Protein 8OTD (pdb70)

Foldseek 3Di:
DPPDDDDPPDDDPDDPDDDDDDDDDPDDDDDDDDDDDDDDPQDDDDDDDDDDDDDDDDPDDDDDDDDDFPPDDDDDDDDDDDDDDDDPDDDDDDPDDDDDPDDDDDDDDPRDSDDDDDGDDDDDDDDDDDDDDDD/DPPDDDDPPDDDPDDPDDDDDDDDDPDDDDDDDDDDDDDDPQDDDDDDDDDDDDDDDDPDDDDDDDDDFPPDDDDDDDDDDDDDDDDPDDDDDDPDDDDDPDDDDDDDDPRDSDDDDDGDDDDDDDDDDDDDDDD/DPPDDDDPPDDDPDDPDDDDDDDDDPDDDDDDDDDDDDDDPQDDDDDDDDDDDDDDDDPDDDDDDDDDFPPDDDDDDDDDDDDDDDDPDDDDDDPDDDDDPDDDDDDDDPRDSDDDDDGDDDDDDHDDDDDDDDD/DPPDDDDPPDDDPDDPDDDDDDDDDPDDDDDDDDDDDDDDPQDDDDDDDDDDDDDDDDPDDDDDDDDDFPPDDDDDDDDDDDDDDDDPDDDDDDPDDDDDPDDDDDDDDPRDSDDDDDGDDDDDDHDDDDDDDDD

InterPro domains:
  IPR009790 Transmembrane protein 106 [PTHR28556] (1-264)
  IPR048509 Transmembrane protein 106, C-terminal domain [PF07092] (118-258)
  IPR048511 Transmembrane protein 106, N-terminal [PF21002] (2-95)

Secondary structure (DSSP, 8-state):
-BS-EEESSEE-SEE--B-SEEEEEEEEEEEEEE--EEEEEEEEEEEEEEEEEEEEE-S-EEEEEEEE-SS-EEEEEEE--EEEEEES-EEEEEEEEEEES-EEEEEEEEESSEEEEEEEEEEEEEEEEEEEE--/-BS-EEESSEE-SEE--B-SEEEEEEEEEEEEEE--EEEEEEEEEEEEEEEEEEEEE-S-EEEEEEEE-SS-EEEEEEE--EEEEEES-EEEEEEEEEEES-EEEEEEEEESSEEEEEEEEEEEEEEEEEEEE--/-BS-EEESSEE-SEE--B-SEEEEEEEEEEEEEE--EEEEEEEEEEEEEEEEEEEEE-S-EEEEEEEE-SS-EEEEEEE--EEEEEES-EEEEEEEEEEES-EEEEEEEEESSEEEEEEEEEEEEEEEEEEEE--/-BS-EEESSEE-SEE--B-SEEEEEEEEEEEEEE--EEEEEEEEEEEEEEEEEEEEE-S-EEEEEEEE-SS-EEEEEEE--EEEEEES-EEEEEEEEEEES-EEEEEEEEESSEEEEEEEEEEEEEEEEEEEE--

B-factor: mean 52.56, std 19.92, range [21.8, 141.13]

Sequence (540 aa):
SIDVKYIGVKSAYVSYDVQKRTIYLNITNTLNITNNNYYSVEVENITAQVQFSKTVIGKARLNNISIIGPLDMKQIDYTVPTVIAEEMSYMYDFCTLISIKVHNIVLMMQVTVTTTYFGHSEQISQERYQYVDCGSIDVKYIGVKSAYVSYDVQKRTIYLNITNTLNITNNNYYSVEVENITAQVQFSKTVIGKARLNNISIIGPLDMKQIDYTVPTVIAEEMSYMYDFCTLISIKVHNIVLMMQVTVTTTYFGHSEQISQERYQYVDCGSIDVKYIGVKSAYVSYDVQKRTIYLNITNTLNITNNNYYS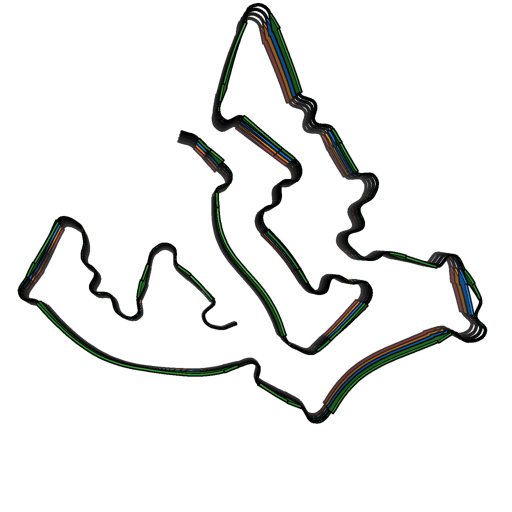VEVENITAQVQFSKTVIGKARLNNISIIGPLDMKQIDYTVPTVIAEEMSYMYDFCTLISIKVHNIVLMMQVTVTTTYFGHSEQISQERYQYVDCGSIDVKYIGVKSAYVSYDVQKRTIYLNITNTLNITNNNYYSVEVENITAQVQFSKTVIGKARLNNISIIGPLDMKQIDYTVPTVIAEEMSYMYDFCTLISIKVHNIVLMMQVTVTTTYFGHSEQISQERYQYVDCG

GO terms:
  GO:0051117 ATPase binding (F, IPI)
  GO:0005765 lysosomal membrane (C, IDA)
  GO:0031902 late endosome membrane (C, EXP)
  GO:0005765 lysosomal membrane (C, EXP)
  GO:0005886 plasma membrane (C, EXP)
  GO:0032418 lysosome localization (P, IMP)
  GO:0048813 dendrite morphogenesis (P, IMP)
  GO:0005515 protein binding (F, IPI)
  GO:0005764 lysosome (C, IDA)
  GO:0005768 endosome (C, IDA)

Solvent-accessible surface area: 24081 Å² total; per-residue (Å²): 2,1,32,0,18,7,0,21,52,19,16,12,28,0,7,0,4,0,34,70,118,2,64,0,40,67,2,50,0,42,4,72,3,44,8,21,14,78,29,39,1,16,31,22,69,0,62,35,1,42,5,42,44,49,44,39,15,22,114,1,106,14,43,63,15,34,32,33,1,0,23,14,28,63,70,3,44,0,41,0,28,15,53,24,40,4,62,88,9,70,0,49,10,18,0,25,2,16,1,0,9,1,24,0,0,19,0,5,0,1,0,0,9,50,5,29,0,0,5,11,0,0,0,0,0,0,0,48,2,15,1,0,41,0,59,2,1,32,0,18,7,0,21,52,19,16,12,29,0,7,0,4,0,35,70,118,2,64,0,39,67,2,50,0,42,4,72,3,44,8,21,14,78,28,39,1,15,31,22,70,1,62,35,1,42,4,42,44,49,44,39,14,22,114,1,107,13,43,62,16,34,31,33,1,0,23,14,28,63,70,3,44,0,40,0,28,14,53,24,40,5,62,88,9,71,0,49,10,18,0,25,2,16,1,0,9,1,24,1,0,19,0,5,0,0,0,0,8,50,4,28,0,0,4,10,0,0,0,0,0,0,0,49,2,15,1,0,41,0,60,14,35,79,16,56,28,40,38,107,59,76,33,71,29,17,56,49,66,74,142,170,36,96,72,84,102,41,70,60,64,68,104,75,64,50,67,62,116,131,48,53,89,67,95,94,52,112,49,56,69,95,88,87,90,94,62,97,47,164,24,160,70,79,98,65,55,88,67,21,23,55,44,94,109,110,44,68,60,61,33,54,72,80,93,53,78,94,149,34,116,36,94,73,79,24,65,66,80,8,60,72,56,82,76,50,73,62,95,43,39,44,40,62,95,20,66,52,43,11,47,4,64,8,70,8,82,23,142,22,57,56,9,99,14,82,98,78,62,58,75,104,44,46,85,80,26,39,116,40,56,47,39,16,74,123,193,42,126,36,77,110,47,100,18,93,30,127,13,105,31,54,41,159,49,88,22,49,77,45,128,27,99,68,27,87,10,111,61,117,68,97,31,40,168,33,187,52,80,105,56,76,73,92,9,54,86,62,57,112,127,49,96,55,89,49,78,34,110,46,84,16,116,136,39,140,47,123,27,70,27,53,43,44,46,18,46,38,64,18,42,41,36,21,31,44,22,16,46,74,67,66,60,69,46,53,47,16,92,17,65,12,53,86,109,54,62,57,61,52,87

Organism: Homo sapiens (NCBI:txid9606)

Radius of gyration: 30.45 Å; Cα contacts (8 Å, |Δi|>4): 1569; chains: 4; bounding box: 80×78×22 Å

Structure (mmCIF, N/CA/C/O backbone):
data_8OTD
#
_entry.id   8OTD
#
loop_
_atom_site.group_PDB
_atom_site.id
_atom_site.type_symbol
_atom_site.label_atom_id
_atom_site.label_alt_id
_atom_site.label_comp_id
_atom_site.label_asym_id
_atom_site.label_entity_id
_atom_site.label_seq_id
_atom_site.pdbx_PDB_ins_code
_atom_site.Cartn_x
_atom_site.Cartn_y
_atom_site.Cartn_z
_atom_site.occupancy
_atom_site.B_iso_or_equiv
_atom_site.auth_seq_id
_atom_site.auth_comp_id
_atom_site.auth_asym_id
_atom_site.auth_atom_id
_atom_site.pdbx_PDB_model_num
ATOM 1 N N . SER A 1 120 ? 169.639 135.981 160.046 1.00 71.22 120 SER A N 1
ATOM 2 C CA . SER A 1 120 ? 168.372 135.393 160.567 1.00 68.52 120 SER A CA 1
ATOM 3 C C . SER A 1 120 ? 168.129 134.017 159.954 1.00 62.17 120 SER A C 1
ATOM 4 O O . SER A 1 120 ? 168.535 133.767 158.819 1.00 69.94 120 SER A O 1
ATOM 7 N N . ILE A 1 121 ? 167.455 133.133 160.705 1.00 56.48 121 ILE A N 1
ATOM 8 C CA . ILE A 1 121 ? 167.078 131.812 160.217 1.00 55.65 121 ILE A CA 1
ATOM 9 C C . ILE A 1 121 ? 165.688 131.485 160.764 1.00 52.05 121 ILE A C 1
ATOM 10 O O . ILE A 1 121 ? 165.475 131.562 161.969 1.00 58.00 121 ILE A O 1
ATOM 15 N N . ASP A 1 122 ? 164.753 131.132 159.872 1.00 49.37 122 ASP A N 1
ATOM 16 C CA . ASP A 1 122 ? 163.424 130.675 160.247 1.00 53.29 122 ASP A CA 1
ATOM 17 C C . ASP A 1 122 ? 162.632 131.785 160.960 1.00 46.52 122 ASP A C 1
ATOM 18 O O . ASP A 1 122 ? 162.063 131.559 162.025 1.00 43.21 122 ASP A O 1
ATOM 23 N N . VAL A 1 123 ? 162.599 132.985 160.357 1.00 41.82 123 VAL A N 1
ATOM 24 C CA . VAL A 1 123 ? 161.750 134.078 160.807 1.00 39.79 123 VAL A CA 1
ATOM 25 C C . VAL A 1 123 ? 160.417 133.920 160.088 1.00 38.38 123 VAL A C 1
ATOM 26 O O . VAL A 1 123 ? 160.391 134.077 158.874 1.00 43.52 123 VAL A O 1
ATOM 30 N N . LYS A 1 124 ? 159.320 133.584 160.787 1.00 38.06 124 LYS A N 1
ATOM 31 C CA . LYS A 1 124 ? 158.111 133.326 160.022 1.00 40.23 124 LYS A CA 1
ATOM 32 C C . LYS A 1 124 ? 156.816 133.768 160.705 1.00 38.32 124 LYS A C 1
ATOM 33 O O . LYS A 1 124 ? 156.662 133.685 161.915 1.00 36.35 124 LYS A O 1
ATOM 39 N N . TYR A 1 125 ? 155.913 134.295 159.852 1.00 37.85 125 TYR A N 1
ATOM 40 C CA . TYR A 1 125 ? 154.575 134.747 160.195 1.00 35.88 125 TYR A CA 1
ATOM 41 C C . TYR A 1 125 ? 153.591 133.669 159.739 1.00 32.48 125 TYR A C 1
ATOM 42 O O . TYR A 1 125 ? 153.488 133.428 158.542 1.00 35.50 125 TYR A O 1
ATOM 51 N N . ILE A 1 126 ? 152.922 132.998 160.680 1.00 31.18 126 ILE A N 1
ATOM 52 C CA . ILE A 1 126 ? 151.941 131.963 160.383 1.00 33.96 126 ILE A CA 1
ATOM 53 C C . ILE A 1 126 ? 150.613 132.493 160.891 1.00 33.02 126 ILE A C 1
ATOM 54 O O . ILE A 1 126 ? 150.487 132.748 162.086 1.00 33.65 126 ILE A O 1
ATOM 59 N N . GLY A 1 127 ? 149.619 132.591 160.002 1.00 35.76 127 GLY A N 1
ATOM 60 C CA . GLY A 1 127 ? 148.372 133.271 160.320 1.00 33.54 127 GLY A CA 1
ATOM 61 C C . GLY A 1 127 ? 147.510 132.531 161.339 1.00 31.65 127 GLY A C 1
ATOM 62 O O . GLY A 1 127 ? 146.862 133.186 162.139 1.00 30.53 127 GLY A O 1
ATOM 63 N N . VAL A 1 128 ? 147.504 131.189 161.297 1.00 31.97 128 VAL A N 1
ATOM 64 C CA . VAL A 1 128 ? 146.604 130.403 162.124 1.00 33.69 128 VAL A CA 1
ATOM 65 C C . VAL A 1 128 ? 147.389 129.302 162.831 1.00 34.37 128 VAL A C 1
ATOM 66 O O . VAL A 1 128 ? 147.522 129.372 164.059 1.00 37.16 128 VAL A O 1
ATOM 70 N N . LYS A 1 129 ? 147.885 128.290 162.102 1.00 36.54 129 LYS A N 1
ATOM 71 C CA . LYS A 1 129 ? 148.550 127.206 162.815 1.00 40.36 129 LYS A CA 1
ATOM 72 C C . LYS A 1 129 ? 149.781 126.623 162.117 1.00 40.66 129 LYS A C 1
ATOM 73 O O . LYS A 1 129 ? 149.865 126.546 160.899 1.00 37.60 129 LYS A O 1
ATOM 79 N N . SER A 1 130 ? 150.729 126.190 162.967 1.00 42.94 130 SER A N 1
ATOM 80 C CA . SER A 1 130 ? 151.955 125.535 162.563 1.00 41.75 130 SER A CA 1
ATOM 81 C C . SER A 1 130 ? 151.988 124.140 163.174 1.00 42.10 130 SER A C 1
ATOM 82 O O . SER A 1 130 ? 151.537 123.950 164.304 1.00 47.00 130 SER A O 1
ATOM 85 N N . ALA A 1 131 ? 152.518 123.176 162.408 1.00 39.06 131 ALA A N 1
ATOM 86 C CA . ALA A 1 131 ? 152.903 121.874 162.931 1.00 35.26 131 ALA A CA 1
ATOM 87 C C . ALA A 1 131 ? 154.168 121.401 162.223 1.00 36.73 131 ALA A C 1
ATOM 88 O O . ALA A 1 131 ? 154.490 121.852 161.119 1.00 40.57 131 ALA A O 1
ATOM 90 N N . TYR A 1 132 ? 154.880 120.463 162.855 1.00 37.35 132 TYR A N 1
ATOM 91 C CA . TYR A 1 132 ? 155.768 119.609 162.086 1.00 36.10 132 TYR A CA 1
ATOM 92 C C . TYR A 1 132 ? 154.870 118.631 161.338 1.00 29.73 132 TYR A C 1
ATOM 93 O O . TYR A 1 132 ? 154.779 118.718 160.118 1.00 30.45 132 TYR A O 1
ATOM 102 N N . VAL A 1 133 ? 154.160 117.773 162.071 1.00 28.99 133 VAL A N 1
ATOM 103 C CA . VAL A 1 133 ? 153.226 116.839 161.458 1.00 32.75 133 VAL A CA 1
ATOM 104 C C . VAL A 1 133 ? 151.848 117.027 162.091 1.00 35.27 133 VAL A C 1
ATOM 105 O O . VAL A 1 133 ? 151.756 117.118 163.313 1.00 36.55 133 VAL A O 1
ATOM 109 N N . SER A 1 134 ? 150.791 117.039 161.251 1.00 38.90 134 SER A N 1
ATOM 110 C CA . SER A 1 134 ? 149.426 117.363 161.674 1.00 39.96 134 SER A CA 1
ATOM 111 C C . SER A 1 134 ? 148.423 116.322 161.167 1.00 37.36 134 SER A C 1
ATOM 112 O O . SER A 1 134 ? 148.411 116.014 159.981 1.00 38.44 134 SER A O 1
ATOM 115 N N . TYR A 1 135 ? 147.614 115.773 162.081 1.00 40.65 135 TYR A N 1
ATOM 116 C CA . TYR A 1 135 ? 146.480 114.913 161.768 1.00 43.54 135 TYR A CA 1
ATOM 117 C C . TYR A 1 135 ? 145.224 115.534 162.375 1.00 48.13 135 TYR A C 1
ATOM 118 O O . TYR A 1 135 ? 144.379 114.824 162.921 1.00 52.24 135 TYR A O 1
ATOM 127 N N . ASP A 1 136 ? 145.090 116.862 162.280 1.00 56.01 136 ASP A N 1
ATOM 128 C CA . ASP A 1 136 ? 144.040 117.555 163.010 1.00 63.01 136 ASP A CA 1
ATOM 129 C C . ASP A 1 136 ? 142.748 117.502 162.183 1.00 60.28 136 ASP A C 1
ATOM 130 O O . ASP A 1 136 ? 142.773 117.743 160.976 1.00 60.06 136 ASP A O 1
ATOM 135 N N . VAL A 1 137 ? 141.626 117.148 162.841 1.00 63.03 137 VAL A N 1
ATOM 136 C CA . VAL A 1 137 ? 140.345 116.923 162.174 1.00 65.60 137 VAL A CA 1
ATOM 137 C C . VAL A 1 137 ? 139.316 117.908 162.725 1.00 66.00 137 VAL A C 1
ATOM 138 O O . VAL A 1 137 ? 139.389 118.270 163.898 1.00 64.19 137 VAL A O 1
ATOM 142 N N . GLN A 1 138 ? 138.346 118.312 161.885 1.00 77.40 138 GLN A N 1
ATOM 143 C CA . GLN A 1 138 ? 137.377 119.336 162.260 1.00 87.05 138 GLN A CA 1
ATOM 144 C C . GLN A 1 138 ? 135.976 119.020 161.731 1.00 88.55 138 GLN A C 1
ATOM 145 O O . GLN A 1 138 ? 135.803 118.154 160.875 1.00 85.78 138 GLN A O 1
ATOM 151 N N . LYS A 1 139 ? 134.992 119.750 162.290 1.00 90.65 139 LYS A N 1
ATOM 152 C CA . LYS A 1 139 ? 133.616 119.857 161.812 1.00 92.85 139 LYS A CA 1
ATOM 153 C C . LYS A 1 139 ? 132.892 118.512 161.948 1.00 81.55 139 LYS A C 1
ATOM 154 O O . LYS A 1 139 ? 132.974 117.906 163.015 1.00 85.49 139 LYS A O 1
ATOM 160 N N . ARG A 1 140 ? 132.148 118.080 160.913 1.00 76.79 140 ARG A N 1
ATOM 161 C CA . ARG A 1 140 ? 131.233 116.953 161.006 1.00 80.79 140 ARG A CA 1
ATOM 162 C C . ARG A 1 140 ? 131.896 115.753 160.344 1.00 76.72 140 ARG A C 1
ATOM 163 O O . ARG A 1 140 ? 131.591 115.417 159.197 1.00 92.41 140 ARG A O 1
ATOM 171 N N . THR A 1 141 ? 132.829 115.125 161.064 1.00 66.35 141 THR A N 1
ATOM 172 C CA . THR A 1 141 ? 133.673 114.108 160.453 1.00 59.73 141 THR A CA 1
ATOM 173 C C . THR A 1 141 ? 133.364 112.747 161.073 1.00 55.50 141 THR A C 1
ATOM 174 O O . THR A 1 141 ? 133.053 112.654 162.261 1.00 60.84 141 THR A O 1
ATOM 178 N N . ILE A 1 142 ? 133.410 111.706 160.233 1.00 51.60 142 ILE A N 1
ATOM 179 C CA . ILE A 1 142 ? 133.559 110.334 160.686 1.00 52.83 142 ILE A CA 1
ATOM 180 C C . ILE A 1 142 ? 134.982 109.902 160.323 1.00 49.91 142 ILE A C 1
ATOM 181 O O . ILE A 1 142 ? 135.281 109.682 159.151 1.00 51.37 142 ILE A O 1
ATOM 186 N N . TYR A 1 143 ? 135.842 109.825 161.348 1.00 47.36 143 TYR A N 1
ATOM 187 C CA . TYR A 1 143 ? 137.242 109.441 161.254 1.00 46.17 143 TYR A CA 1
ATOM 188 C C . TYR A 1 143 ? 137.388 108.059 161.899 1.00 42.63 143 TYR A C 1
ATOM 189 O O . TYR A 1 143 ? 137.305 107.962 163.122 1.00 44.39 143 TYR A O 1
ATOM 198 N N . LEU A 1 144 ? 137.574 106.994 161.101 1.00 41.21 144 LEU A N 1
ATOM 199 C CA . LEU A 1 144 ? 137.238 105.646 161.549 1.00 43.53 144 LEU A CA 1
ATOM 200 C C . LEU A 1 144 ? 138.173 104.589 160.951 1.00 45.18 144 LEU A C 1
ATOM 201 O O . LEU A 1 144 ? 138.414 104.590 159.747 1.00 46.84 144 LEU A O 1
ATOM 206 N N . ASN A 1 145 ? 138.654 103.656 161.801 1.00 46.51 145 ASN A N 1
ATOM 207 C CA . ASN A 1 145 ? 139.540 102.559 161.413 1.00 46.45 145 ASN A CA 1
ATOM 208 C C . ASN A 1 145 ? 140.815 103.138 160.798 1.00 41.05 145 ASN A C 1
ATOM 209 O O . ASN A 1 145 ? 141.140 102.869 159.644 1.00 41.50 145 ASN A O 1
ATOM 214 N N . ILE A 1 146 ? 141.516 103.950 161.594 1.00 39.83 146 ILE A N 1
ATOM 215 C CA . ILE A 1 146 ? 142.673 104.692 161.128 1.00 41.15 146 ILE A CA 1
ATOM 216 C C . ILE A 1 146 ? 143.907 104.138 161.828 1.00 45.18 146 ILE A C 1
ATOM 217 O O . ILE A 1 146 ? 143.866 103.867 163.031 1.00 51.89 146 ILE A O 1
ATOM 222 N N . THR A 1 147 ? 144.998 104.003 161.060 1.00 43.55 147 THR A N 1
ATOM 223 C CA . THR A 1 147 ? 146.309 103.659 161.581 1.00 43.10 147 THR A CA 1
ATOM 224 C C . THR A 1 147 ? 147.287 104.744 161.142 1.00 40.21 147 THR A C 1
ATOM 225 O O . THR A 1 147 ? 147.631 104.797 159.963 1.00 46.32 147 THR A O 1
ATOM 229 N N . ASN A 1 148 ? 147.712 105.601 162.074 1.00 37.21 148 ASN A N 1
ATOM 230 C CA . ASN A 1 148 ? 148.744 106.589 161.800 1.00 40.49 148 ASN A CA 1
ATOM 231 C C . ASN A 1 148 ? 150.043 106.155 162.475 1.00 42.16 148 ASN A C 1
ATOM 232 O O . ASN A 1 148 ? 150.062 106.017 163.697 1.00 46.10 148 ASN A O 1
ATOM 237 N N . THR A 1 149 ? 151.116 105.948 161.694 1.00 40.52 149 THR A N 1
ATOM 238 C CA . THR A 1 149 ? 152.390 105.500 162.244 1.00 43.95 149 THR A CA 1
ATOM 239 C C . THR A 1 149 ? 153.482 106.437 161.748 1.00 38.70 149 THR A C 1
ATOM 240 O O . THR A 1 149 ? 153.649 106.599 160.543 1.00 41.54 149 THR A O 1
ATOM 244 N N . LEU A 1 150 ? 154.242 107.012 162.677 1.00 35.14 150 LEU A N 1
ATOM 245 C CA . LEU A 1 150 ? 155.139 108.093 162.333 1.00 37.43 150 LEU A CA 1
ATOM 246 C C . LEU A 1 150 ? 156.489 107.875 163.029 1.00 39.09 150 LEU A C 1
ATOM 247 O O . LEU A 1 150 ? 156.581 107.921 164.257 1.00 38.55 150 LEU A O 1
ATOM 252 N N . ASN A 1 151 ? 157.535 107.687 162.211 1.00 38.75 151 ASN A N 1
ATOM 253 C CA . ASN A 1 151 ? 158.909 107.517 162.650 1.00 38.23 151 ASN A CA 1
ATOM 254 C C . ASN A 1 151 ? 159.672 108.761 162.201 1.00 35.77 151 ASN A C 1
ATOM 255 O O . ASN A 1 151 ? 159.909 108.914 161.006 1.00 42.83 151 ASN A O 1
ATOM 260 N N . ILE A 1 152 ? 159.992 109.672 163.129 1.00 33.99 152 ILE A N 1
ATOM 261 C CA . ILE A 1 152 ? 160.717 110.895 162.808 1.00 37.73 152 ILE A CA 1
ATOM 262 C C . ILE A 1 152 ? 162.139 110.789 163.339 1.00 42.82 152 ILE A C 1
ATOM 263 O O . ILE A 1 152 ? 162.329 110.369 164.479 1.00 47.28 152 ILE A O 1
ATOM 268 N N . THR A 1 153 ? 163.107 111.236 162.524 1.00 44.60 153 THR A N 1
ATOM 269 C CA . THR A 1 153 ? 164.415 111.643 163.008 1.00 45.22 153 THR A CA 1
ATOM 270 C C . THR A 1 153 ? 164.703 113.015 162.400 1.00 43.76 153 THR A C 1
ATOM 271 O O . THR A 1 153 ? 165.095 113.108 161.226 1.00 51.07 153 THR A O 1
ATOM 275 N N . ASN A 1 154 ? 164.508 114.071 163.217 1.00 41.23 154 ASN A N 1
ATOM 276 C CA . ASN A 1 154 ? 164.675 115.450 162.787 1.00 39.36 154 ASN A CA 1
ATOM 277 C C . ASN A 1 154 ? 165.706 116.122 163.688 1.00 38.98 154 ASN A C 1
ATOM 278 O O . ASN A 1 154 ? 165.380 116.556 164.793 1.00 42.14 154 ASN A O 1
ATOM 283 N N . ASN A 1 155 ? 166.951 116.226 163.213 1.00 38.82 155 ASN A N 1
ATOM 284 C CA . ASN A 1 155 ? 168.001 116.838 164.019 1.00 37.88 155 ASN A CA 1
ATOM 285 C C . ASN A 1 155 ? 168.425 118.147 163.380 1.00 36.38 155 ASN A C 1
ATOM 286 O O . ASN A 1 155 ? 168.335 118.303 162.164 1.00 40.49 155 ASN A O 1
ATOM 291 N N . ASN A 1 156 ? 168.845 119.102 164.216 1.00 36.36 156 ASN A N 1
ATOM 292 C CA . ASN A 1 156 ? 169.199 120.424 163.733 1.00 36.81 156 ASN A CA 1
ATOM 293 C C . ASN A 1 156 ? 170.491 120.867 164.404 1.00 38.48 156 ASN A C 1
ATOM 294 O O . ASN A 1 156 ? 170.668 120.672 165.603 1.00 42.10 156 ASN A O 1
ATOM 299 N N . TYR A 1 157 ? 171.386 121.461 163.607 1.00 41.21 157 TYR A N 1
ATOM 300 C CA . TYR A 1 157 ? 172.709 121.863 164.051 1.00 39.76 157 TYR A CA 1
ATOM 301 C C . TYR A 1 157 ? 172.937 123.300 163.605 1.00 37.04 157 TYR A C 1
ATOM 302 O O . TYR A 1 157 ? 173.112 123.552 162.420 1.00 44.95 157 TYR A O 1
ATOM 311 N N . TYR A 1 158 ? 172.909 124.231 164.551 1.00 36.22 158 TYR A N 1
ATOM 312 C CA . TYR A 1 158 ? 173.092 125.637 164.264 1.00 38.51 158 TYR A CA 1
ATOM 313 C C . TYR A 1 158 ? 174.480 126.024 164.738 1.00 43.87 158 TYR A C 1
ATOM 314 O O . TYR A 1 158 ? 174.804 125.829 165.908 1.00 54.43 158 TYR A O 1
ATOM 323 N N . SER A 1 159 ? 175.293 126.538 163.819 1.00 44.56 159 SER A N 1
ATOM 324 C CA . SER A 1 159 ? 176.493 127.273 164.155 1.00 43.90 159 SER A CA 1
ATOM 325 C C . SER A 1 159 ? 176.326 128.687 163.598 1.00 42.32 159 SER A C 1
ATOM 326 O O . SER A 1 159 ? 176.465 128.884 162.391 1.00 46.80 159 SER A O 1
ATOM 329 N N . VAL A 1 160 ? 175.963 129.650 164.458 1.00 39.02 160 VAL A N 1
ATOM 330 C CA . VAL A 1 160 ? 175.437 130.928 163.997 1.00 41.34 160 VAL A CA 1
ATOM 331 C C . VAL A 1 160 ? 176.121 132.069 164.738 1.00 39.88 160 VAL A C 1
ATOM 332 O O . VAL A 1 160 ? 176.150 132.053 165.959 1.00 43.89 160 VAL A O 1
ATOM 336 N N . GLU A 1 161 ? 176.609 133.071 163.993 1.00 45.97 161 GLU A N 1
ATOM 337 C CA . GLU A 1 161 ? 177.315 134.228 164.535 1.00 54.49 161 GLU A CA 1
ATOM 338 C C . GLU A 1 161 ? 178.550 133.787 165.328 1.00 56.80 161 GLU A C 1
ATOM 339 O O . GLU A 1 161 ? 178.728 134.185 166.478 1.00 60.54 161 GLU A O 1
ATOM 345 N N . VAL A 1 162 ? 179.408 132.982 164.689 1.00 53.47 162 VAL A N 1
ATOM 346 C CA . VAL A 1 162 ? 180.575 132.396 165.323 1.00 55.14 162 VAL A CA 1
ATOM 347 C C . VAL A 1 162 ? 181.817 133.145 164.848 1.00 56.07 162 VAL A C 1
ATOM 348 O O . VAL A 1 162 ? 182.149 133.072 163.667 1.00 62.94 162 VAL A O 1
ATOM 352 N N . GLU A 1 163 ? 182.508 133.824 165.775 1.00 58.31 163 GLU A N 1
ATOM 353 C CA . GLU A 1 163 ? 183.672 134.637 165.454 1.00 62.07 163 GLU A CA 1
ATOM 354 C C . GLU A 1 163 ? 184.948 133.932 165.913 1.00 59.34 163 GLU A C 1
ATOM 355 O O . GLU A 1 163 ? 185.003 133.385 167.016 1.00 63.64 163 GLU A O 1
ATOM 361 N N . ASN A 1 164 ? 185.967 133.970 165.041 1.00 55.85 164 ASN A N 1
ATOM 362 C CA . ASN A 1 164 ? 187.332 133.566 165.336 1.00 47.14 164 ASN A CA 1
ATOM 363 C C . ASN A 1 164 ? 188.221 134.730 164.911 1.00 42.89 164 ASN A C 1
ATOM 364 O O . ASN A 1 164 ? 188.542 134.847 163.732 1.00 52.36 164 ASN A O 1
ATOM 369 N N . ILE A 1 165 ? 188.539 135.629 165.849 1.00 39.20 165 ILE A N 1
ATOM 370 C CA . ILE A 1 165 ? 189.223 136.879 165.549 1.00 41.35 165 ILE A CA 1
ATOM 371 C C . ILE A 1 165 ? 190.506 136.900 166.365 1.00 42.87 165 ILE A C 1
ATOM 372 O O . ILE A 1 165 ? 190.440 136.628 167.556 1.00 47.20 165 ILE A O 1
ATOM 377 N N . THR A 1 166 ? 191.658 137.245 165.765 1.00 42.09 166 THR A N 1
ATOM 378 C CA . THR A 1 166 ? 192.877 137.330 166.558 1.00 44.52 166 THR A CA 1
ATOM 379 C C . THR A 1 166 ? 192.953 138.741 167.135 1.00 42.73 166 THR A C 1
ATOM 380 O O . THR A 1 166 ? 192.917 138.889 168.356 1.00 47.96 166 THR A O 1
ATOM 384 N N . ALA A 1 167 ? 193.016 139.763 166.271 1.00 38.56 167 ALA A N 1
ATOM 385 C CA . ALA A 1 167 ? 192.997 141.146 166.724 1.00 36.43 167 ALA A CA 1
ATOM 386 C C . ALA A 1 167 ? 191.849 141.902 166.059 1.00 38.57 167 ALA A C 1
ATOM 387 O O . ALA A 1 167 ? 191.544 141.693 164.884 1.00 41.37 167 ALA A O 1
ATOM 389 N N . GLN A 1 168 ? 191.203 142.777 166.833 1.00 38.58 168 GLN A N 1
ATOM 390 C CA . GLN A 1 168 ? 190.301 143.771 166.274 1.00 35.68 168 GLN A CA 1
ATOM 391 C C . GLN A 1 168 ? 190.516 145.073 167.031 1.00 31.03 168 GLN A C 1
ATOM 392 O O . GLN A 1 168 ? 190.546 145.068 168.254 1.00 31.89 168 GLN A O 1
ATOM 398 N N . VAL A 1 169 ? 190.654 146.173 166.291 1.00 30.47 169 VAL A N 1
ATOM 399 C CA . VAL A 1 169 ? 190.952 147.465 166.879 1.00 31.94 169 VAL A CA 1
ATOM 400 C C . VAL A 1 169 ? 189.917 148.461 166.394 1.00 31.59 169 VAL A C 1
ATOM 401 O O . VAL A 1 169 ? 189.601 148.469 165.204 1.00 33.67 169 VAL A O 1
ATOM 405 N N . GLN A 1 170 ? 189.427 149.289 167.329 1.00 34.14 170 GLN A N 1
ATOM 406 C CA . GLN A 1 170 ? 188.553 150.420 167.038 1.00 33.90 170 GLN A CA 1
ATOM 407 C C . GLN A 1 170 ? 189.246 151.634 167.635 1.00 34.56 170 GLN A C 1
ATOM 408 O O . GLN A 1 170 ? 189.053 151.948 168.808 1.00 37.50 170 GLN A O 1
ATOM 414 N N . PHE A 1 171 ? 190.103 152.259 166.826 1.00 38.80 171 PHE A N 1
ATOM 415 C CA . PHE A 1 171 ? 190.908 153.379 167.270 1.00 46.43 171 PHE A CA 1
ATOM 416 C C . PHE A 1 171 ? 190.275 154.663 166.745 1.00 47.37 171 PHE A C 1
ATOM 417 O O . PHE A 1 171 ? 189.892 154.725 165.577 1.00 51.36 171 PHE A O 1
ATOM 425 N N . SER A 1 172 ? 190.166 155.666 167.625 1.00 46.31 172 SER A N 1
ATOM 426 C CA . SER A 1 172 ? 189.750 157.010 167.272 1.00 46.74 172 SER A CA 1
ATOM 427 C C . SER A 1 172 ? 190.735 157.999 167.880 1.00 46.98 172 SER A C 1
ATOM 428 O O . SER A 1 172 ? 191.116 157.840 169.039 1.00 53.68 172 SER A O 1
ATOM 431 N N . LYS A 1 173 ? 191.141 159.013 167.105 1.00 50.18 173 LYS A N 1
ATOM 432 C CA . LYS A 1 173 ? 192.069 160.024 167.593 1.00 53.20 173 LYS A CA 1
ATOM 433 C C . LYS A 1 173 ? 191.707 161.379 166.996 1.00 52.14 173 LYS A C 1
ATOM 434 O O . LYS A 1 173 ? 191.473 161.484 165.792 1.00 54.54 173 LYS A O 1
ATOM 440 N N . THR A 1 174 ? 191.634 162.402 167.852 1.00 50.13 174 THR A N 1
ATOM 441 C CA . THR A 1 174 ? 191.358 163.755 167.407 1.00 52.20 174 THR A CA 1
ATOM 442 C C . THR A 1 174 ? 192.430 164.662 167.991 1.00 50.84 174 THR A C 1
ATOM 443 O O . THR A 1 174 ? 192.512 164.798 169.207 1.00 55.72 174 THR A O 1
ATOM 447 N N . VAL A 1 175 ? 193.263 165.238 167.119 1.00 52.66 175 VAL A N 1
ATOM 448 C CA . VAL A 1 175 ? 194.218 166.264 167.500 1.00 56.15 175 VAL A CA 1
ATOM 449 C C . VAL A 1 175 ? 193.716 167.608 166.962 1.00 57.59 175 VAL A C 1
ATOM 450 O O . VAL A 1 175 ? 193.284 167.690 165.811 1.00 61.28 175 VAL A O 1
ATOM 454 N N . ILE A 1 176 ? 193.773 168.648 167.807 1.00 59.50 176 ILE A N 1
ATOM 455 C CA . ILE A 1 176 ? 193.554 170.024 167.383 1.00 62.38 176 ILE A CA 1
ATOM 456 C C . ILE A 1 176 ? 194.790 170.825 167.782 1.00 65.79 176 ILE A C 1
ATOM 457 O O . ILE A 1 176 ? 195.098 170.909 168.967 1.00 69.33 176 ILE A O 1
ATOM 462 N N . GLY A 1 177 ? 195.472 171.420 166.792 1.00 69.33 177 GLY A N 1
ATOM 463 C CA . GLY A 1 177 ? 196.795 171.998 166.969 1.00 71.95 177 GLY A CA 1
ATOM 464 C C . GLY A 1 177 ? 196.724 173.397 167.570 1.00 75.54 177 GLY A C 1
ATOM 465 O O . GLY A 1 177 ? 196.128 173.567 168.633 1.00 82.89 177 GLY A O 1
ATOM 466 N N . LYS A 1 178 ? 197.345 174.383 166.895 1.00 82.08 178 LYS A N 1
ATOM 467 C CA . LYS A 1 178 ? 197.187 175.790 167.244 1.00 86.86 178 LYS A CA 1
ATOM 468 C C . LYS A 1 178 ? 196.170 176.397 166.279 1.00 84.24 178 LYS A C 1
ATOM 469 O O . LYS A 1 178 ? 196.468 177.329 165.534 1.00 92.02 178 LYS A O 1
ATOM 475 N N . ALA A 1 179 ? 194.939 175.874 166.374 1.00 79.07 179 ALA A N 1
ATOM 476 C CA . ALA A 1 179 ? 193.825 176.209 165.505 1.00 70.96 179 ALA A CA 1
ATOM 477 C C . ALA A 1 179 ? 192.930 177.242 166.189 1.00 70.16 179 ALA A C 1
ATOM 478 O O . ALA A 1 179 ? 192.950 177.365 167.415 1.00 75.10 179 ALA A O 1
ATOM 480 N N . ARG A 1 180 ? 192.146 177.976 165.385 1.00 68.84 180 ARG A N 1
ATOM 481 C CA . ARG A 1 180 ? 191.143 178.904 165.889 1.00 69.07 180 ARG A CA 1
ATOM 482 C C . ARG A 1 180 ? 189.792 178.500 165.305 1.00 63.23 180 ARG A C 1
ATOM 483 O O . ARG A 1 180 ? 189.491 178.810 164.155 1.00 72.84 180 ARG A O 1
ATOM 491 N N . LEU A 1 181 ? 189.014 177.755 166.097 1.00 59.60 181 LEU A N 1
ATOM 492 C CA . LEU A 1 181 ? 187.712 177.260 165.684 1.00 59.38 181 LEU A CA 1
ATOM 493 C C . LEU A 1 181 ? 186.649 178.184 166.264 1.00 59.62 181 LEU A C 1
ATOM 494 O O . LEU A 1 181 ? 186.757 178.582 167.430 1.00 59.68 181 LEU A O 1
ATOM 499 N N . ASN A 1 182 ? 185.636 178.517 165.444 1.00 55.50 182 ASN A N 1
ATOM 500 C CA . ASN A 1 182 ? 184.583 179.425 165.872 1.00 52.08 182 ASN A CA 1
ATOM 501 C C . ASN A 1 182 ? 183.263 179.069 165.198 1.00 50.18 182 ASN A C 1
ATOM 502 O O . ASN A 1 182 ? 183.257 178.700 164.029 1.00 56.16 182 ASN A O 1
ATOM 507 N N . ASN A 1 183 ? 182.156 179.207 165.945 1.00 48.27 183 ASN A N 1
ATOM 508 C CA . ASN A 1 183 ? 180.802 179.064 165.426 1.00 47.15 183 ASN A CA 1
ATOM 509 C C . ASN A 1 183 ? 180.688 177.733 164.683 1.00 43.57 183 ASN A C 1
ATOM 510 O O . ASN A 1 183 ? 180.445 177.718 163.481 1.00 48.42 183 ASN A O 1
ATOM 515 N N . ILE A 1 184 ? 180.904 176.621 165.394 1.00 43.14 184 ILE A N 1
ATOM 516 C CA . ILE A 1 184 ? 180.899 175.301 164.779 1.00 46.80 184 ILE A CA 1
ATOM 517 C C . ILE A 1 184 ? 179.773 174.488 165.398 1.00 47.29 184 ILE A C 1
ATOM 518 O O . ILE A 1 184 ? 179.822 174.211 166.591 1.00 56.90 184 ILE A O 1
ATOM 523 N N . SER A 1 185 ? 178.809 174.063 164.571 1.00 46.84 185 SER A N 1
ATOM 524 C CA . SER A 1 185 ? 177.582 173.471 165.067 1.00 49.84 185 SER A CA 1
ATOM 525 C C . SER A 1 185 ? 177.343 172.137 164.376 1.00 47.13 185 SER A C 1
ATOM 526 O O . SER A 1 185 ? 177.135 172.101 163.169 1.00 53.08 185 SER A O 1
ATOM 529 N N . ILE A 1 186 ? 177.410 171.046 165.147 1.00 48.94 186 ILE A N 1
ATOM 530 C CA . ILE A 1 186 ? 177.128 169.710 164.644 1.00 49.68 186 ILE A CA 1
ATOM 531 C C . ILE A 1 186 ? 175.764 169.310 165.194 1.00 46.17 186 ILE A C 1
ATOM 532 O O . ILE A 1 186 ? 175.619 169.166 166.404 1.00 49.70 186 ILE A O 1
ATOM 537 N N . ILE A 1 187 ? 174.769 169.191 164.311 1.00 44.69 187 ILE A N 1
ATOM 538 C CA . ILE A 1 187 ? 173.427 168.801 164.701 1.00 43.10 187 ILE A CA 1
ATOM 539 C C . ILE A 1 187 ? 173.220 167.375 164.220 1.00 38.09 187 ILE A C 1
ATOM 540 O O . ILE A 1 187 ? 173.478 167.076 163.061 1.00 41.06 187 ILE A O 1
ATOM 545 N N . GLY A 1 188 ? 172.724 166.521 165.116 1.00 37.06 188 GLY A N 1
ATOM 546 C CA . GLY A 1 188 ? 172.506 165.122 164.807 1.00 37.77 188 GLY A CA 1
ATOM 547 C C . GLY A 1 188 ? 171.236 164.919 163.990 1.00 40.27 188 GLY A C 1
ATOM 548 O O . GLY A 1 188 ? 170.551 165.883 163.631 1.00 41.80 188 GLY A O 1
ATOM 549 N N . PRO A 1 189 ? 170.897 163.651 163.676 1.00 41.67 189 PRO A N 1
ATOM 550 C CA . PRO A 1 189 ? 169.681 163.338 162.926 1.00 43.22 189 PRO A CA 1
ATOM 551 C C . PRO A 1 189 ? 168.370 163.526 163.689 1.00 44.06 189 PRO A C 1
ATOM 552 O O . PRO A 1 189 ? 168.374 163.714 164.900 1.00 45.47 189 PRO A O 1
ATOM 556 N N . LEU A 1 190 ? 167.260 163.486 162.933 1.00 45.01 190 LEU A N 1
ATOM 557 C CA . LEU A 1 190 ? 165.899 163.690 163.410 1.00 43.90 190 LEU A CA 1
ATOM 558 C C . LEU A 1 190 ? 165.737 164.982 164.214 1.00 42.90 190 LEU A C 1
ATOM 559 O O . LEU A 1 190 ? 165.042 164.985 165.227 1.00 45.51 190 LEU A O 1
ATOM 564 N N . ASP A 1 191 ? 166.3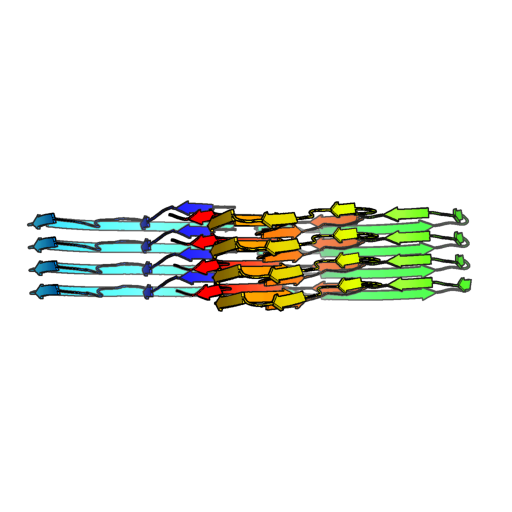25 166.088 163.744 1.00 44.11 191 ASP A N 1
ATOM 565 C CA . ASP A 1 191 ? 166.020 167.405 164.293 1.00 48.92 191 ASP A CA 1
ATOM 566 C C . ASP A 1 191 ? 164.657 167.854 163.751 1.00 50.34 191 ASP A C 1
ATOM 567 O O . ASP A 1 191 ? 164.444 167.805 162.541 1.00 57.10 191 ASP A O 1
ATOM 572 N N . MET A 1 192 ? 163.735 168.259 164.641 1.00 52.62 192 MET A N 1
ATOM 573 C CA . MET A 1 192 ? 162.448 168.835 164.262 1.00 52.37 192 MET A CA 1
ATOM 574 C C . MET A 1 192 ? 162.348 170.237 164.852 1.00 50.05 192 MET A C 1
ATOM 575 O O . MET A 1 192 ? 162.527 170.417 166.053 1.00 50.62 192 MET A O 1
ATOM 580 N N . LYS A 1 193 ? 162.038 171.221 164.005 1.00 52.13 193 LYS A N 1
ATOM 581 C CA . LYS A 1 193 ? 161.987 172.615 164.412 1.00 52.07 193 LYS A CA 1
ATOM 582 C C . LYS A 1 193 ? 160.769 173.265 163.758 1.00 47.27 193 LYS A C 1
ATOM 583 O O . LYS A 1 193 ? 160.499 172.984 162.595 1.00 47.15 193 LYS A O 1
ATOM 589 N N . GLN A 1 194 ? 160.013 174.077 164.523 1.00 47.88 194 GLN A N 1
ATOM 590 C CA . GLN A 1 194 ? 158.943 174.937 164.009 1.00 46.27 194 GLN A CA 1
ATOM 591 C C . GLN A 1 194 ? 157.902 174.120 163.248 1.00 38.42 194 GLN A C 1
ATOM 592 O O . GLN A 1 194 ? 157.825 174.191 162.033 1.00 39.56 194 GLN A O 1
ATOM 598 N N . ILE A 1 195 ? 157.144 173.307 163.975 1.00 37.57 195 ILE A N 1
ATOM 599 C CA . ILE A 1 195 ? 156.180 172.394 163.392 1.00 40.38 195 ILE A CA 1
ATOM 600 C C . ILE A 1 195 ? 154.831 172.673 164.041 1.00 42.89 195 ILE A C 1
ATOM 601 O O . ILE A 1 195 ? 154.745 172.736 165.264 1.00 48.28 195 ILE A O 1
ATOM 606 N N . ASP A 1 196 ? 153.781 172.822 163.222 1.00 47.98 196 ASP A N 1
ATOM 607 C CA . ASP A 1 196 ? 152.482 173.260 163.713 1.00 47.42 196 ASP A CA 1
ATOM 608 C C . ASP A 1 196 ? 151.403 172.319 163.199 1.00 40.09 196 ASP A C 1
ATOM 609 O O . ASP A 1 196 ? 151.303 172.112 161.999 1.00 47.77 196 ASP A O 1
ATOM 614 N N . TYR A 1 197 ? 150.612 171.757 164.114 1.00 38.82 197 TYR A N 1
ATOM 615 C CA . TYR A 1 197 ? 149.402 171.024 163.783 1.00 41.78 197 TYR A CA 1
ATOM 616 C C . TYR A 1 197 ? 148.240 171.872 164.285 1.00 45.12 197 TYR A C 1
ATOM 617 O O . TYR A 1 197 ? 148.121 172.077 165.498 1.00 49.91 197 TYR A O 1
ATOM 626 N N . THR A 1 198 ? 147.458 172.432 163.347 1.00 50.18 198 THR A N 1
ATOM 627 C CA . THR A 1 198 ? 146.251 173.181 163.662 1.00 49.90 198 THR A CA 1
ATOM 628 C C . THR A 1 198 ? 145.049 172.410 163.130 1.00 46.10 198 THR A C 1
ATOM 629 O O . THR A 1 198 ? 144.803 172.422 161.929 1.00 48.95 198 THR A O 1
ATOM 633 N N . VAL A 1 199 ? 144.322 171.734 164.028 1.00 49.62 199 VAL A N 1
ATOM 634 C CA . VAL A 1 199 ? 143.180 170.901 163.668 1.00 52.13 199 VAL A CA 1
ATOM 635 C C . VAL A 1 199 ? 141.987 171.360 164.506 1.00 56.44 199 VAL A C 1
ATOM 636 O O . VAL A 1 199 ? 141.701 170.811 165.576 1.00 58.38 199 VAL A O 1
ATOM 640 N N . PRO A 1 200 ? 141.327 172.476 164.117 1.00 61.84 200 PRO A N 1
ATOM 641 C CA . PRO A 1 200 ? 140.096 172.899 164.793 1.00 62.07 200 PRO A CA 1
ATOM 642 C C . PRO A 1 200 ? 138.865 172.155 164.280 1.00 62.76 200 PRO A C 1
ATOM 643 O O . PRO A 1 200 ? 138.783 171.838 163.094 1.00 61.62 200 PRO A O 1
ATOM 647 N N . THR A 1 201 ? 137.945 171.843 165.206 1.00 69.96 201 THR A N 1
ATOM 648 C CA . THR A 1 201 ? 136.615 171.352 164.876 1.00 77.71 201 THR A CA 1
ATOM 649 C C . THR A 1 201 ? 135.596 172.313 165.484 1.00 72.12 201 THR A C 1
ATOM 650 O O . THR A 1 201 ? 135.701 172.670 166.659 1.00 72.75 201 THR A O 1
ATOM 654 N N . VAL A 1 202 ? 134.633 172.745 164.664 1.00 67.59 202 VAL A N 1
ATOM 655 C CA . VAL A 1 202 ? 133.497 173.516 165.141 1.00 62.41 202 VAL A CA 1
ATOM 656 C C . VAL A 1 202 ? 132.233 172.820 164.642 1.00 56.38 202 VAL A C 1
ATOM 657 O O . VAL A 1 202 ? 132.166 172.411 163.481 1.00 55.60 202 VAL A O 1
ATOM 661 N N . ILE A 1 203 ? 131.263 172.645 165.543 1.00 54.37 203 ILE A N 1
ATOM 662 C CA . ILE A 1 203 ? 129.957 172.131 165.173 1.00 57.49 203 ILE A CA 1
ATOM 663 C C . ILE A 1 203 ? 128.905 173.090 165.718 1.00 57.35 203 ILE A C 1
ATOM 664 O O . ILE A 1 203 ? 128.671 173.123 166.923 1.00 61.20 203 ILE A O 1
ATOM 669 N N . ALA A 1 204 ? 128.308 173.878 164.813 1.00 56.52 204 ALA A N 1
ATOM 670 C CA . ALA A 1 204 ? 127.153 174.703 165.119 1.00 54.67 204 ALA A CA 1
ATOM 671 C C . ALA A 1 204 ? 125.887 173.979 164.663 1.00 53.36 204 ALA A C 1
ATOM 672 O O . ALA A 1 204 ? 125.829 173.453 163.547 1.00 50.08 204 ALA A O 1
ATOM 674 N N . GLU A 1 205 ? 124.878 173.978 165.541 1.00 54.75 205 GLU A N 1
ATOM 675 C CA . GLU A 1 205 ? 123.592 173.366 165.269 1.00 57.88 205 GLU A CA 1
ATOM 676 C C . GLU A 1 205 ? 122.499 174.292 165.779 1.00 63.58 205 GLU A C 1
ATOM 677 O O . GLU A 1 205 ? 122.494 174.618 166.965 1.00 70.98 205 GLU A O 1
ATOM 683 N N . GLU A 1 206 ? 121.592 174.714 164.882 1.00 70.64 206 GLU A N 1
ATOM 684 C CA . GLU A 1 206 ? 120.286 175.215 165.288 1.00 68.87 206 GLU A CA 1
ATOM 685 C C . GLU A 1 206 ? 119.216 174.305 164.697 1.00 61.34 206 GLU A C 1
ATOM 686 O O . GLU A 1 206 ? 119.293 173.934 163.529 1.00 62.01 206 GLU A O 1
ATOM 692 N N . MET A 1 207 ? 118.250 173.916 165.542 1.00 66.56 207 MET A N 1
ATOM 693 C CA . MET A 1 207 ? 117.040 173.222 165.121 1.00 70.51 207 MET A CA 1
ATOM 694 C C . MET A 1 207 ? 117.396 171.987 164.291 1.00 63.42 207 MET A C 1
ATOM 695 O O . MET A 1 207 ? 116.865 171.779 163.199 1.00 69.90 207 MET A O 1
ATOM 700 N N . SER A 1 208 ? 118.308 171.159 164.821 1.00 56.54 208 SER A N 1
ATOM 701 C CA . SER A 1 208 ? 118.963 170.147 163.993 1.00 53.40 208 SER A CA 1
ATOM 702 C C . SER A 1 208 ? 119.232 168.859 164.767 1.00 51.10 208 SER A C 1
ATOM 703 O O . SER A 1 208 ? 119.284 168.869 165.997 1.00 55.29 208 SER A O 1
ATOM 706 N N . TYR A 1 209 ? 119.348 167.755 164.012 1.00 49.97 209 TYR A N 1
ATOM 707 C CA . TYR A 1 209 ? 119.596 166.433 164.560 1.00 53.82 209 TYR A CA 1
ATOM 708 C C . TYR A 1 209 ? 120.930 165.934 164.010 1.00 53.92 209 TYR A C 1
ATOM 709 O O . TYR A 1 209 ? 121.053 165.737 162.802 1.00 52.43 209 TYR A O 1
ATOM 718 N N . MET A 1 210 ? 121.908 165.737 164.919 1.00 55.04 210 MET A N 1
ATOM 719 C CA . MET A 1 210 ? 123.248 165.244 164.609 1.00 52.66 210 MET A CA 1
ATOM 720 C C . MET A 1 210 ? 123.386 163.823 165.141 1.00 51.85 210 MET A C 1
ATOM 721 O O . MET A 1 210 ? 122.968 163.556 166.270 1.00 59.68 210 MET A O 1
ATOM 726 N N . TYR A 1 211 ? 123.993 162.932 164.347 1.00 51.99 211 TYR A N 1
ATOM 727 C CA . TYR A 1 211 ? 124.295 161.577 164.789 1.00 55.73 211 TYR A CA 1
ATOM 728 C C . TYR A 1 211 ? 125.683 161.195 164.274 1.00 53.49 211 TYR A C 1
ATOM 729 O O . TYR A 1 211 ? 125.849 161.026 163.068 1.00 51.69 211 TYR A O 1
ATOM 738 N N . ASP A 1 212 ? 126.668 161.092 165.188 1.00 55.01 212 ASP A N 1
ATOM 739 C CA . ASP A 1 212 ? 128.034 160.686 164.869 1.00 53.44 212 ASP A CA 1
ATOM 740 C C . ASP A 1 212 ? 128.322 159.325 165.487 1.00 53.95 212 ASP A C 1
ATOM 741 O O . ASP A 1 212 ? 128.062 159.121 166.673 1.00 58.59 212 ASP A O 1
ATOM 746 N N . PHE A 1 213 ? 128.909 158.429 164.687 1.00 56.05 213 PHE A N 1
ATOM 747 C CA . PHE A 1 213 ? 129.352 157.130 165.159 1.00 56.27 213 PHE A CA 1
ATOM 748 C C . PHE A 1 213 ? 130.729 156.830 164.557 1.00 56.77 213 PHE A C 1
ATOM 749 O O . PHE A 1 213 ? 130.937 157.053 163.367 1.00 54.88 213 PHE A O 1
ATOM 757 N N . CYS A 1 214 ? 131.664 156.345 165.401 1.00 57.05 214 CYS A N 1
ATOM 758 C CA . CYS A 1 214 ? 132.969 155.842 164.989 1.00 51.45 214 CYS A CA 1
ATOM 759 C C . CYS A 1 214 ? 133.722 156.952 164.257 1.00 45.02 214 CYS A C 1
ATOM 760 O O . CYS A 1 214 ? 134.090 156.801 163.098 1.00 48.32 214 CYS A O 1
ATOM 763 N N . THR A 1 215 ? 133.916 158.068 164.960 1.00 44.70 215 THR A N 1
ATOM 764 C CA . THR A 1 215 ? 134.547 159.265 164.431 1.00 48.66 215 THR A CA 1
ATOM 765 C C . THR A 1 215 ? 135.911 159.467 165.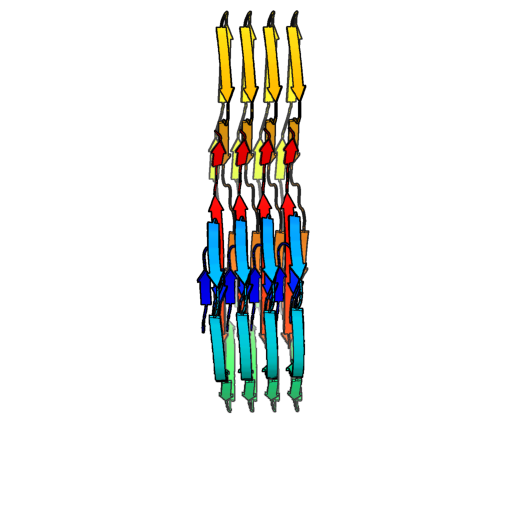093 1.00 46.01 215 THR A C 1
ATOM 766 O O . THR A 1 215 ? 135.962 159.714 166.292 1.00 48.15 215 THR A O 1
ATOM 770 N N . LEU A 1 216 ? 137.008 159.384 164.323 1.00 46.84 216 LEU A N 1
ATOM 771 C CA . LEU A 1 216 ? 138.354 159.460 164.881 1.00 45.94 216 LEU A CA 1
ATOM 772 C C . LEU A 1 216 ? 139.126 160.603 164.243 1.00 39.55 216 LEU A C 1
ATOM 773 O O . LEU A 1 216 ? 139.348 160.594 163.040 1.00 40.84 216 LEU A O 1
ATOM 778 N N . ILE A 1 217 ? 139.524 161.577 165.059 1.00 37.93 217 ILE A N 1
ATOM 779 C CA . ILE A 1 217 ? 140.585 162.496 164.696 1.00 40.14 217 ILE A CA 1
ATOM 780 C C . ILE A 1 217 ? 141.877 161.973 165.319 1.00 39.72 217 ILE A C 1
ATOM 781 O O . ILE A 1 217 ? 142.020 161.937 166.538 1.00 41.10 217 ILE A O 1
ATOM 786 N N . SER A 1 218 ? 142.817 161.570 164.462 1.00 41.46 218 SER A N 1
ATOM 787 C CA . SER A 1 218 ? 144.066 160.974 164.890 1.00 39.32 218 SER A CA 1
ATOM 788 C C . SER A 1 218 ? 145.180 161.860 164.380 1.00 35.65 218 SER A C 1
ATOM 789 O O . SER A 1 218 ? 145.245 162.082 163.178 1.00 41.66 218 SER A O 1
ATOM 792 N N . ILE A 1 219 ? 145.993 162.404 165.289 1.00 38.47 219 ILE A N 1
ATOM 793 C CA . ILE A 1 219 ? 147.156 163.193 164.912 1.00 42.92 219 ILE A CA 1
ATOM 794 C C . ILE A 1 219 ? 148.406 162.554 165.517 1.00 44.90 219 ILE A C 1
ATOM 795 O O . ILE A 1 219 ? 148.468 162.361 166.728 1.00 48.69 219 ILE A O 1
ATOM 800 N N . LYS A 1 220 ? 149.388 162.249 164.654 1.00 47.34 220 LYS A N 1
ATOM 801 C CA . LYS A 1 220 ? 150.730 161.834 165.042 1.00 44.05 220 LYS A CA 1
ATOM 802 C C . LYS A 1 220 ? 150.636 160.608 165.939 1.00 41.82 220 LYS A C 1
ATOM 803 O O . LYS A 1 220 ? 151.092 160.622 167.076 1.00 43.00 220 LYS A O 1
ATOM 809 N N . VAL A 1 221 ? 150.004 159.559 165.400 1.00 41.28 221 VAL A N 1
ATOM 810 C CA . VAL A 1 221 ? 149.685 158.358 166.152 1.00 39.59 221 VAL A CA 1
ATOM 811 C C . VAL A 1 221 ? 150.601 157.244 165.659 1.00 41.91 221 VAL A C 1
ATOM 812 O O . VAL A 1 221 ? 150.441 156.800 164.522 1.00 44.93 221 VAL A O 1
ATOM 816 N N . HIS A 1 222 ? 151.529 156.793 166.529 1.00 41.06 222 HIS A N 1
ATOM 817 C CA . HIS A 1 222 ? 152.490 155.747 166.196 1.00 39.10 222 HIS A CA 1
ATOM 818 C C . HIS A 1 222 ? 152.097 154.433 166.852 1.00 36.65 222 HIS A C 1
ATOM 819 O O . HIS A 1 222 ? 151.595 154.455 167.970 1.00 48.16 222 HIS A O 1
ATOM 826 N N . ASN A 1 223 ? 152.286 153.305 166.159 1.00 31.65 223 ASN A N 1
ATOM 827 C CA . ASN A 1 223 ? 152.354 152.003 166.810 1.00 32.00 223 ASN A CA 1
ATOM 828 C C . ASN A 1 223 ? 153.794 151.783 167.307 1.00 36.09 223 ASN A C 1
ATOM 829 O O . ASN A 1 223 ? 154.126 152.240 168.397 1.00 39.41 223 ASN A O 1
ATOM 834 N N . ILE A 1 224 ? 154.669 151.175 166.486 1.00 35.75 224 ILE A N 1
ATOM 835 C CA . ILE A 1 224 ? 155.973 150.679 166.908 1.00 35.54 224 ILE A CA 1
ATOM 836 C C . ILE A 1 224 ? 157.058 151.597 166.355 1.00 31.94 224 ILE A C 1
ATOM 837 O O . ILE A 1 224 ? 157.089 151.826 165.157 1.00 37.45 224 ILE A O 1
ATOM 842 N N . VAL A 1 225 ? 157.979 152.051 167.203 1.00 30.87 225 VAL A N 1
ATOM 843 C CA . VAL A 1 225 ? 159.178 152.757 166.766 1.00 31.39 225 VAL A CA 1
ATOM 844 C C . VAL A 1 225 ? 160.400 152.022 167.317 1.00 32.32 225 VAL A C 1
ATOM 845 O O . VAL A 1 225 ? 160.550 151.954 168.533 1.00 36.62 225 VAL A O 1
ATOM 849 N N . LEU A 1 226 ? 161.232 151.432 166.442 1.00 30.49 226 LEU A N 1
ATOM 850 C CA . LEU A 1 226 ? 162.502 150.866 166.861 1.00 28.74 226 LEU A CA 1
ATOM 851 C C . LEU A 1 226 ? 163.614 151.745 166.316 1.00 31.01 226 LEU A C 1
ATOM 852 O O . LEU A 1 226 ? 163.711 151.922 165.109 1.00 34.84 226 LEU A O 1
ATOM 857 N N . MET A 1 227 ? 164.471 152.250 167.200 1.00 34.38 227 MET A N 1
ATOM 858 C CA . MET A 1 227 ? 165.654 152.979 166.792 1.00 38.38 227 MET A CA 1
ATOM 859 C C . MET A 1 227 ? 166.880 152.303 167.394 1.00 39.84 227 MET A C 1
ATOM 860 O O . MET A 1 227 ? 166.868 151.912 168.562 1.00 42.17 227 MET A O 1
ATOM 865 N N . MET A 1 228 ? 167.929 152.174 166.566 1.00 39.14 228 MET A N 1
ATOM 866 C CA . MET A 1 228 ? 169.137 151.452 166.920 1.00 34.12 228 MET A CA 1
ATOM 867 C C . MET A 1 228 ? 170.294 152.098 166.178 1.00 31.39 228 MET A C 1
ATOM 868 O O . MET A 1 228 ? 170.221 152.230 164.969 1.00 34.41 228 MET A O 1
ATOM 873 N N . GLN A 1 229 ? 171.338 152.525 166.897 1.00 34.88 229 GLN A N 1
ATOM 874 C CA . GLN A 1 229 ? 172.517 153.147 166.295 1.00 37.12 229 GLN A CA 1
ATOM 875 C C . GLN A 1 229 ? 172.093 154.419 165.561 1.00 36.53 229 GLN A C 1
ATOM 876 O O . GLN A 1 229 ? 172.295 154.542 164.350 1.00 40.20 229 GLN A O 1
ATOM 882 N N . VAL A 1 230 ? 171.470 155.343 166.305 1.00 33.81 230 VAL A N 1
ATOM 883 C CA . VAL A 1 230 ? 171.027 156.613 165.747 1.00 33.95 230 VAL A CA 1
ATOM 884 C C . VAL A 1 230 ? 171.903 157.676 166.376 1.00 32.08 230 VAL A C 1
ATOM 885 O O . VAL A 1 230 ? 171.730 157.960 167.562 1.00 35.42 230 VAL A O 1
ATOM 889 N N . THR A 1 231 ? 172.836 158.246 165.606 1.00 34.75 231 THR A N 1
ATOM 890 C CA . THR A 1 231 ? 173.977 158.902 166.236 1.00 40.42 231 THR A CA 1
ATOM 891 C C . THR A 1 231 ? 174.490 160.089 165.432 1.00 37.53 231 THR A C 1
ATOM 892 O O . THR A 1 231 ? 174.090 160.304 164.292 1.00 41.10 231 THR A O 1
ATOM 896 N N . VAL A 1 232 ? 175.440 160.815 166.029 1.00 39.54 232 VAL A N 1
ATOM 897 C CA . VAL A 1 232 ? 176.361 161.614 165.231 1.00 43.78 232 VAL A CA 1
ATOM 898 C C . VAL A 1 232 ? 177.422 160.704 164.607 1.00 43.49 232 VAL A C 1
ATOM 899 O O . VAL A 1 232 ? 177.426 160.546 163.391 1.00 50.42 232 VAL A O 1
ATOM 903 N N . THR A 1 233 ? 178.285 160.089 165.430 1.00 46.87 233 THR A N 1
ATOM 904 C CA . THR A 1 233 ? 179.331 159.191 164.951 1.00 47.74 233 THR A CA 1
ATOM 905 C C . THR A 1 233 ? 179.099 157.796 165.524 1.00 46.44 233 THR A C 1
ATOM 906 O O . THR A 1 233 ? 178.641 157.665 166.659 1.00 49.37 233 THR A O 1
ATOM 910 N N . THR A 1 234 ? 179.398 156.759 164.726 1.00 47.01 234 THR A N 1
ATOM 911 C CA . THR A 1 234 ? 179.402 155.388 165.221 1.00 47.25 234 THR A CA 1
ATOM 912 C C . THR A 1 234 ? 180.475 154.547 164.514 1.00 40.51 234 THR A C 1
ATOM 913 O O . THR A 1 234 ? 180.521 154.478 163.287 1.00 34.75 234 THR A O 1
ATOM 917 N N . THR A 1 235 ? 181.312 153.884 165.331 1.00 34.89 235 THR A N 1
ATOM 918 C CA . THR A 1 235 ? 182.119 152.750 164.920 1.00 28.71 235 THR A CA 1
ATOM 919 C C . THR A 1 235 ? 181.471 151.486 165.442 1.00 23.47 235 THR A C 1
ATOM 920 O O . THR A 1 235 ? 181.216 151.382 166.635 1.00 26.02 235 THR A O 1
ATOM 924 N N . TYR A 1 236 ? 181.277 150.493 164.589 1.00 22.09 236 TYR A N 1
ATOM 925 C CA . TYR A 1 236 ? 180.544 149.323 165.029 1.00 23.31 236 TYR A CA 1
ATOM 926 C C . TYR A 1 236 ? 181.162 148.067 164.436 1.00 23.37 236 TYR A C 1
ATOM 927 O O . TYR A 1 236 ? 181.539 148.051 163.265 1.00 25.42 236 TYR A O 1
ATOM 936 N N . PHE A 1 237 ? 181.196 146.991 165.236 1.00 23.85 237 PHE A N 1
ATOM 937 C CA . PHE A 1 237 ? 181.662 145.707 164.742 1.00 23.99 237 PHE A CA 1
ATOM 938 C C . PHE A 1 237 ? 180.692 144.649 165.216 1.00 21.80 237 PHE A C 1
ATOM 939 O O . PHE A 1 237 ? 180.704 144.332 166.401 1.00 25.60 237 PHE A O 1
ATOM 947 N N . GLY A 1 238 ? 179.868 144.112 164.315 1.00 22.76 238 GLY A N 1
ATOM 948 C CA . GLY A 1 238 ? 179.228 142.835 164.584 1.00 26.44 238 GLY A CA 1
ATOM 949 C C . GLY A 1 238 ? 177.897 142.632 163.866 1.00 29.05 238 GLY A C 1
ATOM 950 O O . GLY A 1 238 ? 177.824 142.809 162.653 1.00 32.23 238 GLY A O 1
ATOM 951 N N . HIS A 1 239 ? 176.887 142.175 164.616 1.00 31.20 239 HIS A N 1
ATOM 952 C CA . HIS A 1 239 ? 175.581 141.843 164.083 1.00 33.74 239 HIS A CA 1
ATOM 953 C C . HIS A 1 239 ? 174.590 142.830 164.697 1.00 36.39 239 HIS A C 1
ATOM 954 O O . HIS A 1 239 ? 174.637 143.092 165.901 1.00 35.86 239 HIS A O 1
ATOM 961 N N . SER A 1 240 ? 173.734 143.427 163.857 1.00 37.17 240 SER A N 1
ATOM 962 C CA . SER A 1 240 ? 172.643 144.265 164.344 1.00 37.50 240 SER A CA 1
ATOM 963 C C . SER A 1 240 ? 171.366 143.847 163.622 1.00 33.89 240 SER A C 1
ATOM 964 O O . SER A 1 240 ? 171.418 143.461 162.460 1.00 36.13 240 SER A O 1
ATOM 967 N N . GLU A 1 241 ? 170.237 143.820 164.340 1.00 33.92 241 GLU A N 1
ATOM 968 C CA . GLU A 1 241 ? 169.037 143.187 163.812 1.00 34.86 241 GLU A CA 1
ATOM 969 C C . GLU A 1 241 ? 167.756 143.825 164.376 1.00 33.11 241 GLU A C 1
ATOM 970 O O . GLU A 1 241 ? 167.691 144.208 165.547 1.00 32.39 241 GLU A O 1
ATOM 976 N N . GLN A 1 242 ? 166.743 143.965 163.503 1.00 29.10 242 GLN A N 1
ATOM 977 C CA . GLN A 1 242 ? 165.410 144.438 163.864 1.00 26.74 242 GLN A CA 1
ATOM 978 C C . GLN A 1 242 ? 164.407 143.505 163.199 1.00 26.30 242 GLN A C 1
ATOM 979 O O . GLN A 1 242 ? 164.517 143.230 162.012 1.00 29.48 242 GLN A O 1
ATOM 985 N N . ILE A 1 243 ? 163.490 142.948 163.979 1.00 27.13 243 ILE A N 1
ATOM 986 C CA . ILE A 1 243 ? 162.452 142.085 163.446 1.00 30.24 243 ILE A CA 1
ATOM 987 C C . ILE A 1 243 ? 161.135 142.596 164.012 1.00 32.42 243 ILE A C 1
ATOM 988 O O . ILE A 1 243 ? 161.064 142.862 165.209 1.00 37.70 243 ILE A O 1
ATOM 993 N N . SER A 1 244 ? 160.130 142.782 163.147 1.00 33.11 244 SER A N 1
ATOM 994 C CA . SER A 1 244 ? 158.775 143.109 163.572 1.00 32.97 244 SER A CA 1
ATOM 995 C C . SER A 1 244 ? 157.830 142.086 162.962 1.00 29.58 244 SER A C 1
ATOM 996 O O . SER A 1 244 ? 157.980 141.759 161.774 1.00 35.72 244 SER A O 1
ATOM 999 N N . GLN A 1 245 ? 156.907 141.560 163.768 1.00 28.55 245 GLN A N 1
ATOM 1000 C CA . GLN A 1 245 ? 155.902 140.654 163.251 1.00 33.52 245 GLN A CA 1
ATOM 1001 C C . GLN A 1 245 ? 154.572 141.033 163.888 1.00 34.73 245 GLN A C 1
ATOM 1002 O O . GLN A 1 245 ? 154.519 141.118 165.110 1.00 35.64 245 GLN A O 1
ATOM 1008 N N . GLU A 1 246 ? 153.510 141.271 163.088 1.00 38.07 246 GLU A N 1
ATOM 1009 C CA . GLU A 1 246 ? 152.262 141.729 163.693 1.00 41.11 246 GLU A CA 1
ATOM 1010 C C . GLU A 1 246 ? 151.018 141.633 162.816 1.00 40.04 246 GLU A C 1
ATOM 1011 O O . GLU A 1 246 ? 151.069 141.695 161.597 1.00 41.53 246 GLU A O 1
ATOM 1017 N N . ARG A 1 247 ? 149.884 141.418 163.492 1.00 40.28 247 ARG A N 1
ATOM 1018 C CA . ARG A 1 247 ? 148.569 141.718 162.948 1.00 40.37 247 ARG A CA 1
ATOM 1019 C C . ARG A 1 247 ? 148.233 143.137 163.415 1.00 35.87 247 ARG A C 1
ATOM 1020 O O . ARG A 1 247 ? 148.270 143.386 164.616 1.00 35.44 247 ARG A O 1
ATOM 1028 N N . TYR A 1 248 ? 148.009 144.071 162.474 1.00 31.35 248 TYR A N 1
ATOM 1029 C CA . TYR A 1 248 ? 147.562 145.424 162.786 1.00 33.29 248 TYR A CA 1
ATOM 1030 C C . TYR A 1 248 ? 146.184 145.681 162.169 1.00 36.37 248 TYR A C 1
ATOM 1031 O O . TYR A 1 248 ? 145.934 145.357 161.003 1.00 36.55 248 TYR A O 1
ATOM 1040 N N . GLN A 1 249 ? 145.303 146.288 162.974 1.00 40.30 249 GLN A N 1
ATOM 1041 C CA . GLN A 1 249 ? 143.999 146.732 162.524 1.00 39.89 249 GLN A CA 1
ATOM 1042 C C . GLN A 1 249 ? 143.732 148.092 163.141 1.00 37.18 249 GLN A C 1
ATOM 1043 O O . GLN A 1 249 ? 143.614 148.162 164.355 1.00 51.64 249 GLN A O 1
ATOM 1049 N N . TYR A 1 250 ? 143.667 149.171 162.352 1.00 35.23 250 TYR A N 1
ATOM 1050 C CA . TYR A 1 250 ? 143.446 150.485 162.942 1.00 36.71 250 TYR A CA 1
ATOM 1051 C C . TYR A 1 250 ? 141.995 150.643 163.422 1.00 41.49 250 TYR A C 1
ATOM 1052 O O . TYR A 1 250 ? 141.770 150.793 164.619 1.00 42.80 250 TYR A O 1
ATOM 1061 N N . VAL A 1 251 ? 140.999 150.571 162.526 1.00 42.60 251 VAL A N 1
ATOM 1062 C CA . VAL A 1 251 ? 139.617 150.788 162.940 1.00 44.77 251 VAL A CA 1
ATOM 1063 C C . VAL A 1 251 ? 138.750 149.624 162.489 1.00 42.66 251 VAL A C 1
ATOM 1064 O O . VAL A 1 251 ? 138.897 149.130 161.373 1.00 44.97 251 VAL A O 1
ATOM 1068 N N . ASP A 1 252 ? 137.847 149.218 163.384 1.00 45.32 252 ASP A N 1
ATOM 1069 C CA . ASP A 1 252 ? 136.740 148.348 163.038 1.00 56.22 252 ASP A CA 1
ATOM 1070 C C . ASP A 1 252 ? 135.477 148.944 163.661 1.00 55.15 252 ASP A C 1
ATOM 1071 O O . ASP A 1 252 ? 135.473 149.276 164.846 1.00 56.42 252 ASP A O 1
ATOM 1076 N N . CYS A 1 253 ? 134.411 149.100 162.865 1.00 59.41 253 CYS A N 1
ATOM 1077 C CA . CYS A 1 253 ? 133.124 149.452 163.450 1.00 65.52 253 CYS A CA 1
ATOM 1078 C C . CYS A 1 253 ? 131.967 148.997 162.565 1.00 67.10 253 CYS A C 1
ATOM 1079 O O . CYS A 1 253 ? 131.904 149.382 161.407 1.00 69.91 253 CYS A O 1
ATOM 1082 N N . GLY A 1 254 ? 131.053 148.188 163.136 1.00 75.69 254 GLY A N 1
ATOM 1083 C CA . GLY A 1 254 ? 129.983 147.531 162.392 1.00 83.19 254 GLY A CA 1
ATOM 1084 C C . GLY A 1 254 ? 128.660 148.279 162.522 1.00 93.60 254 GLY A C 1
ATOM 1085 O O . GLY A 1 254 ? 128.216 148.464 163.682 1.00 100.28 254 GLY A O 1
ATOM 1086 N N . SER B 1 120 ? 169.840 136.015 155.236 1.00 71.22 120 SER B N 1
ATOM 1087 C CA . SER B 1 120 ? 168.577 135.419 155.757 1.00 68.52 120 SER B CA 1
ATOM 1088 C C . SER B 1 120 ? 168.344 134.041 155.144 1.00 62.17 120 SER B C 1
ATOM 1089 O O . SER B 1 120 ? 168.752 133.794 154.009 1.00 69.94 120 SER B O 1
ATOM 1092 N N . ILE B 1 121 ? 167.676 133.152 155.895 1.00 56.48 121 ILE B N 1
ATOM 1093 C CA . ILE B 1 121 ? 167.308 131.829 155.407 1.00 55.65 121 ILE B CA 1
ATOM 1094 C C . ILE B 1 121 ? 165.921 131.492 155.954 1.00 52.05 121 ILE B C 1
ATOM 1095 O O . ILE B 1 121 ? 165.707 131.568 157.159 1.00 58.00 121 ILE B O 1
ATOM 1100 N N . ASP B 1 122 ? 164.988 131.132 155.062 1.00 49.37 122 ASP B N 1
ATOM 1101 C CA . ASP B 1 122 ? 163.662 130.666 155.437 1.00 53.29 122 ASP B CA 1
ATOM 1102 C C . ASP B 1 122 ? 162.863 131.771 156.150 1.00 46.52 122 ASP B C 1
ATOM 1103 O O . ASP B 1 122 ? 162.295 131.541 157.215 1.00 43.21 122 ASP B O 1
ATOM 1108 N N . VAL B 1 123 ? 162.821 132.970 155.547 1.00 41.82 123 VAL B N 1
ATOM 1109 C CA . VAL B 1 123 ? 161.965 134.057 155.997 1.00 39.79 123 VAL B CA 1
ATOM 1110 C C . VAL B 1 123 ? 160.633 133.890 155.278 1.00 38.38 123 VAL B C 1
ATOM 1111 O O . VAL B 1 123 ? 160.606 134.047 154.064 1.00 43.52 123 VAL B O 1
ATOM 1115 N N . LYS B 1 124 ? 159.538 133.547 155.977 1.00 38.06 124 LYS B N 1
ATOM 1116 C CA . LYS B 1 124 ? 158.331 133.280 155.212 1.00 40.23 124 LYS B CA 1
ATOM 1117 C C . LYS B 1 124 ? 157.033 133.713 155.895 1.00 38.32 124 LYS B C 1
ATOM 1118 O O . LYS B 1 124 ? 156.880 133.629 157.105 1.00 36.35 124 LYS B O 1
ATOM 1124 N N . TYR B 1 125 ? 156.126 134.234 155.042 1.00 37.85 125 TYR B N 1
ATOM 1125 C CA . TYR B 1 125 ? 154.785 134.676 155.385 1.00 35.88 125 TYR B CA 1
ATOM 1126 C C . TYR B 1 125 ? 153.809 133.592 154.929 1.00 32.48 125 TYR B C 1
ATOM 1127 O O . TYR B 1 125 ? 153.707 133.350 153.732 1.00 35.50 125 TYR B O 1
ATOM 1136 N N . ILE B 1 126 ? 153.144 132.916 155.870 1.00 31.18 126 ILE B N 1
ATOM 1137 C CA . ILE B 1 126 ? 152.171 131.874 155.573 1.00 33.96 126 ILE B CA 1
ATOM 1138 C C . ILE B 1 126 ? 150.839 132.395 156.081 1.00 33.02 126 ILE B C 1
ATOM 1139 O O . ILE B 1 126 ? 150.711 132.649 157.276 1.00 33.65 126 ILE B O 1
ATOM 1144 N N . GLY B 1 127 ? 149.844 132.486 155.192 1.00 35.76 127 GLY B N 1
ATOM 1145 C CA . GLY B 1 127 ? 148.593 133.157 155.510 1.00 33.54 127 GLY B CA 1
ATOM 1146 C C . GLY B 1 127 ? 147.736 132.411 156.529 1.00 31.65 127 GLY B C 1
ATOM 1147 O O . GLY B 1 127 ? 147.083 133.062 157.329 1.00 30.53 127 GLY B O 1
ATOM 1148 N N . VAL B 1 128 ? 147.739 131.069 156.487 1.00 31.97 128 VAL B N 1
ATOM 1149 C CA . VAL B 1 128 ? 146.845 130.277 157.314 1.00 33.69 128 VAL B CA 1
ATOM 1150 C C . VAL B 1 128 ? 147.637 129.181 158.021 1.00 34.37 128 VAL B C 1
ATOM 1151 O O . VAL B 1 128 ? 147.770 129.252 159.249 1.00 37.16 128 VAL B O 1
ATOM 1155 N N . LYS B 1 129 ? 148.140 128.173 157.292 1.00 36.54 129 LYS B N 1
ATOM 1156 C CA . LYS B 1 129 ? 148.813 127.093 158.005 1.00 40.36 129 LYS B CA 1
ATOM 1157 C C . LYS B 1 129 ? 150.048 126.519 157.307 1.00 40.66 129 LYS B C 1
ATOM 1158 O O . LYS B 1 129 ? 150.133 126.443 156.089 1.00 37.60 129 LYS B O 1
ATOM 1164 N N . SER B 1 130 ? 150.999 126.093 158.157 1.00 42.94 130 SER B N 1
ATOM 1165 C CA . SER B 1 130 ? 152.230 125.446 157.753 1.00 41.75 130 SER B CA 1
ATOM 1166 C C . SER B 1 130 ? 152.272 124.052 158.364 1.00 42.10 130 SER B C 1
ATOM 1167 O O . SER B 1 130 ? 151.823 123.858 159.494 1.00 47.00 130 SER B O 1
ATOM 1170 N N . ALA B 1 131 ? 152.809 123.091 157.598 1.00 39.06 131 ALA B N 1
ATOM 1171 C CA . ALA B 1 131 ? 153.203 121.792 158.121 1.00 35.26 131 ALA B CA 1
ATOM 1172 C C . ALA B 1 131 ? 154.471 121.328 157.413 1.00 36.73 131 ALA B C 1
ATOM 1173 O O . ALA B 1 131 ? 154.790 121.781 156.309 1.00 40.57 131 ALA B O 1
ATOM 1175 N N . TYR B 1 132 ? 155.190 120.395 158.045 1.00 37.35 132 TYR B N 1
ATOM 1176 C CA . TYR B 1 132 ? 156.084 119.547 157.276 1.00 36.10 132 TYR B CA 1
ATOM 1177 C C . TYR B 1 132 ? 155.193 118.563 156.528 1.00 29.73 132 TYR B C 1
ATOM 1178 O O . TYR B 1 132 ? 155.101 118.649 155.308 1.00 30.45 132 TYR B O 1
ATOM 1187 N N . VAL B 1 133 ? 154.489 117.700 157.261 1.00 28.99 133 VAL B N 1
ATOM 1188 C CA . VAL B 1 133 ? 153.561 116.759 156.648 1.00 32.75 133 VAL B CA 1
ATOM 1189 C C . VAL B 1 133 ? 152.182 116.938 157.281 1.00 35.27 133 VAL B C 1
ATOM 1190 O O . VAL B 1 133 ? 152.089 117.028 158.503 1.00 36.55 133 VAL B O 1
ATOM 1194 N N . SER B 1 134 ? 151.125 116.942 156.441 1.00 38.90 134 SER B N 1
ATOM 1195 C CA . SER B 1 134 ? 149.758 117.257 156.864 1.00 39.96 134 SER B CA 1
ATOM 1196 C C . SER B 1 134 ? 148.762 116.209 156.357 1.00 37.36 134 SER B C 1
ATOM 1197 O O . SER B 1 134 ? 148.752 115.901 155.171 1.00 38.44 134 SER B O 1
ATOM 1200 N N . TYR B 1 135 ? 147.957 115.654 157.271 1.00 40.65 135 TYR B N 1
ATOM 1201 C CA . TYR B 1 135 ? 146.829 114.786 156.958 1.00 43.54 135 TYR B CA 1
ATOM 1202 C C . TYR B 1 135 ? 145.569 115.399 157.565 1.00 48.13 135 TYR B C 1
ATOM 1203 O O . TYR B 1 135 ? 144.728 114.683 158.111 1.00 52.24 135 TYR B O 1
ATOM 1212 N N . ASP B 1 136 ? 145.425 116.726 157.470 1.00 56.01 136 ASP B N 1
ATOM 1213 C CA . ASP B 1 136 ? 144.370 117.411 158.200 1.00 63.01 136 ASP B CA 1
ATOM 1214 C C . ASP B 1 136 ? 143.079 117.349 157.373 1.00 60.28 136 ASP B C 1
ATOM 1215 O O . ASP B 1 136 ? 143.102 117.590 156.166 1.00 60.06 136 ASP B O 1
ATOM 1220 N N . VAL B 1 137 ? 141.959 116.987 158.031 1.00 63.03 137 VAL B N 1
ATOM 1221 C CA . VAL B 1 137 ? 140.680 116.753 157.364 1.00 65.60 137 VAL B CA 1
ATOM 1222 C C . VAL B 1 137 ? 139.644 117.731 157.915 1.00 66.00 137 VAL B C 1
ATOM 1223 O O . VAL B 1 137 ? 139.715 118.094 159.088 1.00 64.19 137 VAL B O 1
ATOM 1227 N N . GLN B 1 138 ? 138.671 118.128 157.075 1.00 77.40 138 GLN B N 1
ATOM 1228 C CA . GLN B 1 138 ? 137.695 119.146 157.450 1.00 87.05 138 GLN B CA 1
ATOM 1229 C C . GLN B 1 138 ? 136.296 118.820 156.921 1.00 88.55 138 GLN B C 1
ATOM 1230 O O . GLN B 1 138 ? 136.129 117.953 156.065 1.00 85.78 138 GLN B O 1
ATOM 1236 N N . LYS B 1 139 ? 135.307 119.543 157.480 1.00 90.65 139 LYS B N 1
ATOM 1237 C CA . LYS B 1 139 ? 133.931 119.640 157.002 1.00 92.85 139 LYS B CA 1
ATOM 1238 C C . LYS B 1 139 ? 133.216 118.290 157.138 1.00 81.55 139 LYS B C 1
ATOM 1239 O O . LYS B 1 139 ? 133.302 117.685 158.205 1.00 85.49 139 LYS B O 1
ATOM 1245 N N . ARG B 1 140 ? 132.475 117.853 156.103 1.00 76.79 140 ARG B N 1
ATOM 1246 C CA . ARG B 1 140 ? 131.568 116.720 156.196 1.00 80.79 140 ARG B CA 1
ATOM 1247 C C . ARG B 1 140 ? 132.239 115.524 155.534 1.00 76.72 140 ARG B C 1
ATOM 1248 O O . ARG B 1 140 ? 131.937 115.186 154.387 1.00 92.41 140 ARG B O 1
ATOM 1256 N N . THR B 1 141 ? 133.177 114.903 156.254 1.00 66.35 141 THR B N 1
ATOM 1257 C CA . THR B 1 141 ? 134.028 113.892 155.643 1.00 59.73 141 THR B CA 1
ATOM 1258 C C . THR B 1 141 ? 133.728 112.529 156.263 1.00 55.50 141 THR B C 1
ATOM 1259 O O . THR B 1 141 ? 133.418 112.434 157.451 1.00 60.84 141 THR B O 1
ATOM 1263 N N . ILE B 1 142 ? 133.782 111.488 155.423 1.00 51.60 142 ILE B N 1
ATOM 1264 C CA . ILE B 1 142 ? 133.940 110.117 155.876 1.00 52.83 142 ILE B CA 1
ATOM 1265 C C . ILE B 1 142 ? 135.366 109.695 155.513 1.00 49.91 142 ILE B C 1
ATOM 1266 O O . ILE B 1 142 ? 135.667 109.477 154.341 1.00 51.37 142 ILE B O 1
ATOM 1271 N N . TYR B 1 143 ? 136.227 109.624 156.538 1.00 47.36 143 TYR B N 1
ATOM 1272 C CA . TYR B 1 143 ? 137.629 109.250 156.444 1.00 46.17 143 TYR B CA 1
ATOM 1273 C C . TYR B 1 143 ? 137.785 107.869 157.089 1.00 42.63 143 TYR B C 1
ATOM 1274 O O . TYR B 1 143 ? 137.703 107.771 158.312 1.00 44.39 143 TYR B O 1
ATOM 1283 N N . LEU B 1 144 ? 137.978 106.805 156.291 1.00 41.21 144 LEU B N 1
ATOM 1284 C CA . LEU B 1 144 ? 137.652 105.455 156.739 1.00 43.53 144 LEU B CA 1
ATOM 1285 C C . LEU B 1 144 ? 138.594 104.405 156.141 1.00 45.18 144 LEU B C 1
ATOM 1286 O O . LEU B 1 144 ? 138.835 104.407 154.937 1.00 46.84 144 LEU B O 1
ATOM 1291 N N . ASN B 1 145 ? 139.082 103.475 156.991 1.00 46.51 145 ASN B N 1
ATOM 1292 C CA . ASN B 1 145 ? 139.975 102.384 156.603 1.00 46.45 145 ASN B CA 1
ATOM 1293 C C . ASN B 1 145 ? 141.246 102.972 155.988 1.00 41.05 145 ASN B C 1
ATOM 1294 O O . ASN B 1 145 ? 141.573 102.705 154.834 1.00 41.50 145 ASN B O 1
ATOM 1299 N N . ILE B 1 146 ? 141.941 103.789 156.784 1.00 39.83 146 ILE B N 1
ATOM 1300 C CA . ILE B 1 146 ? 143.093 104.539 156.318 1.00 41.15 146 ILE B CA 1
ATOM 1301 C C . ILE B 1 146 ? 144.331 103.994 157.018 1.00 45.18 146 ILE B C 1
ATOM 1302 O O . ILE B 1 146 ? 144.292 103.722 158.221 1.00 51.89 146 ILE B O 1
ATOM 1307 N N . THR B 1 147 ? 145.423 103.866 156.250 1.00 43.55 147 THR B N 1
ATOM 1308 C CA . THR B 1 147 ? 146.736 103.531 156.771 1.00 43.10 147 THR B CA 1
ATOM 1309 C C . THR B 1 147 ? 147.707 104.623 156.332 1.00 40.21 147 THR B C 1
ATOM 1310 O O . THR B 1 147 ? 148.050 104.679 155.153 1.00 46.32 147 THR B O 1
ATOM 1314 N N . ASN B 1 148 ? 148.126 105.483 157.264 1.00 37.21 148 ASN B N 1
ATOM 1315 C CA . ASN B 1 148 ? 149.151 106.478 156.990 1.00 40.49 148 ASN B CA 1
ATOM 1316 C C . ASN B 1 148 ? 150.453 106.053 157.665 1.00 42.16 148 ASN B C 1
ATOM 1317 O O . ASN B 1 148 ? 150.473 105.916 158.887 1.00 46.10 148 ASN B O 1
ATOM 1322 N N . THR B 1 149 ? 151.527 105.854 156.884 1.00 40.52 149 THR B N 1
ATOM 1323 C CA . THR B 1 149 ? 152.804 105.415 157.434 1.00 43.95 149 THR B CA 1
ATOM 1324 C C . THR B 1 149 ? 153.890 106.359 156.938 1.00 38.70 149 THR B C 1
ATOM 1325 O O . THR B 1 149 ? 154.056 106.523 155.733 1.00 41.54 149 THR B O 1
ATOM 1329 N N . LEU B 1 150 ? 154.646 106.940 157.867 1.00 35.14 150 LEU B N 1
ATOM 1330 C CA . LEU B 1 150 ? 155.535 108.027 157.523 1.00 37.43 150 LEU B CA 1
ATOM 1331 C C . LEU B 1 150 ? 156.887 107.818 158.219 1.00 39.09 150 LEU B C 1
ATOM 1332 O O . LEU B 1 150 ? 156.978 107.865 159.447 1.00 38.55 150 LEU B O 1
ATOM 1337 N N . ASN B 1 151 ? 157.934 107.638 157.401 1.00 38.75 151 ASN B N 1
ATOM 1338 C CA . ASN B 1 151 ? 159.309 107.477 157.840 1.00 38.23 151 ASN B CA 1
ATOM 1339 C C . ASN B 1 151 ? 160.063 108.727 157.391 1.00 35.77 151 ASN B C 1
ATOM 1340 O O . ASN B 1 151 ? 160.299 108.881 156.196 1.00 42.83 151 ASN B O 1
ATOM 1345 N N . ILE B 1 152 ? 160.377 109.640 158.319 1.00 33.99 152 ILE B N 1
ATOM 1346 C CA . ILE B 1 152 ? 161.094 110.868 157.998 1.00 37.73 152 ILE B CA 1
ATOM 1347 C C . ILE B 1 152 ? 162.516 110.772 158.529 1.00 42.82 152 ILE B C 1
ATOM 1348 O O . ILE B 1 152 ? 162.709 110.353 159.669 1.00 47.28 152 ILE B O 1
ATOM 1353 N N . THR B 1 153 ? 163.481 111.225 157.714 1.00 44.60 153 THR B N 1
ATOM 1354 C CA . THR B 1 153 ? 164.786 111.642 158.198 1.00 45.22 153 THR B CA 1
ATOM 1355 C C . THR B 1 153 ? 165.065 113.016 157.590 1.00 43.76 153 THR B C 1
ATOM 1356 O O . THR B 1 153 ? 165.456 113.111 156.416 1.00 51.07 153 THR B O 1
ATOM 1360 N N . ASN B 1 154 ? 164.862 114.070 158.407 1.00 41.23 154 ASN B N 1
ATOM 1361 C CA . ASN B 1 154 ? 165.020 115.450 157.977 1.00 39.36 154 ASN B CA 1
ATOM 1362 C C . ASN B 1 154 ? 166.046 116.130 158.878 1.00 38.98 154 ASN B C 1
ATOM 1363 O O . ASN B 1 154 ? 165.717 116.561 159.983 1.00 42.14 154 ASN B O 1
ATOM 1368 N N . ASN B 1 155 ? 167.290 116.242 158.403 1.00 38.82 155 ASN B N 1
ATOM 1369 C CA . ASN B 1 155 ? 168.336 116.862 159.209 1.00 37.88 155 ASN B CA 1
ATOM 1370 C C . ASN B 1 155 ? 168.751 118.173 158.570 1.00 36.38 155 ASN B C 1
ATOM 1371 O O . ASN B 1 155 ? 168.660 118.329 157.354 1.00 40.49 155 ASN B O 1
ATOM 1376 N N . ASN B 1 156 ? 169.164 119.131 159.406 1.00 36.36 156 ASN B N 1
ATOM 1377 C CA . ASN B 1 156 ? 169.509 120.456 158.923 1.00 36.81 156 ASN B CA 1
ATOM 1378 C C . ASN B 1 156 ? 170.798 120.908 159.594 1.00 38.48 156 ASN B C 1
ATOM 1379 O O . ASN B 1 156 ? 170.976 120.714 160.793 1.00 42.10 156 ASN B O 1
ATOM 1384 N N . TYR B 1 157 ? 171.688 121.508 158.797 1.00 41.21 157 TYR B N 1
ATOM 1385 C CA . TYR B 1 157 ? 173.009 121.919 159.241 1.00 39.76 157 TYR B CA 1
ATOM 1386 C C . TYR B 1 157 ? 173.227 123.358 158.795 1.00 37.04 157 TYR B C 1
ATOM 1387 O O . TYR B 1 157 ? 173.400 123.611 157.610 1.00 44.95 157 TYR B O 1
ATOM 1396 N N . TYR B 1 158 ? 173.192 124.289 159.741 1.00 36.22 158 TYR B N 1
ATOM 1397 C CA . TYR B 1 158 ? 173.365 125.696 159.454 1.00 38.51 158 TYR B CA 1
ATOM 1398 C C . TYR B 1 158 ? 174.751 126.093 159.928 1.00 43.87 158 TYR B C 1
ATOM 1399 O O . TYR B 1 158 ? 175.076 125.900 161.098 1.00 54.43 158 TYR B O 1
ATOM 1408 N N . SER B 1 159 ? 175.560 126.612 159.009 1.00 44.56 159 SER B N 1
ATOM 1409 C CA . SER B 1 159 ? 176.755 127.356 159.345 1.00 43.90 159 SER B CA 1
ATOM 1410 C C . SER B 1 159 ? 176.578 128.768 158.788 1.00 42.32 159 SER B C 1
ATOM 1411 O O . SER B 1 159 ? 176.716 128.966 157.581 1.00 46.80 159 SER B O 1
ATOM 1414 N N . VAL B 1 160 ? 176.208 129.729 159.648 1.00 39.02 160 VAL B N 1
ATOM 1415 C CA . VAL B 1 160 ? 175.673 131.003 159.187 1.00 41.34 160 VAL B CA 1
ATOM 1416 C C . VAL B 1 160 ? 176.349 132.149 159.928 1.00 39.88 160 VAL B C 1
ATOM 1417 O O . VAL B 1 160 ? 176.378 132.133 161.149 1.00 43.89 160 VAL B O 1
ATOM 1421 N N . GLU B 1 161 ? 176.830 133.154 159.183 1.00 45.97 161 GLU B N 1
ATOM 1422 C CA . GLU B 1 161 ? 177.528 134.316 159.725 1.00 54.49 161 GLU B CA 1
ATOM 1423 C C . GLU B 1 161 ? 178.766 133.884 160.518 1.00 56.80 161 GLU B C 1
ATOM 1424 O O . GLU B 1 161 ? 178.941 134.283 161.668 1.00 60.54 161 GLU B O 1
ATOM 1430 N N . VAL B 1 162 ? 179.630 133.085 159.879 1.00 53.47 162 VAL B N 1
ATOM 1431 C CA . VAL B 1 162 ? 180.801 132.507 160.513 1.00 55.14 162 VAL B CA 1
ATOM 1432 C C . VAL B 1 162 ? 182.038 133.265 160.038 1.00 56.07 162 VAL B C 1
ATOM 1433 O O . VAL B 1 162 ? 182.370 133.194 158.857 1.00 62.94 162 VAL B O 1
ATOM 1437 N N . GLU B 1 163 ? 182.724 133.948 160.965 1.00 58.31 163 GLU B N 1
ATOM 1438 C CA . GLU B 1 163 ? 183.882 134.769 160.644 1.00 62.07 163 GLU B CA 1
ATOM 1439 C C . GLU B 1 163 ? 185.163 134.073 161.103 1.00 59.34 163 GLU B C 1
ATOM 1440 O O . GLU B 1 163 ? 185.222 133.527 162.206 1.00 63.64 163 GLU B O 1
ATOM 1446 N N . ASN B 1 164 ? 186.182 134.119 160.231 1.00 55.85 164 ASN B N 1
ATOM 1447 C CA . ASN B 1 164 ? 187.550 133.724 160.526 1.00 47.14 164 ASN B CA 1
ATOM 1448 C C . ASN B 1 164 ? 188.430 134.894 160.101 1.00 42.89 164 ASN B C 1
ATOM 1449 O O . ASN B 1 164 ? 188.751 135.013 158.922 1.00 52.36 164 ASN B O 1
ATOM 1454 N N . ILE B 1 165 ? 188.742 135.795 161.039 1.00 39.20 165 ILE B N 1
ATOM 1455 C CA . ILE B 1 165 ? 189.417 137.050 160.739 1.00 41.35 165 ILE B CA 1
ATOM 1456 C C . ILE B 1 165 ? 190.700 137.080 161.555 1.00 42.87 165 ILE B C 1
ATOM 1457 O O . ILE B 1 165 ? 190.636 136.808 162.746 1.00 47.20 165 ILE B O 1
ATOM 1462 N N . THR B 1 166 ? 191.850 137.433 160.955 1.00 42.09 166 THR B N 1
ATOM 1463 C CA . THR B 1 166 ? 193.068 137.527 161.748 1.00 44.52 166 THR B CA 1
ATOM 1464 C C . THR B 1 166 ? 193.134 138.938 162.325 1.00 42.73 166 THR B C 1
ATOM 1465 O O . THR B 1 166 ? 193.097 139.086 163.546 1.00 47.96 166 THR B O 1
ATOM 1469 N N . ALA B 1 167 ? 193.190 139.961 161.461 1.00 38.56 167 ALA B N 1
ATOM 1470 C CA . ALA B 1 167 ? 193.162 141.343 161.914 1.00 36.43 167 ALA B CA 1
ATOM 1471 C C . ALA B 1 167 ? 192.008 142.091 161.249 1.00 38.57 167 ALA B C 1
ATOM 1472 O O . ALA B 1 167 ? 191.705 141.880 160.074 1.00 41.37 167 ALA B O 1
ATOM 1474 N N . GLN B 1 168 ? 191.356 142.962 162.023 1.00 38.58 168 GLN B N 1
ATOM 1475 C CA . GLN B 1 168 ? 190.447 143.950 161.464 1.00 35.68 168 GLN B CA 1
ATOM 1476 C C . GLN B 1 168 ? 190.653 145.253 162.221 1.00 31.03 168 GLN B C 1
ATOM 1477 O O . GLN B 1 168 ? 190.683 145.248 163.444 1.00 31.89 168 GLN B O 1
ATOM 1483 N N . VAL B 1 169 ? 190.784 146.354 161.481 1.00 30.47 169 VAL B N 1
ATOM 1484 C CA . VAL B 1 169 ? 191.072 147.648 162.069 1.00 31.94 169 VAL B CA 1
ATOM 1485 C C . VAL B 1 169 ? 190.031 148.637 161.584 1.00 31.59 169 VAL B C 1
ATOM 1486 O O . VAL B 1 169 ? 189.715 148.643 160.394 1.00 33.67 169 VAL B O 1
ATOM 1490 N N . GLN B 1 170 ? 189.535 149.461 162.519 1.00 34.14 170 GLN B N 1
ATOM 1491 C CA . GLN B 1 170 ? 188.653 150.586 162.228 1.00 33.90 170 GLN B CA 1
ATOM 1492 C C . GLN B 1 170 ? 189.337 151.805 162.825 1.00 34.56 170 GLN B C 1
ATOM 1493 O O . GLN B 1 170 ? 189.142 152.118 163.998 1.00 37.50 170 GLN B O 1
ATOM 1499 N N . PHE B 1 171 ? 190.190 152.436 162.016 1.00 38.80 171 PHE B N 1
ATOM 1500 C CA . PHE B 1 171 ? 190.987 153.562 162.460 1.00 46.43 171 PHE B CA 1
ATOM 1501 C C . PHE B 1 171 ? 190.345 154.841 161.935 1.00 47.37 171 PHE B C 1
ATOM 1502 O O . PHE B 1 171 ? 189.962 154.900 160.767 1.00 51.36 171 PHE B O 1
ATOM 1510 N N . SER B 1 172 ? 190.229 155.843 162.815 1.00 46.31 172 SER B N 1
ATOM 1511 C CA . SER B 1 172 ? 189.804 157.184 162.462 1.00 46.74 172 SER B CA 1
ATOM 1512 C C . SER B 1 172 ? 190.782 158.180 163.070 1.00 46.98 172 SER B C 1
ATOM 1513 O O . SER B 1 172 ? 191.164 158.024 164.229 1.00 53.68 172 SER B O 1
ATOM 1516 N N . LYS B 1 173 ? 191.181 159.197 162.295 1.00 50.18 173 LYS B N 1
ATOM 1517 C CA . LYS B 1 173 ? 192.102 160.214 162.783 1.00 53.20 173 LYS B CA 1
ATOM 1518 C C . LYS B 1 173 ? 191.730 161.567 162.186 1.00 52.14 173 LYS B C 1
ATOM 1519 O O . LYS B 1 173 ? 191.496 161.670 160.982 1.00 54.54 173 LYS B O 1
ATOM 1525 N N . THR B 1 174 ? 191.650 162.589 163.042 1.00 50.13 174 THR B N 1
ATOM 1526 C CA . THR B 1 174 ? 191.365 163.940 162.597 1.00 52.20 174 THR B CA 1
ATOM 1527 C C . THR B 1 174 ? 192.430 164.855 163.181 1.00 50.84 174 THR B C 1
ATOM 1528 O O . THR B 1 174 ? 192.511 164.991 164.397 1.00 55.72 174 THR B O 1
ATOM 1532 N N . VAL B 1 175 ? 193.259 165.437 162.309 1.00 52.66 175 VAL B N 1
ATOM 1533 C CA . VAL B 1 175 ? 194.207 166.469 162.690 1.00 56.15 175 VAL B CA 1
ATOM 1534 C C . VAL B 1 175 ? 193.696 167.810 162.152 1.00 57.59 175 VAL B C 1
ATOM 1535 O O . VAL B 1 175 ? 193.263 167.889 161.001 1.00 61.28 175 VAL B O 1
ATOM 1539 N N . ILE B 1 176 ? 193.746 168.850 162.997 1.00 59.50 176 ILE B N 1
ATOM 1540 C CA . ILE B 1 176 ? 193.517 170.225 162.573 1.00 62.38 176 ILE B CA 1
ATOM 1541 C C . ILE B 1 176 ? 194.747 171.034 162.972 1.00 65.79 176 ILE B C 1
ATOM 1542 O O . ILE B 1 176 ? 195.055 171.120 164.157 1.00 69.33 176 ILE B O 1
ATOM 1547 N N . GLY B 1 177 ? 195.425 171.634 161.982 1.00 69.33 177 GLY B N 1
ATOM 1548 C CA . GLY B 1 177 ? 196.744 172.221 162.159 1.00 71.95 177 GLY B CA 1
ATOM 1549 C C . GLY B 1 177 ? 196.663 173.620 162.760 1.00 75.54 177 GLY B C 1
ATOM 1550 O O . GLY B 1 177 ? 196.066 173.786 163.823 1.00 82.89 177 GLY B O 1
ATOM 1551 N N . LYS B 1 178 ? 197.277 174.610 162.085 1.00 82.08 178 LYS B N 1
ATOM 1552 C CA . LYS B 1 178 ? 197.110 176.016 162.434 1.00 86.86 178 LYS B CA 1
ATOM 1553 C C . LYS B 1 178 ? 196.088 176.616 161.469 1.00 84.24 178 LYS B C 1
ATOM 1554 O O . LYS B 1 178 ? 196.380 177.550 160.724 1.00 92.02 178 LYS B O 1
ATOM 1560 N N . ALA B 1 179 ? 194.861 176.084 161.564 1.00 79.07 179 ALA B N 1
ATOM 1561 C CA . ALA B 1 179 ? 193.745 176.411 160.695 1.00 70.96 179 ALA B CA 1
ATOM 1562 C C . ALA B 1 179 ? 192.843 177.438 161.379 1.00 70.16 179 ALA B C 1
ATOM 1563 O O . ALA B 1 179 ? 192.862 177.561 162.605 1.00 75.10 179 ALA B O 1
ATOM 1565 N N . ARG B 1 180 ? 192.053 178.167 160.575 1.00 68.84 180 ARG B N 1
ATOM 1566 C CA . ARG B 1 180 ? 191.044 179.088 161.079 1.00 69.07 180 ARG B CA 1
ATOM 1567 C C . ARG B 1 180 ? 189.696 178.674 160.495 1.00 63.23 180 ARG B C 1
ATOM 1568 O O . ARG B 1 180 ? 189.393 178.982 159.345 1.00 72.84 180 ARG B O 1
ATOM 1576 N N . LEU B 1 181 ? 188.923 177.924 161.287 1.00 59.60 181 LEU B N 1
ATOM 1577 C CA . LEU B 1 181 ? 187.625 177.420 160.874 1.00 59.38 181 LEU B CA 1
ATOM 1578 C C . LEU B 1 181 ? 186.555 178.336 161.454 1.00 59.62 181 LEU B C 1
ATOM 1579 O O . LEU B 1 181 ? 186.660 178.735 162.620 1.00 59.68 181 LEU B O 1
ATOM 1584 N N . ASN B 1 182 ? 185.540 178.662 160.634 1.00 55.50 182 ASN B N 1
ATOM 1585 C CA . ASN B 1 182 ? 184.481 179.563 161.062 1.00 52.08 182 ASN B CA 1
ATOM 1586 C C . ASN B 1 182 ? 183.163 179.198 160.388 1.00 50.18 182 ASN B C 1
ATOM 1587 O O . ASN B 1 182 ? 183.160 178.829 159.219 1.00 56.16 182 ASN B O 1
ATOM 1592 N N . ASN B 1 183 ? 182.055 179.328 161.135 1.00 48.27 183 ASN B N 1
ATOM 1593 C CA . ASN B 1 183 ? 180.702 179.175 160.616 1.00 47.15 183 ASN B CA 1
ATOM 1594 C C . ASN B 1 183 ? 180.597 177.844 159.873 1.00 43.57 183 ASN B C 1
ATOM 1595 O O . ASN B 1 183 ? 180.355 177.827 158.671 1.00 48.42 183 ASN B O 1
ATOM 1600 N N . ILE B 1 184 ? 180.821 176.733 160.584 1.00 43.14 184 ILE B N 1
ATOM 1601 C CA . ILE B 1 184 ? 180.825 175.413 159.969 1.00 46.80 184 ILE B CA 1
ATOM 1602 C C . ILE B 1 184 ? 179.705 174.592 160.588 1.00 47.29 184 ILE B C 1
ATOM 1603 O O . ILE B 1 184 ? 179.756 174.316 161.781 1.00 56.90 184 ILE B O 1
ATOM 1608 N N . SER B 1 185 ? 178.744 174.161 159.761 1.00 46.84 185 SER B N 1
ATOM 1609 C CA . SER B 1 185 ? 177.521 173.560 160.257 1.00 49.84 185 SER B CA 1
ATOM 1610 C C . SER B 1 185 ? 177.292 172.224 159.566 1.00 47.13 185 SER B C 1
ATOM 1611 O O . SER B 1 185 ? 177.084 172.187 158.359 1.00 53.08 185 SER B O 1
ATOM 1614 N N . ILE B 1 186 ? 177.366 171.134 160.337 1.00 48.94 186 ILE B N 1
ATOM 1615 C CA . ILE B 1 186 ? 177.094 169.796 159.834 1.00 49.68 186 ILE B CA 1
ATOM 1616 C C . ILE B 1 186 ? 175.732 169.386 160.384 1.00 46.17 186 ILE B C 1
ATOM 1617 O O . ILE B 1 186 ? 175.588 169.241 161.594 1.00 49.70 186 ILE B O 1
ATOM 1622 N N . ILE B 1 187 ? 174.738 169.261 159.501 1.00 44.69 187 ILE B N 1
ATOM 1623 C CA . ILE B 1 187 ? 173.399 168.861 159.891 1.00 43.10 187 ILE B CA 1
ATOM 1624 C C . ILE B 1 187 ? 173.202 167.434 159.410 1.00 38.09 187 ILE B C 1
ATOM 1625 O O . ILE B 1 187 ? 173.462 167.137 158.251 1.00 41.06 187 ILE B O 1
ATOM 1630 N N . GLY B 1 188 ? 172.712 166.576 160.306 1.00 37.06 188 GLY B N 1
ATOM 1631 C CA . GLY B 1 188 ? 172.504 165.176 159.997 1.00 37.77 188 GLY B CA 1
ATOM 1632 C C . GLY B 1 188 ? 171.235 164.964 159.180 1.00 40.27 188 GLY B C 1
ATOM 1633 O O . GLY B 1 188 ? 170.543 165.923 158.821 1.00 41.80 188 GLY B O 1
ATOM 1634 N N . PRO B 1 189 ? 170.905 163.694 158.866 1.00 41.67 189 PRO B N 1
ATOM 1635 C CA . PRO B 1 189 ? 169.691 163.372 158.116 1.00 43.22 189 PRO B CA 1
ATOM 1636 C C . PRO B 1 189 ? 168.379 163.551 158.879 1.00 44.06 189 PRO B C 1
ATOM 1637 O O . PRO B 1 189 ? 168.382 163.739 160.090 1.00 45.47 189 PRO B O 1
ATOM 1641 N N . LEU B 1 190 ? 167.269 163.503 158.123 1.00 45.01 190 LEU B N 1
ATOM 1642 C CA . LEU B 1 190 ? 165.907 163.698 158.600 1.00 43.90 190 LEU B CA 1
ATOM 1643 C C . LEU B 1 190 ? 165.736 164.989 159.404 1.00 42.90 190 LEU B C 1
ATOM 1644 O O . LEU B 1 190 ? 165.041 164.987 160.417 1.00 45.51 190 LEU B O 1
ATOM 1649 N N . ASP B 1 191 ? 166.316 166.099 158.934 1.00 44.11 191 ASP B N 1
ATOM 1650 C CA . ASP B 1 191 ? 166.002 167.413 159.483 1.00 48.92 191 ASP B CA 1
ATOM 1651 C C . ASP B 1 191 ? 164.636 167.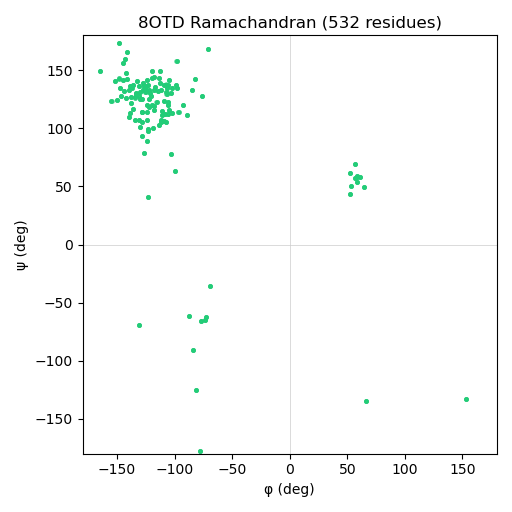853 158.941 1.00 50.34 191 ASP B C 1
ATOM 1652 O O . ASP B 1 191 ? 164.423 167.802 157.731 1.00 57.10 191 ASP B O 1
ATOM 1657 N N . MET B 1 192 ? 163.711 168.251 159.831 1.00 52.62 192 MET B N 1
ATOM 1658 C CA . MET B 1 192 ? 162.420 168.818 159.452 1.00 52.37 192 MET B CA 1
ATOM 1659 C C . MET B 1 192 ? 162.310 170.220 160.042 1.00 50.05 192 MET B C 1
ATOM 1660 O O . MET B 1 192 ? 162.488 170.401 161.243 1.00 50.62 192 MET B O 1
ATOM 1665 N N . LYS B 1 193 ? 161.993 171.202 159.195 1.00 52.13 193 LYS B N 1
ATOM 1666 C CA . LYS B 1 193 ? 161.933 172.595 159.602 1.00 52.07 193 LYS B CA 1
ATOM 1667 C C . LYS B 1 193 ? 160.710 173.237 158.948 1.00 47.27 193 LYS B C 1
ATOM 1668 O O . LYS B 1 193 ? 160.442 172.954 157.785 1.00 47.15 193 LYS B O 1
ATOM 1674 N N . GLN B 1 194 ? 159.948 174.043 159.713 1.00 47.88 194 GLN B N 1
ATOM 1675 C CA . GLN B 1 194 ? 158.872 174.896 159.199 1.00 46.27 194 GLN B CA 1
ATOM 1676 C C . GLN B 1 194 ? 157.837 174.072 158.438 1.00 38.42 194 GLN B C 1
ATOM 1677 O O . GLN B 1 194 ? 157.760 174.142 157.223 1.00 39.56 194 GLN B O 1
ATOM 1683 N N . ILE B 1 195 ? 157.085 173.253 159.165 1.00 37.57 195 ILE B N 1
ATOM 1684 C CA . ILE B 1 195 ? 156.127 172.334 158.582 1.00 40.38 195 ILE B CA 1
ATOM 1685 C C . ILE B 1 195 ? 154.776 172.603 159.231 1.00 42.89 195 ILE B C 1
ATOM 1686 O O . ILE B 1 195 ? 154.690 172.666 160.454 1.00 48.28 195 ILE B O 1
ATOM 1691 N N . ASP B 1 196 ? 153.725 172.745 158.412 1.00 47.98 196 ASP B N 1
ATOM 1692 C CA . ASP B 1 196 ? 152.423 173.174 158.903 1.00 47.42 196 ASP B CA 1
ATOM 1693 C C . ASP B 1 196 ? 151.351 172.225 158.389 1.00 40.09 196 ASP B C 1
ATOM 1694 O O . ASP B 1 196 ? 151.252 172.018 157.189 1.00 47.77 196 ASP B O 1
ATOM 1699 N N . TYR B 1 197 ? 150.564 171.658 159.304 1.00 38.82 197 TYR B N 1
ATOM 1700 C CA . TYR B 1 197 ? 149.359 170.916 158.973 1.00 41.78 197 TYR B CA 1
ATOM 1701 C C . TYR B 1 197 ? 148.191 171.756 159.475 1.00 45.12 197 TYR B C 1
ATOM 1702 O O . TYR B 1 197 ? 148.071 171.960 160.688 1.00 49.91 197 TYR B O 1
ATOM 1711 N N . THR B 1 198 ? 147.405 172.311 158.537 1.00 50.18 198 THR B N 1
ATOM 1712 C CA . THR B 1 198 ? 146.193 173.051 158.852 1.00 49.90 198 THR B CA 1
ATOM 1713 C C . THR B 1 198 ? 144.996 172.272 158.320 1.00 46.10 198 THR B C 1
ATOM 1714 O O . THR B 1 198 ? 144.750 172.282 157.119 1.00 48.95 198 THR B O 1
ATOM 1718 N N . VAL B 1 199 ? 144.274 171.591 159.218 1.00 49.62 199 VAL B N 1
ATOM 1719 C CA . VAL B 1 199 ? 143.138 170.750 158.858 1.00 52.13 199 VAL B CA 1
ATOM 1720 C C . VAL B 1 199 ? 141.942 171.201 159.696 1.00 56.44 199 VAL B C 1
ATOM 1721 O O . VAL B 1 199 ? 141.660 170.650 160.766 1.00 58.38 199 VAL B O 1
ATOM 1725 N N . PRO B 1 200 ? 141.274 172.312 159.307 1.00 61.84 200 PRO B N 1
ATOM 1726 C CA . PRO B 1 200 ? 140.040 172.726 159.983 1.00 62.07 200 PRO B CA 1
ATOM 1727 C C . PRO B 1 200 ? 138.814 171.974 159.470 1.00 62.76 200 PRO B C 1
ATOM 1728 O O . PRO B 1 200 ? 138.735 171.656 158.284 1.00 61.62 200 PRO B O 1
ATOM 1732 N N . THR B 1 201 ? 137.897 171.655 160.396 1.00 69.96 201 THR B N 1
ATOM 1733 C CA . THR B 1 201 ? 136.570 171.155 160.066 1.00 77.71 201 THR B CA 1
ATOM 1734 C C . THR B 1 201 ? 135.544 172.109 160.674 1.00 72.12 201 THR B C 1
ATOM 1735 O O . THR B 1 201 ? 135.647 172.467 161.849 1.00 72.75 201 THR B O 1
ATOM 1739 N N . VAL B 1 202 ? 134.578 172.534 159.854 1.00 67.59 202 VAL B N 1
ATOM 1740 C CA . VAL B 1 202 ? 133.437 173.297 160.331 1.00 62.41 202 VAL B CA 1
ATOM 1741 C C . VAL B 1 202 ? 132.178 172.592 159.832 1.00 56.38 202 VAL B C 1
ATOM 1742 O O . VAL B 1 202 ? 132.114 172.183 158.671 1.00 55.60 202 VAL B O 1
ATOM 1746 N N . ILE B 1 203 ? 131.209 172.411 160.733 1.00 54.37 203 ILE B N 1
ATOM 1747 C CA . ILE B 1 203 ? 129.907 171.888 160.363 1.00 57.49 203 ILE B CA 1
ATOM 1748 C C . ILE B 1 203 ? 128.848 172.839 160.908 1.00 57.35 203 ILE B C 1
ATOM 1749 O O . ILE B 1 203 ? 128.614 172.871 162.113 1.00 61.20 203 ILE B O 1
ATOM 1754 N N . ALA B 1 204 ? 128.246 173.623 160.003 1.00 56.52 204 ALA B N 1
ATOM 1755 C CA . ALA B 1 204 ? 127.085 174.440 160.309 1.00 54.67 204 ALA B CA 1
ATOM 1756 C C . ALA B 1 204 ? 125.824 173.707 159.853 1.00 53.36 204 ALA B C 1
ATOM 1757 O O . ALA B 1 204 ? 125.770 173.181 158.737 1.00 50.08 204 ALA B O 1
ATOM 1759 N N . GLU B 1 205 ? 124.815 173.699 160.731 1.00 54.75 205 GLU B N 1
ATOM 1760 C CA . GLU B 1 205 ? 123.533 173.078 160.459 1.00 57.88 205 GLU B CA 1
ATOM 1761 C C . GLU B 1 205 ? 122.434 173.996 160.969 1.00 63.58 205 GLU B C 1
ATOM 1762 O O . GLU B 1 205 ? 122.427 174.322 162.155 1.00 70.98 205 GLU B O 1
ATOM 1768 N N . GLU B 1 206 ? 121.524 174.412 160.072 1.00 70.64 206 GLU B N 1
ATOM 1769 C CA . GLU B 1 206 ? 120.214 174.904 160.478 1.00 68.87 206 GLU B CA 1
ATOM 1770 C C . GLU B 1 206 ? 119.151 173.987 159.887 1.00 61.34 206 GLU B C 1
ATOM 1771 O O . GLU B 1 206 ? 119.230 173.616 158.719 1.00 62.01 206 GLU B O 1
ATOM 1777 N N . MET B 1 207 ? 118.188 173.591 160.732 1.00 66.56 207 MET B N 1
ATOM 1778 C CA . MET B 1 207 ? 116.982 172.888 160.311 1.00 70.51 207 MET B CA 1
ATOM 1779 C C . MET B 1 207 ? 117.347 171.656 159.481 1.00 63.42 207 MET B C 1
ATOM 1780 O O . MET B 1 207 ? 116.818 171.444 158.389 1.00 69.90 207 MET B O 1
ATOM 1785 N N . SER B 1 208 ? 118.265 170.834 160.011 1.00 56.54 208 SER B N 1
ATOM 1786 C CA . SER B 1 208 ? 118.927 169.827 159.183 1.00 53.40 208 SER B CA 1
ATOM 1787 C C . SER B 1 208 ? 119.205 168.541 159.957 1.00 51.10 208 SER B C 1
ATOM 1788 O O . SER B 1 208 ? 119.257 168.551 161.187 1.00 55.29 208 SER B O 1
ATOM 1791 N N . TYR B 1 209 ? 119.329 167.438 159.202 1.00 49.97 209 TYR B N 1
ATOM 1792 C CA . TYR B 1 209 ? 119.586 166.117 159.750 1.00 53.82 209 TYR B CA 1
ATOM 1793 C C . TYR B 1 209 ? 120.923 165.628 159.200 1.00 53.92 209 TYR B C 1
ATOM 1794 O O . TYR B 1 209 ? 121.048 165.432 157.992 1.00 52.43 209 TYR B O 1
ATOM 1803 N N . MET B 1 210 ? 121.903 165.438 160.109 1.00 55.04 210 MET B N 1
ATOM 1804 C CA . MET B 1 210 ? 123.246 164.954 159.799 1.00 52.66 210 MET B CA 1
ATOM 1805 C C . MET B 1 210 ? 123.394 163.534 160.331 1.00 51.85 210 MET B C 1
ATOM 1806 O O . MET B 1 210 ? 122.978 163.264 161.460 1.00 59.68 210 MET B O 1
ATOM 1811 N N . TYR B 1 211 ? 124.007 162.647 159.537 1.00 51.99 211 TYR B N 1
ATOM 1812 C CA . TYR B 1 211 ? 124.319 161.294 159.979 1.00 55.73 211 TYR B CA 1
ATOM 1813 C C . TYR B 1 211 ? 125.709 160.922 159.464 1.00 53.49 211 TYR B C 1
ATOM 1814 O O . TYR B 1 211 ? 125.876 160.754 158.258 1.00 51.69 211 TYR B O 1
ATOM 1823 N N . ASP B 1 212 ? 126.695 160.826 160.378 1.00 55.01 212 ASP B N 1
ATOM 1824 C CA . ASP B 1 212 ? 128.064 160.429 160.059 1.00 53.44 212 ASP B CA 1
ATOM 1825 C C . ASP B 1 212 ? 128.361 159.070 160.677 1.00 53.95 212 ASP B C 1
ATOM 1826 O O . ASP B 1 212 ? 128.103 158.865 161.863 1.00 58.59 212 ASP B O 1
ATOM 1831 N N . PHE B 1 213 ? 128.954 158.179 159.877 1.00 56.05 213 PHE B N 1
ATOM 1832 C CA . PHE B 1 213 ? 129.407 156.883 160.349 1.00 56.27 213 PHE B CA 1
ATOM 1833 C C . PHE B 1 213 ? 130.786 156.592 159.747 1.00 56.77 213 PHE B C 1
ATOM 1834 O O . PHE B 1 213 ? 130.992 156.817 158.557 1.00 54.88 213 PHE B O 1
ATOM 1842 N N . CYS B 1 214 ? 131.724 156.114 160.591 1.00 57.05 214 CYS B N 1
ATOM 1843 C CA . CYS B 1 214 ? 133.032 155.620 160.179 1.00 51.45 214 CYS B CA 1
ATOM 1844 C C . CYS B 1 214 ? 133.778 156.735 159.447 1.00 45.02 214 CYS B C 1
ATOM 1845 O O . CYS B 1 214 ? 134.147 156.587 158.288 1.00 48.32 214 CYS B O 1
ATOM 1848 N N . THR B 1 215 ? 133.964 157.853 160.150 1.00 44.70 215 THR B N 1
ATOM 1849 C CA . THR B 1 215 ? 134.586 159.054 159.621 1.00 48.66 215 THR B CA 1
ATOM 1850 C C . THR B 1 215 ? 135.949 159.265 160.283 1.00 46.01 215 THR B C 1
ATOM 1851 O O . THR B 1 215 ? 135.998 159.513 161.482 1.00 48.15 215 THR B O 1
ATOM 1855 N N . LEU B 1 216 ? 137.047 159.190 159.513 1.00 46.84 216 LEU B N 1
ATOM 1856 C CA . LEU B 1 216 ? 138.392 159.276 160.071 1.00 45.94 216 LEU B CA 1
ATOM 1857 C C . LEU B 1 216 ? 139.156 160.424 159.433 1.00 39.55 216 LEU B C 1
ATOM 1858 O O . LEU B 1 216 ? 139.378 160.416 158.230 1.00 40.84 216 LEU B O 1
ATOM 1863 N N . ILE B 1 217 ? 139.547 161.401 160.249 1.00 37.93 217 ILE B N 1
ATOM 1864 C CA . ILE B 1 217 ? 140.602 162.327 159.886 1.00 40.14 217 ILE B CA 1
ATOM 1865 C C . ILE B 1 217 ? 141.897 161.813 160.509 1.00 39.72 217 ILE B C 1
ATOM 1866 O O . ILE B 1 217 ? 142.041 161.778 161.728 1.00 41.10 217 ILE B O 1
ATOM 1871 N N . SER B 1 218 ? 142.840 161.417 159.652 1.00 41.46 218 SER B N 1
ATOM 1872 C CA . SER B 1 218 ? 144.093 160.829 160.080 1.00 39.32 218 SER B CA 1
ATOM 1873 C C . SER B 1 218 ? 145.201 161.723 159.570 1.00 35.65 218 SER B C 1
ATOM 1874 O O . SER B 1 218 ? 145.265 161.946 158.368 1.00 41.66 218 SER B O 1
ATOM 1877 N N . ILE B 1 219 ? 146.010 162.273 160.479 1.00 38.47 219 ILE B N 1
ATOM 1878 C CA . ILE B 1 219 ? 147.168 163.070 160.102 1.00 42.92 219 ILE B CA 1
ATOM 1879 C C . ILE B 1 219 ? 148.422 162.440 160.707 1.00 44.90 219 ILE B C 1
ATOM 1880 O O . ILE B 1 219 ? 148.486 162.247 161.918 1.00 48.69 219 ILE B O 1
ATOM 1885 N N . LYS B 1 220 ? 149.406 162.141 159.844 1.00 47.34 220 LYS B N 1
ATOM 1886 C CA . LYS B 1 220 ? 150.751 161.736 160.232 1.00 44.05 220 LYS B CA 1
ATOM 1887 C C . LYS B 1 220 ? 150.666 160.509 161.129 1.00 41.82 220 LYS B C 1
ATOM 1888 O O . LYS B 1 220 ? 151.122 160.526 162.266 1.00 43.00 220 LYS B O 1
ATOM 1894 N N . VAL B 1 221 ? 150.041 159.456 160.590 1.00 41.28 221 VAL B N 1
ATOM 1895 C CA . VAL B 1 221 ? 149.730 158.253 161.342 1.00 39.59 221 VAL B CA 1
ATOM 1896 C C . VAL B 1 221 ? 150.654 157.145 160.849 1.00 41.91 221 VAL B C 1
ATOM 1897 O O . VAL B 1 221 ? 150.497 156.700 159.712 1.00 44.93 221 VAL B O 1
ATOM 1901 N N . HIS B 1 222 ? 151.585 156.701 161.719 1.00 41.06 222 HIS B N 1
ATOM 1902 C CA . HIS B 1 222 ? 152.554 155.661 161.386 1.00 39.10 222 HIS B CA 1
ATOM 1903 C C . HIS B 1 222 ? 152.170 154.345 162.042 1.00 36.65 222 HIS B C 1
ATOM 1904 O O . HIS B 1 222 ? 151.668 154.363 163.160 1.00 48.16 222 HIS B O 1
ATOM 1911 N N . ASN B 1 223 ? 152.367 153.218 161.349 1.00 31.65 223 ASN B N 1
ATOM 1912 C CA . ASN B 1 223 ? 152.444 151.916 162.000 1.00 32.00 223 ASN B CA 1
ATOM 1913 C C . ASN B 1 223 ? 153.885 151.706 162.497 1.00 36.09 223 ASN B C 1
ATOM 1914 O O . ASN B 1 223 ? 154.214 152.166 163.587 1.00 39.41 223 ASN B O 1
ATOM 1919 N N . ILE B 1 224 ? 154.764 151.105 161.676 1.00 35.75 224 ILE B N 1
ATOM 1920 C CA . ILE B 1 224 ? 156.072 150.618 162.098 1.00 35.54 224 ILE B CA 1
ATOM 1921 C C . ILE B 1 224 ? 157.150 151.543 161.545 1.00 31.94 224 ILE B C 1
ATOM 1922 O O . ILE B 1 224 ? 157.180 151.772 160.347 1.00 37.45 224 ILE B O 1
ATOM 1927 N N . VAL B 1 225 ? 158.068 152.004 162.393 1.00 30.87 225 VAL B N 1
ATOM 1928 C CA . VAL B 1 225 ? 159.262 152.718 161.956 1.00 31.39 225 VAL B CA 1
ATOM 1929 C C . VAL B 1 225 ? 160.489 151.992 162.507 1.00 32.32 225 VAL B C 1
ATOM 1930 O O . VAL B 1 225 ? 160.640 151.925 163.723 1.00 36.62 225 VAL B O 1
ATOM 1934 N N . LEU B 1 226 ? 161.326 151.407 161.632 1.00 30.49 226 LEU B N 1
ATOM 1935 C CA . LEU B 1 226 ? 162.599 150.850 162.051 1.00 28.74 226 LEU B CA 1
ATOM 1936 C C . LEU B 1 226 ? 163.705 151.737 161.506 1.00 31.01 226 LEU B C 1
ATOM 1937 O O . LEU B 1 226 ? 163.801 151.915 160.299 1.00 34.84 226 LEU B O 1
ATOM 1942 N N . MET B 1 227 ? 164.559 152.248 162.390 1.00 34.38 227 MET B N 1
ATOM 1943 C CA . MET B 1 227 ? 165.737 152.985 161.982 1.00 38.38 227 MET B CA 1
ATOM 1944 C C . MET B 1 227 ? 166.967 152.318 162.584 1.00 39.84 227 MET B C 1
ATOM 1945 O O . MET B 1 227 ? 166.958 151.927 163.752 1.00 42.17 227 MET B O 1
ATOM 1950 N N . MET B 1 228 ? 168.017 152.196 161.756 1.00 39.14 228 MET B N 1
ATOM 1951 C CA . MET B 1 228 ? 169.230 151.483 162.110 1.00 34.12 228 MET B CA 1
ATOM 1952 C C . MET B 1 228 ? 170.383 152.137 161.368 1.00 31.39 228 MET B C 1
ATOM 1953 O O . MET B 1 228 ? 170.309 152.268 160.159 1.00 34.41 228 MET B O 1
ATOM 1958 N N . GLN B 1 229 ? 171.424 152.571 162.087 1.00 34.88 229 GLN B N 1
ATOM 1959 C CA . GLN B 1 229 ? 172.598 153.201 161.485 1.00 37.12 229 GLN B CA 1
ATOM 1960 C C . GLN B 1 229 ? 172.165 154.470 160.751 1.00 36.53 229 GLN B C 1
ATOM 1961 O O . GLN B 1 229 ? 172.367 154.595 159.540 1.00 40.20 229 GLN B O 1
ATOM 1967 N N . VAL B 1 230 ? 171.536 155.390 161.495 1.00 33.81 230 VAL B N 1
ATOM 1968 C CA . VAL B 1 230 ? 171.084 156.657 160.937 1.00 33.95 230 VAL B CA 1
ATOM 1969 C C . VAL B 1 230 ? 171.953 157.726 161.566 1.00 32.08 230 VAL B C 1
ATOM 1970 O O . VAL B 1 230 ? 171.778 158.009 162.752 1.00 35.42 230 VAL B O 1
ATOM 1974 N N . THR B 1 231 ? 172.882 158.302 160.796 1.00 34.75 231 THR B N 1
ATOM 1975 C CA . THR B 1 231 ? 174.018 158.966 161.426 1.00 40.42 231 THR B CA 1
ATOM 1976 C C . THR B 1 231 ? 174.523 160.157 160.622 1.00 37.53 231 THR B C 1
ATOM 1977 O O . THR B 1 231 ? 174.121 160.369 159.482 1.00 41.10 231 THR B O 1
ATOM 1981 N N . VAL B 1 232 ? 175.468 160.889 161.219 1.00 39.54 232 VAL B N 1
ATOM 1982 C CA . VAL B 1 232 ? 176.383 161.695 160.421 1.00 43.78 232 VAL B CA 1
ATOM 1983 C C . VAL B 1 232 ? 177.450 160.792 159.797 1.00 43.49 232 VAL B C 1
ATOM 1984 O O . VAL B 1 232 ? 177.456 160.634 158.581 1.00 50.42 232 VAL B O 1
ATOM 1988 N N . THR B 1 233 ? 178.318 160.183 160.620 1.00 46.87 233 THR B N 1
ATOM 1989 C CA . THR B 1 233 ? 179.370 159.293 160.141 1.00 47.74 233 THR B CA 1
ATOM 1990 C C . THR B 1 233 ? 179.148 157.896 160.714 1.00 46.44 233 THR B C 1
ATOM 1991 O O . THR B 1 233 ? 178.691 157.762 161.849 1.00 49.37 233 THR B O 1
ATOM 1995 N N . THR B 1 234 ? 179.454 156.861 159.916 1.00 47.01 234 THR B N 1
ATOM 1996 C CA . THR B 1 234 ? 179.467 155.490 160.411 1.00 47.25 234 THR B CA 1
ATOM 1997 C C . THR B 1 234 ? 180.546 154.657 159.704 1.00 40.51 234 THR B C 1
ATOM 1998 O O . THR B 1 234 ? 180.593 154.588 158.477 1.00 34.75 234 THR B O 1
ATOM 2002 N N . THR B 1 235 ? 181.388 154.000 160.521 1.00 34.89 235 THR B N 1
ATOM 2003 C CA . THR B 1 235 ? 182.203 152.871 160.110 1.00 28.71 235 THR B CA 1
ATOM 2004 C C . THR B 1 235 ? 181.564 151.603 160.632 1.00 23.47 235 THR B C 1
ATOM 2005 O O . THR B 1 235 ? 181.309 151.497 161.825 1.00 26.02 235 THR B O 1
ATOM 2009 N N . TYR B 1 236 ? 181.377 150.608 159.779 1.00 22.09 236 TYR B N 1
ATOM 2010 C CA . TYR B 1 236 ? 180.652 149.433 160.219 1.00 23.31 236 TYR B CA 1
ATOM 2011 C C . TYR B 1 236 ? 181.279 148.182 159.626 1.00 23.37 236 TYR B C 1
ATOM 2012 O O . TYR B 1 236 ? 181.656 148.168 158.455 1.00 25.42 236 TYR B O 1
ATOM 2021 N N . PHE B 1 237 ? 181.320 147.106 160.426 1.00 23.85 237 PHE B N 1
ATOM 2022 C CA . PHE B 1 237 ? 181.795 145.825 159.932 1.00 23.99 237 PHE B CA 1
ATOM 2023 C C . PHE B 1 237 ? 180.832 144.760 160.406 1.00 21.80 237 PHE B C 1
ATOM 2024 O O . PHE B 1 237 ? 180.847 144.444 161.591 1.00 25.60 237 PHE B O 1
ATOM 2032 N N . GLY B 1 238 ? 180.012 144.218 159.505 1.00 22.76 238 GLY B N 1
ATOM 2033 C CA . GLY B 1 238 ? 179.381 142.936 159.774 1.00 26.44 238 GLY B CA 1
ATOM 2034 C C . GLY B 1 238 ? 178.052 142.724 159.056 1.00 29.05 238 GLY B C 1
ATOM 2035 O O . GLY B 1 238 ? 177.977 142.900 157.843 1.00 32.23 238 GLY B O 1
ATOM 2036 N N . HIS B 1 239 ? 177.045 142.260 159.806 1.00 31.20 239 HIS B N 1
ATOM 2037 C CA . HIS B 1 239 ? 175.741 141.919 159.273 1.00 33.74 239 HIS B CA 1
ATOM 2038 C C . HIS B 1 239 ? 174.743 142.899 159.887 1.00 36.39 239 HIS B C 1
ATOM 2039 O O . HIS B 1 239 ? 174.788 143.161 161.091 1.00 35.86 239 HIS B O 1
ATOM 2046 N N . SER B 1 240 ? 173.883 143.490 159.047 1.00 37.17 240 SER B N 1
ATOM 2047 C CA . SER B 1 240 ? 172.786 144.320 159.534 1.00 37.50 240 SER B CA 1
ATOM 2048 C C . SER B 1 240 ? 171.512 143.893 158.812 1.00 33.89 240 SER B C 1
ATOM 2049 O O . SER B 1 240 ? 171.567 143.508 157.650 1.00 36.13 240 SER B O 1
ATOM 2052 N N . GLU B 1 241 ? 170.383 143.858 159.530 1.00 33.92 241 GLU B N 1
ATOM 2053 C CA . GLU B 1 241 ? 169.188 143.217 159.002 1.00 34.86 241 GLU B CA 1
ATOM 2054 C C . GLU B 1 241 ? 167.902 143.846 159.566 1.00 33.11 241 GLU B C 1
ATOM 2055 O O . GLU B 1 241 ? 167.835 144.229 160.737 1.00 32.39 241 GLU B O 1
ATOM 2061 N N . GLN B 1 242 ? 166.889 143.979 158.693 1.00 29.10 242 GLN B N 1
ATOM 2062 C CA . GLN B 1 242 ? 165.552 144.443 159.054 1.00 26.74 242 GLN B CA 1
ATOM 2063 C C . GLN B 1 242 ? 164.556 143.503 158.389 1.00 26.30 242 GLN B C 1
ATOM 2064 O O . GLN B 1 242 ? 164.668 143.229 157.202 1.00 29.48 242 GLN B O 1
ATOM 2070 N N . ILE B 1 243 ? 163.643 142.939 159.169 1.00 27.13 243 ILE B N 1
ATOM 2071 C CA . ILE B 1 243 ? 162.611 142.069 158.636 1.00 30.24 243 ILE B CA 1
ATOM 2072 C C . ILE B 1 243 ? 161.290 142.571 159.202 1.00 32.42 243 ILE B C 1
ATOM 2073 O O . ILE B 1 243 ? 161.217 142.836 160.399 1.00 37.70 243 ILE B O 1
ATOM 2078 N N . SER B 1 244 ? 160.284 142.750 158.337 1.00 33.11 244 SER B N 1
ATOM 2079 C CA . SER B 1 244 ? 158.927 143.067 158.762 1.00 32.97 244 SER B CA 1
ATOM 2080 C C . SER B 1 244 ? 157.989 142.038 158.152 1.00 29.58 244 SER B C 1
ATOM 2081 O O . SER B 1 244 ? 158.141 141.712 156.964 1.00 35.72 244 SER B O 1
ATOM 2084 N N . GLN B 1 245 ? 157.070 141.505 158.958 1.00 28.55 245 GLN B N 1
ATOM 2085 C CA . GLN B 1 245 ? 156.071 140.592 158.441 1.00 33.52 245 GLN B CA 1
ATOM 2086 C C . GLN B 1 245 ? 154.738 140.962 159.078 1.00 34.73 245 GLN B C 1
ATOM 2087 O O . GLN B 1 245 ? 154.685 141.047 160.300 1.00 35.64 245 GLN B O 1
ATOM 2093 N N . GLU B 1 246 ? 153.675 141.193 158.278 1.00 38.07 246 GLU B N 1
ATOM 2094 C CA . GLU B 1 246 ? 152.423 141.642 158.883 1.00 41.11 246 GLU B CA 1
ATOM 2095 C C . GLU B 1 246 ? 151.180 141.537 158.006 1.00 40.04 246 GLU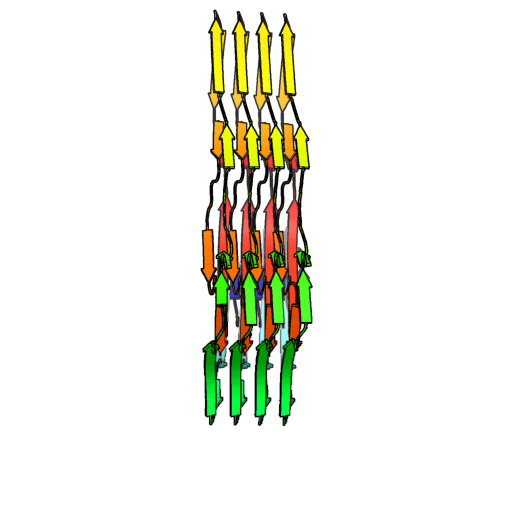 B C 1
ATOM 2096 O O . GLU B 1 246 ? 151.231 141.600 156.787 1.00 41.53 246 GLU B O 1
ATOM 2102 N N . ARG B 1 247 ? 150.048 141.314 158.682 1.00 40.28 247 ARG B N 1
ATOM 2103 C CA . ARG B 1 247 ? 148.731 141.605 158.138 1.00 40.37 247 ARG B CA 1
ATOM 2104 C C . ARG B 1 247 ? 148.385 143.022 158.605 1.00 35.87 247 ARG B C 1
ATOM 2105 O O . ARG B 1 247 ? 148.420 143.271 159.806 1.00 35.44 247 ARG B O 1
ATOM 2113 N N . TYR B 1 248 ? 148.154 143.954 157.664 1.00 31.35 248 TYR B N 1
ATOM 2114 C CA . TYR B 1 248 ? 147.698 145.304 157.976 1.00 33.29 248 TYR B CA 1
ATOM 2115 C C . TYR B 1 248 ? 146.318 145.552 157.359 1.00 36.37 248 TYR B C 1
ATOM 2116 O O . TYR B 1 248 ? 146.070 145.226 156.193 1.00 36.55 248 TYR B O 1
ATOM 2125 N N . GLN B 1 249 ? 145.433 146.152 158.164 1.00 40.30 249 GLN B N 1
ATOM 2126 C CA . GLN B 1 249 ? 144.126 146.587 157.714 1.00 39.89 249 GLN B CA 1
ATOM 2127 C C . GLN B 1 249 ? 143.849 147.945 158.331 1.00 37.18 249 GLN B C 1
ATOM 2128 O O . GLN B 1 249 ? 143.731 148.015 159.545 1.00 51.64 249 GLN B O 1
ATOM 2134 N N . TYR B 1 250 ? 143.777 149.024 157.542 1.00 35.23 250 TYR B N 1
ATOM 2135 C CA . TYR B 1 250 ? 143.547 150.336 158.132 1.00 36.71 250 TYR B CA 1
ATOM 2136 C C . TYR B 1 250 ? 142.094 150.484 158.612 1.00 41.49 250 TYR B C 1
ATOM 2137 O O . TYR B 1 250 ? 141.868 150.633 159.809 1.00 42.80 250 TYR B O 1
ATOM 2146 N N . VAL B 1 251 ? 141.099 150.405 157.716 1.00 42.60 251 VAL B N 1
ATOM 2147 C CA . VAL B 1 251 ? 139.716 150.613 158.130 1.00 44.77 251 VAL B CA 1
ATOM 2148 C C . VAL B 1 251 ? 138.857 149.443 157.679 1.00 42.66 251 VAL B C 1
ATOM 2149 O O . VAL B 1 251 ? 139.007 148.950 156.563 1.00 44.97 251 VAL B O 1
ATOM 2153 N N . ASP B 1 252 ? 137.957 149.030 158.574 1.00 45.32 252 ASP B N 1
ATOM 2154 C CA . ASP B 1 252 ? 136.856 148.153 158.228 1.00 56.22 252 ASP B CA 1
ATOM 2155 C C . ASP B 1 252 ? 135.589 148.740 158.851 1.00 55.15 252 ASP B C 1
ATOM 2156 O O . ASP B 1 252 ? 135.582 149.072 160.036 1.00 56.42 252 ASP B O 1
ATOM 2161 N N . CYS B 1 253 ? 134.521 148.888 158.055 1.00 59.41 253 CYS B N 1
ATOM 2162 C CA . CYS B 1 253 ? 133.232 149.231 158.640 1.00 65.52 253 CYS B CA 1
ATOM 2163 C C . CYS B 1 253 ? 132.078 148.768 157.755 1.00 67.10 253 CYS B C 1
ATOM 2164 O O . CYS B 1 253 ? 132.013 149.153 156.597 1.00 69.91 253 CYS B O 1
ATOM 2167 N N . GLY B 1 254 ? 131.170 147.953 158.326 1.00 75.69 254 GLY B N 1
ATOM 2168 C CA . GLY B 1 254 ? 130.104 147.288 157.582 1.00 83.19 254 GLY B CA 1
ATOM 2169 C C . GLY B 1 254 ? 128.776 148.027 157.712 1.00 93.60 254 GLY B C 1
ATOM 2170 O O . GLY B 1 254 ? 128.331 148.209 158.872 1.00 100.28 254 GLY B O 1
ATOM 2171 N N . SER C 1 120 ? 169.438 135.948 164.856 1.00 71.22 120 SER C N 1
ATOM 2172 C CA . SER C 1 120 ? 168.167 135.369 165.377 1.00 68.52 120 SER C CA 1
ATOM 2173 C C . SER C 1 120 ? 167.914 133.995 164.764 1.00 62.17 120 SER C C 1
ATOM 2174 O O . SER C 1 120 ? 168.318 133.742 163.629 1.00 69.94 120 SER C O 1
ATOM 2177 N N . ILE C 1 121 ? 167.234 133.115 165.515 1.00 56.48 121 ILE C N 1
ATOM 2178 C CA . ILE C 1 121 ? 166.848 131.797 165.027 1.00 55.65 121 ILE C CA 1
ATOM 2179 C C . ILE C 1 121 ? 165.455 131.480 165.574 1.00 52.05 121 ILE C C 1
ATOM 2180 O O . ILE C 1 121 ? 165.243 131.558 166.779 1.00 58.00 121 ILE C O 1
ATOM 2185 N N . ASP C 1 122 ? 164.518 131.133 164.682 1.00 49.37 122 ASP C N 1
ATOM 2186 C CA . ASP C 1 122 ? 163.186 130.686 165.057 1.00 53.29 122 ASP C CA 1
ATOM 2187 C C . ASP C 1 122 ? 162.402 131.801 165.770 1.00 46.52 122 ASP C C 1
ATOM 2188 O O . ASP C 1 122 ? 161.831 131.579 166.835 1.00 43.21 122 ASP C O 1
ATOM 2193 N N . VAL C 1 123 ? 162.377 133.001 165.167 1.00 41.82 123 VAL C N 1
ATOM 2194 C CA . VAL C 1 123 ? 161.536 134.100 165.617 1.00 39.79 123 VAL C CA 1
ATOM 2195 C C . VAL C 1 123 ? 160.202 133.951 164.898 1.00 38.38 123 VAL C C 1
ATOM 2196 O O . VAL C 1 123 ? 160.177 134.109 163.684 1.00 43.52 123 VAL C O 1
ATOM 2200 N N . LYS C 1 124 ? 159.102 133.623 165.597 1.00 38.06 124 LYS C N 1
ATOM 2201 C CA . LYS C 1 124 ? 157.891 133.374 164.832 1.00 40.23 124 LYS C CA 1
ATOM 2202 C C . LYS C 1 124 ? 156.600 133.825 165.515 1.00 38.32 124 LYS C C 1
ATOM 2203 O O . LYS C 1 124 ? 156.445 133.743 166.725 1.00 36.35 124 LYS C O 1
ATOM 2209 N N . TYR C 1 125 ? 155.700 134.358 164.662 1.00 37.85 125 TYR C N 1
ATOM 2210 C CA . TYR C 1 125 ? 154.365 134.819 165.005 1.00 35.88 125 TYR C CA 1
ATOM 2211 C C . TYR C 1 125 ? 153.374 133.748 164.549 1.00 32.48 125 TYR C C 1
ATOM 2212 O O . TYR C 1 125 ? 153.269 133.508 163.352 1.00 35.50 125 TYR C O 1
ATOM 2221 N N . ILE C 1 126 ? 152.700 133.082 165.490 1.00 31.18 126 ILE C N 1
ATOM 2222 C CA . ILE C 1 126 ? 151.712 132.054 165.193 1.00 33.96 126 ILE C CA 1
ATOM 2223 C C . ILE C 1 126 ? 150.388 132.593 165.701 1.00 33.02 126 ILE C C 1
ATOM 2224 O O . ILE C 1 126 ? 150.264 132.849 166.896 1.00 33.65 126 ILE C O 1
ATOM 2229 N N . GLY C 1 127 ? 149.395 132.698 164.812 1.00 35.76 127 GLY C N 1
ATOM 2230 C CA . GLY C 1 127 ? 148.152 133.387 165.130 1.00 33.54 127 GLY C CA 1
ATOM 2231 C C . GLY C 1 127 ? 147.285 132.653 166.149 1.00 31.65 127 GLY C C 1
ATOM 2232 O O . GLY C 1 127 ? 146.642 133.312 166.949 1.00 30.53 127 GLY C O 1
ATOM 2233 N N . VAL C 1 128 ? 147.270 131.311 166.107 1.00 31.97 128 VAL C N 1
ATOM 2234 C CA . VAL C 1 128 ? 146.364 130.531 166.934 1.00 33.69 128 VAL C CA 1
ATOM 2235 C C . VAL C 1 128 ? 147.142 129.425 167.641 1.00 34.37 128 VAL C C 1
ATOM 2236 O O . VAL C 1 128 ? 147.275 129.494 168.869 1.00 37.16 128 VAL C O 1
ATOM 2240 N N . LYS C 1 129 ? 147.631 128.409 166.912 1.00 36.54 129 LYS C N 1
ATOM 2241 C CA . LYS C 1 129 ? 148.288 127.320 167.625 1.00 40.36 129 LYS C CA 1
ATOM 2242 C C . LYS C 1 129 ? 149.515 126.729 166.927 1.00 40.66 129 LYS C C 1
ATOM 2243 O O . LYS C 1 129 ? 149.598 126.651 165.709 1.00 37.60 129 LYS C O 1
ATOM 2249 N N . SER C 1 130 ? 150.460 126.289 167.777 1.00 42.94 130 SER C N 1
ATOM 2250 C CA . SER C 1 130 ? 151.681 125.626 167.373 1.00 41.75 130 SER C CA 1
ATOM 2251 C C . SER C 1 130 ? 151.704 124.231 167.984 1.00 42.10 130 SER C C 1
ATOM 2252 O O . SER C 1 130 ? 151.252 124.044 169.114 1.00 47.00 130 SER C O 1
ATOM 2255 N N . ALA C 1 131 ? 152.228 123.263 167.218 1.00 39.06 131 ALA C N 1
ATOM 2256 C CA . ALA C 1 131 ? 152.604 121.958 167.741 1.00 35.26 131 ALA C CA 1
ATOM 2257 C C . ALA C 1 131 ? 153.865 121.476 167.033 1.00 36.73 131 ALA C C 1
ATOM 2258 O O . ALA C 1 131 ? 154.190 121.925 165.929 1.00 40.57 131 ALA C O 1
ATOM 2260 N N . TYR C 1 132 ? 154.571 120.533 167.665 1.00 37.35 132 TYR C N 1
ATOM 2261 C CA . TYR C 1 132 ? 155.453 119.673 166.896 1.00 36.10 132 TYR C CA 1
ATOM 2262 C C . TYR C 1 132 ? 154.548 118.702 166.148 1.00 29.73 132 TYR C C 1
ATOM 2263 O O . TYR C 1 132 ? 154.458 118.789 164.928 1.00 30.45 132 TYR C O 1
ATOM 2272 N N . VAL C 1 133 ? 153.832 117.849 166.881 1.00 28.99 133 VAL C N 1
ATOM 2273 C CA . VAL C 1 133 ? 152.891 116.921 166.268 1.00 32.75 133 VAL C CA 1
ATOM 2274 C C . VAL C 1 133 ? 151.515 117.119 166.901 1.00 35.27 133 VAL C C 1
ATOM 2275 O O . VAL C 1 133 ? 151.423 117.210 168.123 1.00 36.55 133 VAL C O 1
ATOM 2279 N N . SER C 1 134 ? 150.458 117.138 166.061 1.00 38.90 134 SER C N 1
ATOM 2280 C CA . SER C 1 134 ? 149.095 117.472 166.484 1.00 39.96 134 SER C CA 1
ATOM 2281 C C . SER C 1 134 ? 148.085 116.438 165.977 1.00 37.36 134 SER C C 1
ATOM 2282 O O . SER C 1 134 ? 148.071 116.130 164.791 1.00 38.44 134 SER C O 1
ATOM 2285 N N . TYR C 1 135 ? 147.272 115.894 166.891 1.00 40.65 135 TYR C N 1
ATOM 2286 C CA . TYR C 1 135 ? 146.132 115.042 166.578 1.00 43.54 135 TYR C CA 1
ATOM 2287 C C . TYR C 1 135 ? 144.881 115.672 167.185 1.00 48.13 135 TYR C C 1
ATOM 2288 O O . TYR C 1 135 ? 144.031 114.968 167.731 1.00 52.24 135 TYR C O 1
ATOM 2297 N N . ASP C 1 136 ? 144.756 117.001 167.090 1.00 56.01 136 ASP C N 1
ATOM 2298 C CA . ASP C 1 136 ? 143.711 117.701 167.820 1.00 63.01 136 ASP C CA 1
ATOM 2299 C C . ASP C 1 136 ? 142.418 117.657 166.993 1.00 60.28 136 ASP C C 1
ATOM 2300 O O . ASP C 1 136 ? 142.445 117.898 165.786 1.00 60.06 136 ASP C O 1
ATOM 2305 N N . VAL C 1 137 ? 141.294 117.311 167.651 1.00 63.03 137 VAL C N 1
ATOM 2306 C CA . VAL C 1 137 ? 140.011 117.095 166.984 1.00 65.60 137 VAL C CA 1
ATOM 2307 C C . VAL C 1 137 ? 138.989 118.087 167.535 1.00 66.00 137 VAL C C 1
ATOM 2308 O O . VAL C 1 137 ? 139.065 118.449 168.708 1.00 64.19 137 VAL C O 1
ATOM 2312 N N . GLN C 1 138 ? 138.022 118.498 166.695 1.00 77.40 138 GLN C N 1
ATOM 2313 C CA . GLN C 1 138 ? 137.060 119.529 167.070 1.00 87.05 138 GLN C CA 1
ATOM 2314 C C . GLN C 1 138 ? 135.657 119.222 166.541 1.00 88.55 138 GLN C C 1
ATOM 2315 O O . GLN C 1 138 ? 135.478 118.358 165.685 1.00 85.78 138 GLN C O 1
ATOM 2321 N N . LYS C 1 139 ? 134.678 119.959 167.100 1.00 90.65 139 LYS C N 1
ATOM 2322 C CA . LYS C 1 139 ? 133.303 120.076 166.622 1.00 92.85 139 LYS C CA 1
ATOM 2323 C C . LYS C 1 139 ? 132.570 118.736 166.758 1.00 81.55 139 LYS C C 1
ATOM 2324 O O . LYS C 1 139 ? 132.647 118.129 167.825 1.00 85.49 139 LYS C O 1
ATOM 2330 N N . ARG C 1 140 ? 131.823 118.309 165.723 1.00 76.79 140 ARG C N 1
ATOM 2331 C CA . ARG C 1 140 ? 130.900 117.189 165.816 1.00 80.79 140 ARG C CA 1
ATOM 2332 C C . ARG C 1 140 ? 131.554 115.984 165.154 1.00 76.72 140 ARG C C 1
ATOM 2333 O O . ARG C 1 140 ? 131.247 115.650 164.007 1.00 92.41 140 ARG C O 1
ATOM 2341 N N . THR C 1 141 ? 132.483 115.349 165.874 1.00 66.35 141 THR C N 1
ATOM 2342 C CA . THR C 1 141 ? 133.320 114.327 165.263 1.00 59.73 141 THR C CA 1
ATOM 2343 C C . THR C 1 141 ? 133.001 112.968 165.883 1.00 55.50 141 THR C C 1
ATOM 2344 O O . THR C 1 141 ? 132.690 112.877 167.071 1.00 60.84 141 THR C O 1
ATOM 2348 N N . ILE C 1 142 ? 133.040 111.927 165.043 1.00 51.60 142 ILE C N 1
ATOM 2349 C CA . ILE C 1 142 ? 133.180 110.554 165.496 1.00 52.83 142 ILE C CA 1
ATOM 2350 C C . ILE C 1 142 ? 134.599 110.112 165.133 1.00 49.91 142 ILE C C 1
ATOM 2351 O O . ILE C 1 142 ? 134.897 109.890 163.961 1.00 51.37 142 ILE C O 1
ATOM 2356 N N . TYR C 1 143 ? 135.459 110.029 166.158 1.00 47.36 143 TYR C N 1
ATOM 2357 C CA . TYR C 1 143 ? 136.856 109.635 166.064 1.00 46.17 143 TYR C CA 1
ATOM 2358 C C . TYR C 1 143 ? 136.993 108.252 166.709 1.00 42.63 143 TYR C C 1
ATOM 2359 O O . TYR C 1 143 ? 136.909 108.155 167.932 1.00 44.39 143 TYR C O 1
ATOM 2368 N N . LEU C 1 144 ? 137.171 107.186 165.911 1.00 41.21 144 LEU C N 1
ATOM 2369 C CA . LEU C 1 144 ? 136.826 105.840 166.359 1.00 43.53 144 LEU C CA 1
ATOM 2370 C C . LEU C 1 144 ? 137.753 104.776 165.761 1.00 45.18 144 LEU C C 1
ATOM 2371 O O . LEU C 1 144 ? 137.994 104.776 164.557 1.00 46.84 144 LEU C O 1
ATOM 2376 N N . ASN C 1 145 ? 138.228 103.840 166.611 1.00 46.51 145 ASN C N 1
ATOM 2377 C CA . ASN C 1 145 ? 139.106 102.737 166.223 1.00 46.45 145 ASN C CA 1
ATOM 2378 C C . ASN C 1 145 ? 140.385 103.307 165.608 1.00 41.05 145 ASN C C 1
ATOM 2379 O O . ASN C 1 145 ? 140.708 103.036 164.454 1.00 41.50 145 ASN C O 1
ATOM 2384 N N . ILE C 1 146 ? 141.092 104.114 166.404 1.00 39.83 146 ILE C N 1
ATOM 2385 C CA . ILE C 1 146 ? 142.254 104.848 165.938 1.00 41.15 146 ILE C CA 1
ATOM 2386 C C . ILE C 1 146 ? 143.484 104.285 166.638 1.00 45.18 146 ILE C C 1
ATOM 2387 O O . ILE C 1 146 ? 143.441 104.015 167.841 1.00 51.89 146 ILE C O 1
ATOM 2392 N N . THR C 1 147 ? 144.574 104.143 165.870 1.00 43.55 147 THR C N 1
ATOM 2393 C CA . THR C 1 147 ? 145.883 103.790 166.391 1.00 43.10 147 THR C CA 1
ATOM 2394 C C . THR C 1 147 ? 146.868 104.868 165.952 1.00 40.21 147 THR C C 1
ATOM 2395 O O . THR C 1 147 ? 147.213 104.918 164.773 1.00 46.32 147 THR C O 1
ATOM 2399 N N . ASN C 1 148 ? 147.299 105.722 166.884 1.00 37.21 148 ASN C N 1
ATOM 2400 C CA . ASN C 1 148 ? 148.338 106.703 166.610 1.00 40.49 148 ASN C CA 1
ATOM 2401 C C . ASN C 1 148 ? 149.634 106.260 167.285 1.00 42.16 148 ASN C C 1
ATOM 2402 O O . ASN C 1 148 ? 149.652 106.121 168.507 1.00 46.10 148 ASN C O 1
ATOM 2407 N N . THR C 1 149 ? 150.705 106.045 166.504 1.00 40.52 149 THR C N 1
ATOM 2408 C CA . THR C 1 149 ? 151.976 105.588 167.054 1.00 43.95 149 THR C CA 1
ATOM 2409 C C . THR C 1 149 ? 153.075 106.518 166.558 1.00 38.70 149 THR C C 1
ATOM 2410 O O . THR C 1 149 ? 153.243 106.678 165.353 1.00 41.54 149 THR C O 1
ATOM 2414 N N . LEU C 1 150 ? 153.839 107.087 167.487 1.00 35.14 150 LEU C N 1
ATOM 2415 C CA . LEU C 1 150 ? 154.743 108.162 167.143 1.00 37.43 150 LEU C CA 1
ATOM 2416 C C . LEU C 1 150 ? 156.092 107.934 167.839 1.00 39.09 150 LEU C C 1
ATOM 2417 O O . LEU C 1 150 ? 156.184 107.980 169.067 1.00 38.55 150 LEU C O 1
ATOM 2422 N N . ASN C 1 151 ? 157.136 107.739 167.021 1.00 38.75 151 ASN C N 1
ATOM 2423 C CA . ASN C 1 151 ? 158.509 107.560 167.460 1.00 38.23 151 ASN C CA 1
ATOM 2424 C C . ASN C 1 151 ? 159.281 108.798 167.011 1.00 35.77 151 ASN C C 1
ATOM 2425 O O . ASN C 1 151 ? 159.519 108.950 165.816 1.00 42.83 151 ASN C O 1
ATOM 2430 N N . ILE C 1 152 ? 159.607 109.707 167.939 1.00 33.99 152 ILE C N 1
ATOM 2431 C CA . ILE C 1 152 ? 160.341 110.925 167.618 1.00 37.73 152 ILE C CA 1
ATOM 2432 C C . ILE C 1 152 ? 161.762 110.809 168.149 1.00 42.82 152 ILE C C 1
ATOM 2433 O O . ILE C 1 152 ? 161.949 110.388 169.289 1.00 47.28 152 ILE C O 1
ATOM 2438 N N . THR C 1 153 ? 162.733 111.249 167.334 1.00 44.60 153 THR C N 1
ATOM 2439 C CA . THR C 1 153 ? 164.044 111.647 167.818 1.00 45.22 153 THR C CA 1
ATOM 2440 C C . THR C 1 153 ? 164.342 113.017 167.210 1.00 43.76 153 THR C C 1
ATOM 2441 O O . THR C 1 153 ? 164.734 113.107 166.036 1.00 51.07 153 THR C O 1
ATOM 2445 N N . ASN C 1 154 ? 164.154 114.074 168.027 1.00 41.23 154 ASN C N 1
ATOM 2446 C CA . ASN C 1 154 ? 164.331 115.452 167.597 1.00 39.36 154 ASN C CA 1
ATOM 2447 C C . ASN C 1 154 ? 165.366 116.117 168.498 1.00 38.98 154 ASN C C 1
ATOM 2448 O O . ASN C 1 154 ? 165.043 116.553 169.603 1.00 42.14 154 ASN C O 1
ATOM 2453 N N . ASN C 1 155 ? 166.612 116.212 168.023 1.00 38.82 155 ASN C N 1
ATOM 2454 C CA . ASN C 1 155 ? 167.666 116.817 168.829 1.00 37.88 155 ASN C CA 1
ATOM 2455 C C . ASN C 1 155 ? 168.099 118.123 168.190 1.00 36.38 155 ASN C C 1
ATOM 2456 O O . ASN C 1 155 ? 168.010 118.280 166.974 1.00 40.49 155 ASN C O 1
ATOM 2461 N N . ASN C 1 156 ? 168.526 119.075 169.026 1.00 36.36 156 ASN C N 1
ATOM 2462 C CA . ASN C 1 156 ? 168.889 120.394 168.543 1.00 36.81 156 ASN C CA 1
ATOM 2463 C C . ASN C 1 156 ? 170.184 120.828 169.214 1.00 38.48 156 ASN C C 1
ATOM 2464 O O . ASN C 1 156 ? 170.360 120.632 170.413 1.00 42.10 156 ASN C O 1
ATOM 2469 N N . TYR C 1 157 ? 171.083 121.416 168.417 1.00 41.21 157 TYR C N 1
ATOM 2470 C CA . TYR C 1 157 ? 172.409 121.809 168.861 1.00 39.76 157 TYR C CA 1
ATOM 2471 C C . TYR C 1 157 ? 172.647 123.244 168.415 1.00 37.04 157 TYR C C 1
ATOM 2472 O O . TYR C 1 157 ? 172.824 123.495 167.230 1.00 44.95 157 TYR C O 1
ATOM 2481 N N . TYR C 1 158 ? 172.626 124.175 169.361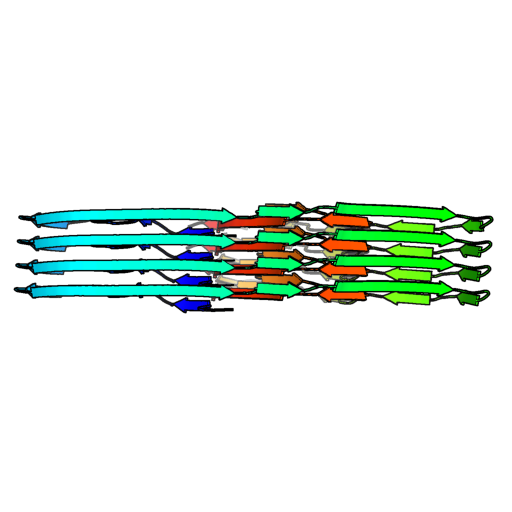 1.00 36.22 158 TYR C N 1
ATOM 2482 C CA . TYR C 1 158 ? 172.818 125.580 169.074 1.00 38.51 158 TYR C CA 1
ATOM 2483 C C . TYR C 1 158 ? 174.209 125.957 169.548 1.00 43.87 158 TYR C C 1
ATOM 2484 O O . TYR C 1 158 ? 174.532 125.760 170.718 1.00 54.43 158 TYR C O 1
ATOM 2493 N N . SER C 1 159 ? 175.026 126.466 168.629 1.00 44.56 159 SER C N 1
ATOM 2494 C CA . SER C 1 159 ? 176.231 127.192 168.965 1.00 43.90 159 SER C CA 1
ATOM 2495 C C . SER C 1 159 ? 176.074 128.608 168.408 1.00 42.32 159 SER C C 1
ATOM 2496 O O . SER C 1 159 ? 176.214 128.804 167.201 1.00 46.80 159 SER C O 1
ATOM 2499 N N . VAL C 1 160 ? 175.717 129.573 169.268 1.00 39.02 160 VAL C N 1
ATOM 2500 C CA . VAL C 1 160 ? 175.200 130.855 168.807 1.00 41.34 160 VAL C CA 1
ATOM 2501 C C . VAL C 1 160 ? 175.892 131.991 169.548 1.00 39.88 160 VAL C C 1
ATOM 2502 O O . VAL C 1 160 ? 175.921 131.975 170.769 1.00 43.89 160 VAL C O 1
ATOM 2506 N N . GLU C 1 161 ? 176.387 132.989 168.803 1.00 45.97 161 GLU C N 1
ATOM 2507 C CA . GLU C 1 161 ? 177.101 134.141 169.345 1.00 54.49 161 GLU C CA 1
ATOM 2508 C C . GLU C 1 161 ? 178.333 133.692 170.138 1.00 56.80 161 GLU C C 1
ATOM 2509 O O . GLU C 1 161 ? 178.514 134.089 171.288 1.00 60.54 161 GLU C O 1
ATOM 2515 N N . VAL C 1 162 ? 179.186 132.881 169.499 1.00 53.47 162 VAL C N 1
ATOM 2516 C CA . VAL C 1 162 ? 180.348 132.287 170.133 1.00 55.14 162 VAL C CA 1
ATOM 2517 C C . VAL C 1 162 ? 181.596 133.027 169.658 1.00 56.07 162 VAL C C 1
ATOM 2518 O O . VAL C 1 162 ? 181.927 132.952 168.477 1.00 62.94 162 VAL C O 1
ATOM 2522 N N . GLU C 1 163 ? 182.291 133.701 170.585 1.00 58.31 163 GLU C N 1
ATOM 2523 C CA . GLU C 1 163 ? 183.461 134.506 170.264 1.00 62.07 163 GLU C CA 1
ATOM 2524 C C . GLU C 1 163 ? 184.732 133.792 170.723 1.00 59.34 163 GLU C C 1
ATOM 2525 O O . GLU C 1 163 ? 184.783 133.245 171.826 1.00 63.64 163 GLU C O 1
ATOM 2531 N N . ASN C 1 164 ? 185.751 133.823 169.851 1.00 55.85 164 ASN C N 1
ATOM 2532 C CA . ASN C 1 164 ? 187.113 133.410 170.146 1.00 47.14 164 ASN C CA 1
ATOM 2533 C C . ASN C 1 164 ? 188.011 134.567 169.721 1.00 42.89 164 ASN C C 1
ATOM 2534 O O . ASN C 1 164 ? 188.332 134.682 168.542 1.00 52.36 164 ASN C O 1
ATOM 2539 N N . ILE C 1 165 ? 188.335 135.464 170.659 1.00 39.20 165 ILE C N 1
ATOM 2540 C CA . ILE C 1 165 ? 189.028 136.709 170.359 1.00 41.35 165 ILE C CA 1
ATOM 2541 C C . ILE C 1 165 ? 190.311 136.721 171.175 1.00 42.87 165 ILE C C 1
ATOM 2542 O O . ILE C 1 165 ? 190.243 136.450 172.366 1.00 47.20 165 ILE C O 1
ATOM 2547 N N . THR C 1 166 ? 191.465 137.058 170.575 1.00 42.09 166 THR C N 1
ATOM 2548 C CA . THR C 1 166 ? 192.685 137.135 171.368 1.00 44.52 166 THR C CA 1
ATOM 2549 C C . THR C 1 166 ? 192.770 138.545 171.945 1.00 42.73 166 THR C C 1
ATOM 2550 O O . THR C 1 166 ? 192.735 138.693 173.166 1.00 47.96 166 THR C O 1
ATOM 2554 N N . ALA C 1 167 ? 192.841 139.567 171.081 1.00 38.56 167 ALA C N 1
ATOM 2555 C CA . ALA C 1 167 ? 192.831 140.950 171.534 1.00 36.43 167 ALA C CA 1
ATOM 2556 C C . ALA C 1 167 ? 191.689 141.714 170.869 1.00 38.57 167 ALA C C 1
ATOM 2557 O O . ALA C 1 167 ? 191.382 141.507 169.694 1.00 41.37 167 ALA C O 1
ATOM 2559 N N . GLN C 1 168 ? 191.049 142.593 171.643 1.00 38.58 168 GLN C N 1
ATOM 2560 C CA . GLN C 1 168 ? 190.154 143.594 171.084 1.00 35.68 168 GLN C CA 1
ATOM 2561 C C . GLN C 1 168 ? 190.378 144.894 171.841 1.00 31.03 168 GLN C C 1
ATOM 2562 O O . GLN C 1 168 ? 190.408 144.889 173.064 1.00 31.89 168 GLN C O 1
ATOM 2568 N N . VAL C 1 169 ? 190.523 145.993 171.101 1.00 30.47 169 VAL C N 1
ATOM 2569 C CA . VAL C 1 169 ? 190.830 147.283 171.689 1.00 31.94 169 VAL C CA 1
ATOM 2570 C C . VAL C 1 169 ? 189.802 148.286 171.204 1.00 31.59 169 VAL C C 1
ATOM 2571 O O . VAL C 1 169 ? 189.486 148.296 170.014 1.00 33.67 169 VAL C O 1
ATOM 2575 N N . GLN C 1 170 ? 189.318 149.118 172.139 1.00 34.14 170 GLN C N 1
ATOM 2576 C CA . GLN C 1 170 ? 188.452 150.255 171.848 1.00 33.90 170 GLN C CA 1
ATOM 2577 C C . GLN C 1 170 ? 189.154 151.464 172.445 1.00 34.56 170 GLN C C 1
ATOM 2578 O O . GLN C 1 170 ? 188.963 151.779 173.618 1.00 37.50 170 GLN C O 1
ATOM 2584 N N . PHE C 1 171 ? 190.015 152.083 171.636 1.00 38.80 171 PHE C N 1
ATOM 2585 C CA . PHE C 1 171 ? 190.828 153.197 172.080 1.00 46.43 171 PHE C CA 1
ATOM 2586 C C . PHE C 1 171 ? 190.204 154.486 171.555 1.00 47.37 171 PHE C C 1
ATOM 2587 O O . PHE C 1 171 ? 189.821 154.550 170.387 1.00 51.36 171 PHE C O 1
ATOM 2595 N N . SER C 1 172 ? 190.102 155.489 172.435 1.00 46.31 172 SER C N 1
ATOM 2596 C CA . SER C 1 172 ? 189.695 156.836 172.082 1.00 46.74 172 SER C CA 1
ATOM 2597 C C . SER C 1 172 ? 190.687 157.818 172.690 1.00 46.98 172 SER C C 1
ATOM 2598 O O . SER C 1 172 ? 191.067 157.657 173.849 1.00 53.68 172 SER C O 1
ATOM 2601 N N . LYS C 1 173 ? 191.100 158.829 171.915 1.00 50.18 173 LYS C N 1
ATOM 2602 C CA . LYS C 1 173 ? 192.035 159.834 172.403 1.00 53.20 173 LYS C CA 1
ATOM 2603 C C . LYS C 1 173 ? 191.682 161.191 171.806 1.00 52.14 173 LYS C C 1
ATOM 2604 O O . LYS C 1 173 ? 191.449 161.298 170.602 1.00 54.54 173 LYS C O 1
ATOM 2610 N N . THR C 1 174 ? 191.617 162.215 172.662 1.00 50.13 174 THR C N 1
ATOM 2611 C CA . THR C 1 174 ? 191.350 163.570 172.217 1.00 52.20 174 THR C CA 1
ATOM 2612 C C . THR C 1 174 ? 192.428 164.469 172.801 1.00 50.84 174 THR C C 1
ATOM 2613 O O . THR C 1 174 ?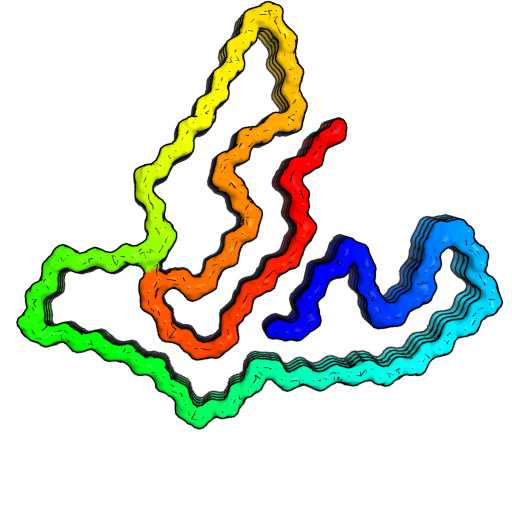 192.511 164.605 174.017 1.00 55.72 174 THR C O 1
ATOM 2617 N N . VAL C 1 175 ? 193.265 165.039 171.929 1.00 52.66 175 VAL C N 1
ATOM 2618 C CA . VAL C 1 175 ? 194.228 166.059 172.310 1.00 56.15 175 VAL C CA 1
ATOM 2619 C C . VAL C 1 175 ? 193.735 167.406 171.772 1.00 57.59 175 VAL C C 1
ATOM 2620 O O . VAL C 1 175 ? 193.304 167.491 170.621 1.00 61.28 175 VAL C O 1
ATOM 2624 N N . ILE C 1 176 ? 193.799 168.446 172.617 1.00 59.50 176 ILE C N 1
ATOM 2625 C CA . ILE C 1 176 ? 193.590 169.823 172.193 1.00 62.38 176 ILE C CA 1
ATOM 2626 C C . ILE C 1 176 ? 194.831 170.616 172.592 1.00 65.79 176 ILE C C 1
ATOM 2627 O O . ILE C 1 176 ? 195.140 170.697 173.777 1.00 69.33 176 ILE C O 1
ATOM 2632 N N . GLY C 1 177 ? 195.517 171.206 171.602 1.00 69.33 177 GLY C N 1
ATOM 2633 C CA . GLY C 1 177 ? 196.844 171.775 171.779 1.00 71.95 177 GLY C CA 1
ATOM 2634 C C . GLY C 1 177 ? 196.783 173.174 172.380 1.00 75.54 177 GLY C C 1
ATOM 2635 O O . GLY C 1 177 ? 196.188 173.348 173.443 1.00 82.89 177 GLY C O 1
ATOM 2636 N N . LYS C 1 178 ? 197.411 174.156 171.705 1.00 82.08 178 LYS C N 1
ATOM 2637 C CA . LYS C 1 178 ? 197.263 175.564 172.054 1.00 86.86 178 LYS C CA 1
ATOM 2638 C C . LYS C 1 178 ? 196.250 176.178 171.089 1.00 84.24 178 LYS C C 1
ATOM 2639 O O . LYS C 1 178 ? 196.555 177.108 170.344 1.00 92.02 178 LYS C O 1
ATOM 2645 N N . ALA C 1 179 ? 195.016 175.663 171.184 1.00 79.07 179 ALA C N 1
ATOM 2646 C CA . ALA C 1 179 ? 193.904 176.006 170.315 1.00 70.96 179 ALA C CA 1
ATOM 2647 C C . ALA C 1 179 ? 193.016 177.045 170.999 1.00 70.16 179 ALA C C 1
ATOM 2648 O O . ALA C 1 179 ? 193.037 177.168 172.225 1.00 75.10 179 ALA C O 1
ATOM 2650 N N . ARG C 1 180 ? 192.237 177.785 170.195 1.00 68.84 180 ARG C N 1
ATOM 2651 C CA . ARG C 1 180 ? 191.241 178.720 170.699 1.00 69.07 180 ARG C CA 1
ATOM 2652 C C . ARG C 1 180 ? 189.887 178.325 170.115 1.00 63.23 180 ARG C C 1
ATOM 2653 O O . ARG C 1 180 ? 189.588 178.637 168.965 1.00 72.84 180 ARG C O 1
ATOM 2661 N N . LEU C 1 181 ? 189.104 177.586 170.907 1.00 59.60 181 LEU C N 1
ATOM 2662 C CA . LEU C 1 181 ? 187.798 177.100 170.494 1.00 59.38 181 LEU C CA 1
ATOM 2663 C C . LEU C 1 181 ? 186.742 178.031 171.074 1.00 59.62 181 LEU C C 1
ATOM 2664 O O . LEU C 1 181 ? 186.853 178.428 172.240 1.00 59.68 181 LEU C O 1
ATOM 2669 N N . ASN C 1 182 ? 185.731 178.371 170.254 1.00 55.50 182 ASN C N 1
ATOM 2670 C CA . ASN C 1 182 ? 184.685 179.287 170.682 1.00 52.08 182 ASN C CA 1
ATOM 2671 C C . ASN C 1 182 ? 183.362 178.940 170.008 1.00 50.18 182 ASN C C 1
ATOM 2672 O O . ASN C 1 182 ? 183.354 178.571 168.839 1.00 56.16 182 ASN C O 1
ATOM 2677 N N . ASN C 1 183 ? 182.256 179.086 170.755 1.00 48.27 183 ASN C N 1
ATOM 2678 C CA . ASN C 1 183 ? 180.901 178.952 170.236 1.00 47.15 183 ASN C CA 1
ATOM 2679 C C . ASN C 1 183 ? 180.778 177.622 169.493 1.00 43.57 183 ASN C C 1
ATOM 2680 O O . ASN C 1 183 ? 180.535 177.609 168.291 1.00 48.42 183 ASN C O 1
ATOM 2685 N N . ILE C 1 184 ? 180.986 176.508 170.204 1.00 43.14 184 ILE C N 1
ATOM 2686 C CA . ILE C 1 184 ? 180.972 175.188 169.589 1.00 46.80 184 ILE C CA 1
ATOM 2687 C C . ILE C 1 184 ? 179.840 174.383 170.208 1.00 47.29 184 ILE C C 1
ATOM 2688 O O . ILE C 1 184 ? 179.887 174.106 171.401 1.00 56.90 184 ILE C O 1
ATOM 2693 N N . SER C 1 185 ? 178.873 173.965 169.381 1.00 46.84 185 SER C N 1
ATOM 2694 C CA . SER C 1 185 ? 177.642 173.382 169.877 1.00 49.84 185 SER C CA 1
ATOM 2695 C C . SER C 1 185 ? 177.394 172.049 169.186 1.00 47.13 185 SER C C 1
ATOM 2696 O O . SER C 1 185 ? 177.186 172.015 167.979 1.00 53.08 185 SER C O 1
ATOM 2699 N N . ILE C 1 186 ? 177.453 170.958 169.957 1.00 48.94 186 ILE C N 1
ATOM 2700 C CA . ILE C 1 186 ? 177.162 169.624 169.454 1.00 49.68 186 ILE C CA 1
ATOM 2701 C C . ILE C 1 186 ? 175.795 169.233 170.004 1.00 46.17 186 ILE C C 1
ATOM 2702 O O . ILE C 1 186 ? 175.649 169.090 171.214 1.00 49.70 186 ILE C O 1
ATOM 2707 N N . ILE C 1 187 ? 174.799 169.121 169.121 1.00 44.69 187 ILE C N 1
ATOM 2708 C CA . ILE C 1 187 ? 173.455 168.741 169.511 1.00 43.10 187 ILE C CA 1
ATOM 2709 C C . ILE C 1 187 ? 173.238 167.316 169.030 1.00 38.09 187 ILE C C 1
ATOM 2710 O O . ILE C 1 187 ? 173.494 167.015 167.871 1.00 41.06 187 ILE C O 1
ATOM 2715 N N . GLY C 1 188 ? 172.736 166.466 169.926 1.00 37.06 188 GLY C N 1
ATOM 2716 C CA . GLY C 1 188 ? 172.508 165.068 169.617 1.00 37.77 188 GLY C CA 1
ATOM 2717 C C . GLY C 1 188 ? 171.237 164.874 168.800 1.00 40.27 188 GLY C C 1
ATOM 2718 O O . GLY C 1 188 ? 170.558 165.843 168.441 1.00 41.80 188 GLY C O 1
ATOM 2719 N N . PRO C 1 189 ? 170.889 163.609 168.486 1.00 41.67 189 PRO C N 1
ATOM 2720 C CA . PRO C 1 189 ? 169.671 163.304 167.736 1.00 43.22 189 PRO C CA 1
ATOM 2721 C C . PRO C 1 189 ? 168.361 163.501 168.499 1.00 44.06 189 PRO C C 1
ATOM 2722 O O . PRO C 1 189 ? 168.366 163.689 169.710 1.00 45.47 189 PRO C O 1
ATOM 2726 N N . LEU C 1 190 ? 167.251 163.469 167.743 1.00 45.01 190 LEU C N 1
ATOM 2727 C CA . LEU C 1 190 ? 165.891 163.682 168.220 1.00 43.90 190 LEU C CA 1
ATOM 2728 C C . LEU C 1 190 ? 165.738 164.976 169.024 1.00 42.90 190 LEU C C 1
ATOM 2729 O O . LEU C 1 190 ? 165.043 164.983 170.037 1.00 45.51 190 LEU C O 1
ATOM 2734 N N . ASP C 1 191 ? 166.334 166.077 168.554 1.00 44.11 191 ASP C N 1
ATOM 2735 C CA . ASP C 1 191 ? 166.038 167.397 169.103 1.00 48.92 191 ASP C CA 1
ATOM 2736 C C . ASP C 1 191 ? 164.678 167.855 168.561 1.00 50.34 191 ASP C C 1
ATOM 2737 O O . ASP C 1 191 ? 164.465 167.808 167.351 1.00 57.10 191 ASP C O 1
ATOM 2742 N N . MET C 1 192 ? 163.759 168.266 169.451 1.00 52.62 192 MET C N 1
ATOM 2743 C CA . MET C 1 192 ? 162.476 168.851 169.072 1.00 52.37 192 MET C CA 1
ATOM 2744 C C . MET C 1 192 ? 162.386 170.254 169.662 1.00 50.05 192 MET C C 1
ATOM 2745 O O . MET C 1 192 ? 162.566 170.433 170.863 1.00 50.62 192 MET C O 1
ATOM 2750 N N . LYS C 1 193 ? 162.083 171.240 168.815 1.00 52.13 193 LYS C N 1
ATOM 2751 C CA . LYS C 1 193 ? 162.042 172.635 169.222 1.00 52.07 193 LYS C CA 1
ATOM 2752 C C . LYS C 1 193 ? 160.828 173.293 168.568 1.00 47.27 193 LYS C C 1
ATOM 2753 O O . LYS C 1 193 ? 160.556 173.014 167.405 1.00 47.15 193 LYS C O 1
ATOM 2759 N N . GLN C 1 194 ? 160.078 174.110 169.333 1.00 47.88 194 GLN C N 1
ATOM 2760 C CA . GLN C 1 194 ? 159.014 174.978 168.819 1.00 46.27 194 GLN C CA 1
ATOM 2761 C C . GLN C 1 194 ? 157.967 174.168 168.058 1.00 38.42 194 GLN C C 1
ATOM 2762 O O . GLN C 1 194 ? 157.891 174.240 166.843 1.00 39.56 194 GLN C O 1
ATOM 2768 N N . ILE C 1 195 ? 157.204 173.360 168.785 1.00 37.57 195 ILE C N 1
ATOM 2769 C CA . ILE C 1 195 ? 156.233 172.454 168.202 1.00 40.38 195 ILE C CA 1
ATOM 2770 C C . ILE C 1 195 ? 154.886 172.743 168.851 1.00 42.89 195 ILE C C 1
ATOM 2771 O O . ILE C 1 195 ? 154.801 172.806 170.074 1.00 48.28 195 ILE C O 1
ATOM 2776 N N . ASP C 1 196 ? 153.837 172.899 168.032 1.00 47.98 196 ASP C N 1
ATOM 2777 C CA . ASP C 1 196 ? 152.541 173.346 168.523 1.00 47.42 196 ASP C CA 1
ATOM 2778 C C . ASP C 1 196 ? 151.456 172.412 168.009 1.00 40.09 196 ASP C C 1
ATOM 2779 O O . ASP C 1 196 ? 151.354 172.206 166.809 1.00 47.77 196 ASP C O 1
ATOM 2784 N N . TYR C 1 197 ? 150.661 171.856 168.924 1.00 38.82 197 TYR C N 1
ATOM 2785 C CA . TYR C 1 197 ? 149.446 171.131 168.593 1.00 41.78 197 TYR C CA 1
ATOM 2786 C C . TYR C 1 197 ? 148.290 171.988 169.095 1.00 45.12 197 TYR C C 1
ATOM 2787 O O . TYR C 1 197 ? 148.172 172.193 170.308 1.00 49.91 197 TYR C O 1
ATOM 2796 N N . THR C 1 198 ? 147.512 172.553 168.157 1.00 50.18 198 THR C N 1
ATOM 2797 C CA . THR C 1 198 ? 146.310 173.310 168.472 1.00 49.90 198 THR C CA 1
ATOM 2798 C C . THR C 1 198 ? 145.103 172.548 167.940 1.00 46.10 198 THR C C 1
ATOM 2799 O O . THR C 1 198 ? 144.857 172.562 166.739 1.00 48.95 198 THR C O 1
ATOM 2803 N N . VAL C 1 199 ? 144.371 171.877 168.838 1.00 49.62 199 VAL C N 1
ATOM 2804 C CA . VAL C 1 199 ? 143.223 171.052 168.478 1.00 52.13 199 VAL C CA 1
ATOM 2805 C C . VAL C 1 199 ? 142.033 171.519 169.316 1.00 56.44 199 VAL C C 1
ATOM 2806 O O . VAL C 1 199 ? 141.744 170.972 170.386 1.00 58.38 199 VAL C O 1
ATOM 2810 N N . PRO C 1 200 ? 141.381 172.640 168.927 1.00 61.84 200 PRO C N 1
ATOM 2811 C CA . PRO C 1 200 ? 140.153 173.071 169.603 1.00 62.07 200 PRO C CA 1
ATOM 2812 C C . PRO C 1 200 ? 138.917 172.336 169.090 1.00 62.76 200 PRO C C 1
ATOM 2813 O O . PRO C 1 200 ? 138.833 172.020 167.904 1.00 61.62 200 PRO C O 1
ATOM 2817 N N . THR C 1 201 ? 137.995 172.030 170.016 1.00 69.96 201 THR C N 1
ATOM 2818 C CA . THR C 1 201 ? 136.661 171.549 169.686 1.00 77.71 201 THR C CA 1
ATOM 2819 C C . THR C 1 201 ? 135.649 172.517 170.294 1.00 72.12 201 THR C C 1
ATOM 2820 O O . THR C 1 201 ? 135.757 172.873 171.469 1.00 72.75 201 THR C O 1
ATOM 2824 N N . VAL C 1 202 ? 134.689 172.956 169.474 1.00 67.59 202 VAL C N 1
ATOM 2825 C CA . VAL C 1 202 ? 133.559 173.734 169.951 1.00 62.41 202 VAL C CA 1
ATOM 2826 C C . VAL C 1 202 ? 132.290 173.047 169.452 1.00 56.38 202 VAL C C 1
ATOM 2827 O O . VAL C 1 202 ? 132.220 172.639 168.291 1.00 55.60 202 VAL C O 1
ATOM 2831 N N . ILE C 1 203 ? 131.319 172.879 170.353 1.00 54.37 203 ILE C N 1
ATOM 2832 C CA . ILE C 1 203 ? 130.009 172.374 169.983 1.00 57.49 203 ILE C CA 1
ATOM 2833 C C . ILE C 1 203 ? 128.964 173.340 170.528 1.00 57.35 203 ILE C C 1
ATOM 2834 O O . ILE C 1 203 ? 128.730 173.375 171.733 1.00 61.20 203 ILE C O 1
ATOM 2839 N N . ALA C 1 204 ? 128.372 174.133 169.623 1.00 56.52 204 ALA C N 1
ATOM 2840 C CA . ALA C 1 204 ? 127.223 174.966 169.929 1.00 54.67 204 ALA C CA 1
ATOM 2841 C C . ALA C 1 204 ? 125.952 174.251 169.473 1.00 53.36 204 ALA C C 1
ATOM 2842 O O . ALA C 1 204 ? 125.890 173.725 168.357 1.00 50.08 204 ALA C O 1
ATOM 2844 N N . GLU C 1 205 ? 124.943 174.257 170.351 1.00 54.75 205 GLU C N 1
ATOM 2845 C CA . GLU C 1 205 ? 123.653 173.654 170.079 1.00 57.88 205 GLU C CA 1
ATOM 2846 C C . GLU C 1 205 ? 122.566 174.587 170.589 1.00 63.58 205 GLU C C 1
ATOM 2847 O O . GLU C 1 205 ? 122.564 174.913 171.775 1.00 70.98 205 GLU C O 1
ATOM 2853 N N . GLU C 1 206 ? 121.662 175.016 169.692 1.00 70.64 206 GLU C N 1
ATOM 2854 C CA . GLU C 1 206 ? 120.360 175.526 170.098 1.00 68.87 206 GLU C CA 1
ATOM 2855 C C . GLU C 1 206 ? 119.283 174.623 169.507 1.00 61.34 206 GLU C C 1
ATOM 2856 O O . GLU C 1 206 ? 119.358 174.252 168.339 1.00 62.01 206 GLU C O 1
ATOM 2862 N N . MET C 1 207 ? 118.315 174.241 170.352 1.00 66.56 207 MET C N 1
ATOM 2863 C CA . MET C 1 207 ? 117.100 173.555 169.931 1.00 70.51 207 MET C CA 1
ATOM 2864 C C . MET C 1 207 ? 117.447 172.318 169.101 1.00 63.42 207 MET C C 1
ATOM 2865 O O . MET C 1 207 ? 116.915 172.114 168.009 1.00 69.90 207 MET C O 1
ATOM 2870 N N . SER C 1 208 ? 118.354 171.484 169.631 1.00 56.54 208 SER C N 1
ATOM 2871 C CA . SER C 1 208 ? 119.001 170.467 168.803 1.00 53.40 208 SER C CA 1
ATOM 2872 C C . SER C 1 208 ? 119.261 169.177 169.577 1.00 51.10 208 SER C C 1
ATOM 2873 O O . SER C 1 208 ? 119.314 169.187 170.807 1.00 55.29 208 SER C O 1
ATOM 2876 N N . TYR C 1 209 ? 119.370 168.072 168.822 1.00 49.97 209 TYR C N 1
ATOM 2877 C CA . TYR C 1 209 ? 119.608 166.749 169.370 1.00 53.82 209 TYR C CA 1
ATOM 2878 C C . TYR C 1 209 ? 120.939 166.240 168.820 1.00 53.92 209 TYR C C 1
ATOM 2879 O O . TYR C 1 209 ? 121.061 166.042 167.612 1.00 52.43 209 TYR C O 1
ATOM 2888 N N . MET C 1 210 ? 121.916 166.037 169.729 1.00 55.04 210 MET C N 1
ATOM 2889 C CA . MET C 1 210 ? 123.252 165.534 169.419 1.00 52.66 210 MET C CA 1
ATOM 2890 C C . MET C 1 210 ? 123.380 164.112 169.951 1.00 51.85 210 MET C C 1
ATOM 2891 O O . MET C 1 210 ? 122.960 163.848 171.080 1.00 59.68 210 MET C O 1
ATOM 2896 N N . TYR C 1 211 ? 123.981 163.217 169.157 1.00 51.99 211 TYR C N 1
ATOM 2897 C CA . TYR C 1 211 ? 124.273 161.860 169.599 1.00 55.73 211 TYR C CA 1
ATOM 2898 C C . TYR C 1 211 ? 125.659 161.468 169.084 1.00 53.49 211 TYR C C 1
ATOM 2899 O O . TYR C 1 211 ? 125.824 161.298 167.878 1.00 51.69 211 TYR C O 1
ATOM 2908 N N . ASP C 1 212 ? 126.643 161.358 169.998 1.00 55.01 212 ASP C N 1
ATOM 2909 C CA . ASP C 1 212 ? 128.006 160.943 169.679 1.00 53.44 212 ASP C CA 1
ATOM 2910 C C . ASP C 1 212 ? 128.285 159.580 170.297 1.00 53.95 212 ASP C C 1
ATOM 2911 O O . ASP C 1 212 ? 128.023 159.378 171.483 1.00 58.59 212 ASP C O 1
ATOM 2916 N N . PHE C 1 213 ? 128.865 158.680 169.497 1.00 56.05 213 PHE C N 1
ATOM 2917 C CA . PHE C 1 213 ? 129.299 157.378 169.969 1.00 56.27 213 PHE C CA 1
ATOM 2918 C C . PHE C 1 213 ? 130.674 157.068 169.367 1.00 56.77 213 PHE C C 1
ATOM 2919 O O . PHE C 1 213 ? 130.884 157.290 168.177 1.00 54.88 213 PHE C O 1
ATOM 2927 N N . CYS C 1 214 ? 131.606 156.577 170.211 1.00 57.05 214 CYS C N 1
ATOM 2928 C CA . CYS C 1 214 ? 132.907 156.065 169.799 1.00 51.45 214 CYS C CA 1
ATOM 2929 C C . CYS C 1 214 ? 133.668 157.169 169.067 1.00 45.02 214 CYS C C 1
ATOM 2930 O O . CYS C 1 214 ? 134.035 157.016 167.908 1.00 48.32 214 CYS C O 1
ATOM 2933 N N . THR C 1 215 ? 133.870 158.284 169.770 1.00 44.70 215 THR C N 1
ATOM 2934 C CA . THR C 1 215 ? 134.509 159.476 169.241 1.00 48.66 215 THR C CA 1
ATOM 2935 C C . THR C 1 215 ? 135.874 159.669 169.903 1.00 46.01 215 THR C C 1
ATOM 2936 O O . THR C 1 215 ? 135.927 159.916 171.102 1.00 48.15 215 THR C O 1
ATOM 2940 N N . LEU C 1 216 ? 136.971 159.578 169.133 1.00 46.84 216 LEU C N 1
ATOM 2941 C CA . LEU C 1 216 ? 138.317 159.645 169.691 1.00 45.94 216 LEU C CA 1
ATOM 2942 C C . LEU C 1 216 ? 139.097 160.782 169.053 1.00 39.55 216 LEU C C 1
ATOM 2943 O O . LEU C 1 216 ? 139.319 160.772 167.850 1.00 40.84 216 LEU C O 1
ATOM 2948 N N . ILE C 1 217 ? 139.502 161.754 169.869 1.00 37.93 217 ILE C N 1
ATOM 2949 C CA . ILE C 1 217 ? 140.570 162.665 169.506 1.00 40.14 217 ILE C CA 1
ATOM 2950 C C . ILE C 1 217 ? 141.858 162.133 170.129 1.00 39.72 217 ILE C C 1
ATOM 2951 O O . ILE C 1 217 ? 142.001 162.096 171.348 1.00 41.10 217 ILE C O 1
ATOM 2956 N N . SER C 1 218 ? 142.795 161.724 169.272 1.00 41.46 218 SER C N 1
ATOM 2957 C CA . SER C 1 218 ? 144.040 161.119 169.700 1.00 39.32 218 SER C CA 1
ATOM 2958 C C . SER C 1 218 ? 145.160 161.997 169.190 1.00 35.65 218 SER C C 1
ATOM 2959 O O . SER C 1 218 ? 145.227 162.219 167.988 1.00 41.66 218 SER C O 1
ATOM 2962 N N . ILE C 1 219 ? 145.977 162.535 170.099 1.00 38.47 219 ILE C N 1
ATOM 2963 C CA . ILE C 1 219 ? 147.145 163.316 169.722 1.00 42.92 219 ILE C CA 1
ATOM 2964 C C . ILE C 1 219 ? 148.391 162.669 170.327 1.00 44.90 219 ILE C C 1
ATOM 2965 O O . ILE C 1 219 ? 148.451 162.475 171.538 1.00 48.69 219 ILE C O 1
ATOM 2970 N N . LYS C 1 220 ? 149.371 162.357 169.464 1.00 47.34 220 LYS C N 1
ATOM 2971 C CA . LYS C 1 220 ? 150.710 161.932 169.852 1.00 44.05 220 LYS C CA 1
ATOM 2972 C C . LYS C 1 220 ? 150.607 160.707 170.749 1.00 41.82 220 LYS C C 1
ATOM 2973 O O . LYS C 1 220 ? 151.063 160.718 171.886 1.00 43.00 220 LYS C O 1
ATOM 2979 N N . VAL C 1 221 ? 149.968 159.663 170.210 1.00 41.28 221 VAL C N 1
ATOM 2980 C CA . VAL C 1 221 ? 149.640 158.464 170.962 1.00 39.59 221 VAL C CA 1
ATOM 2981 C C . VAL C 1 221 ? 150.549 157.343 170.469 1.00 41.91 221 VAL C C 1
ATOM 2982 O O . VAL C 1 221 ? 150.386 156.901 169.332 1.00 44.93 221 VAL C O 1
ATOM 2986 N N . HIS C 1 222 ? 151.473 156.886 171.339 1.00 41.06 222 HIS C N 1
ATOM 2987 C CA . HIS C 1 222 ? 152.427 155.833 171.006 1.00 39.10 222 HIS C CA 1
ATOM 2988 C C . HIS C 1 222 ? 152.025 154.522 171.662 1.00 36.65 222 HIS C C 1
ATOM 2989 O O . HIS C 1 222 ? 151.523 154.548 172.780 1.00 48.16 222 HIS C O 1
ATOM 2996 N N . ASN C 1 223 ? 152.206 153.393 170.969 1.00 31.65 223 ASN C N 1
ATOM 2997 C CA . ASN C 1 223 ? 152.265 152.090 171.620 1.00 32.00 223 ASN C CA 1
ATOM 2998 C C . ASN C 1 223 ? 153.703 151.860 172.117 1.00 36.09 223 ASN C C 1
ATOM 2999 O O . ASN C 1 223 ? 154.039 152.315 173.207 1.00 39.41 223 ASN C O 1
ATOM 3004 N N . ILE C 1 224 ? 154.574 151.246 171.296 1.00 35.75 224 ILE C N 1
ATOM 3005 C CA . ILE C 1 224 ? 155.875 150.741 171.718 1.00 35.54 224 ILE C CA 1
ATOM 3006 C C . ILE C 1 224 ? 156.966 151.651 171.165 1.00 31.94 224 ILE C C 1
ATOM 3007 O O . ILE C 1 224 ? 156.999 151.880 169.967 1.00 37.45 224 ILE C O 1
ATOM 3012 N N . VAL C 1 225 ? 157.890 152.099 172.013 1.00 30.87 225 VAL C N 1
ATOM 3013 C CA . VAL C 1 225 ? 159.094 152.797 171.576 1.00 31.39 225 VAL C CA 1
ATOM 3014 C C . VAL C 1 225 ? 160.311 152.053 172.127 1.00 32.32 225 VAL C C 1
ATOM 3015 O O . VAL C 1 225 ? 160.460 151.984 173.343 1.00 36.62 225 VAL C O 1
ATOM 3019 N N . LEU C 1 226 ? 161.139 151.457 171.252 1.00 30.49 226 LEU C N 1
ATOM 3020 C CA . LEU C 1 226 ? 162.405 150.882 171.671 1.00 28.74 226 LEU C CA 1
ATOM 3021 C C . LEU C 1 226 ? 163.523 151.754 171.126 1.00 31.01 226 LEU C C 1
ATOM 3022 O O . LEU C 1 226 ? 163.621 151.930 169.919 1.00 34.84 226 LEU C O 1
ATOM 3027 N N . MET C 1 227 ? 164.383 152.253 172.010 1.00 34.38 227 MET C N 1
ATOM 3028 C CA . MET C 1 227 ? 165.571 152.973 171.602 1.00 38.38 227 MET C CA 1
ATOM 3029 C C . MET C 1 227 ? 166.793 152.289 172.204 1.00 39.84 227 MET C C 1
ATOM 3030 O O . MET C 1 227 ? 166.778 151.898 173.372 1.00 42.17 227 MET C O 1
ATOM 3035 N N . MET C 1 228 ? 167.841 152.153 171.376 1.00 39.14 228 MET C N 1
ATOM 3036 C CA . MET C 1 228 ? 169.044 151.422 171.730 1.00 34.12 228 MET C CA 1
ATOM 3037 C C . MET C 1 228 ? 170.205 152.060 170.988 1.00 31.39 228 MET C C 1
ATOM 3038 O O . MET C 1 228 ? 170.133 152.193 169.779 1.00 34.41 228 MET C O 1
ATOM 3043 N N . GLN C 1 229 ? 171.252 152.480 171.707 1.00 34.88 229 GLN C N 1
ATOM 3044 C CA . GLN C 1 229 ? 172.435 153.094 171.105 1.00 37.12 229 GLN C CA 1
ATOM 3045 C C . GLN C 1 229 ? 172.020 154.368 170.371 1.00 36.53 229 GLN C C 1
ATOM 3046 O O . GLN C 1 229 ? 172.223 154.490 169.160 1.00 40.20 229 GLN C O 1
ATOM 3052 N N . VAL C 1 230 ? 171.404 155.297 171.115 1.00 33.81 230 VAL C N 1
ATOM 3053 C CA . VAL C 1 230 ? 170.970 156.570 170.557 1.00 33.95 230 VAL C CA 1
ATOM 3054 C C . VAL C 1 230 ? 171.853 157.627 171.186 1.00 32.08 230 VAL C C 1
ATOM 3055 O O . VAL C 1 230 ? 171.682 157.912 172.372 1.00 35.42 230 VAL C O 1
ATOM 3059 N N . THR C 1 231 ? 172.790 158.190 170.416 1.00 34.75 231 THR C N 1
ATOM 3060 C CA . THR C 1 231 ? 173.936 158.838 171.046 1.00 40.42 231 THR C CA 1
ATOM 3061 C C . THR C 1 231 ? 174.457 160.022 170.242 1.00 37.53 231 THR C C 1
ATOM 3062 O O . THR C 1 231 ? 174.058 160.239 169.102 1.00 41.10 231 THR C O 1
ATOM 3066 N N . VAL C 1 232 ? 175.412 160.741 170.839 1.00 39.54 232 VAL C N 1
ATOM 3067 C CA . VAL C 1 232 ? 176.338 161.533 170.041 1.00 43.78 232 VAL C CA 1
ATOM 3068 C C . VAL C 1 232 ? 177.393 160.616 169.417 1.00 43.49 232 VAL C C 1
ATOM 3069 O O . VAL C 1 232 ? 177.396 160.458 168.201 1.00 50.42 232 VAL C O 1
ATOM 3073 N N . THR C 1 233 ? 178.252 159.995 170.240 1.00 46.87 233 THR C N 1
ATOM 3074 C CA . THR C 1 233 ? 179.292 159.090 169.761 1.00 47.74 233 THR C CA 1
ATOM 3075 C C . THR C 1 233 ? 179.050 157.696 170.334 1.00 46.44 233 THR C C 1
ATOM 3076 O O . THR C 1 233 ? 178.591 157.569 171.469 1.00 49.37 233 THR C O 1
ATOM 3080 N N . THR C 1 234 ? 179.342 156.657 169.536 1.00 47.01 234 THR C N 1
ATOM 3081 C CA . THR C 1 234 ? 179.336 155.286 170.031 1.00 47.25 234 THR C CA 1
ATOM 3082 C C . THR C 1 234 ? 180.403 154.438 169.324 1.00 40.51 234 THR C C 1
ATOM 3083 O O . THR C 1 234 ? 180.449 154.369 168.097 1.00 34.75 234 THR C O 1
ATOM 3087 N N . THR C 1 235 ? 181.235 153.769 170.141 1.00 34.89 235 THR C N 1
ATOM 3088 C CA . THR C 1 235 ? 182.034 152.629 169.730 1.00 28.71 235 THR C CA 1
ATOM 3089 C C . THR C 1 235 ? 181.378 151.370 170.252 1.00 23.47 235 THR C C 1
ATOM 3090 O O . THR C 1 235 ? 181.122 151.268 171.445 1.00 26.02 235 THR C O 1
ATOM 3094 N N . TYR C 1 236 ? 181.177 150.378 169.399 1.00 22.09 236 TYR C N 1
ATOM 3095 C CA . TYR C 1 236 ? 180.436 149.214 169.839 1.00 23.31 236 TYR C CA 1
ATOM 3096 C C . TYR C 1 236 ? 181.045 147.953 169.246 1.00 23.37 236 TYR C C 1
ATOM 3097 O O . TYR C 1 236 ? 181.422 147.935 168.075 1.00 25.42 236 TYR C O 1
ATOM 3106 N N . PHE C 1 237 ? 181.071 146.877 170.046 1.00 23.85 237 PHE C N 1
ATOM 3107 C CA . PHE C 1 237 ? 181.528 145.590 169.552 1.00 23.99 237 PHE C CA 1
ATOM 3108 C C . PHE C 1 237 ? 180.551 144.539 170.026 1.00 21.80 237 PHE C C 1
ATOM 3109 O O . PHE C 1 237 ? 180.561 144.222 171.211 1.00 25.60 237 PHE C O 1
ATOM 3117 N N . GLY C 1 238 ? 179.723 144.007 169.125 1.00 22.76 238 GLY C N 1
ATOM 3118 C CA . GLY C 1 238 ? 179.074 142.735 169.394 1.00 26.44 238 GLY C CA 1
ATOM 3119 C C . GLY C 1 238 ? 177.742 142.541 168.676 1.00 29.05 238 GLY C C 1
ATOM 3120 O O . GLY C 1 238 ? 177.670 142.719 167.463 1.00 32.23 238 GLY C O 1
ATOM 3121 N N . HIS C 1 239 ? 176.729 142.091 169.426 1.00 31.20 239 HIS C N 1
ATOM 3122 C CA . HIS C 1 239 ? 175.420 141.768 168.893 1.00 33.74 239 HIS C CA 1
ATOM 3123 C C . HIS C 1 239 ? 174.436 142.762 169.507 1.00 36.39 239 HIS C C 1
ATOM 3124 O O . HIS C 1 239 ? 174.485 143.024 170.711 1.00 35.86 239 HIS C O 1
ATOM 3131 N N . SER C 1 240 ? 173.585 143.365 168.667 1.00 37.17 240 SER C N 1
ATOM 3132 C CA . SER C 1 240 ? 172.499 144.211 169.154 1.00 37.50 240 SER C CA 1
ATOM 3133 C C . SER C 1 240 ? 171.220 143.802 168.432 1.00 33.89 240 SER C C 1
ATOM 3134 O O . SER C 1 240 ? 171.269 143.415 167.270 1.00 36.13 240 SER C O 1
ATOM 3137 N N . GLU C 1 241 ? 170.090 143.783 169.150 1.00 33.92 241 GLU C N 1
ATOM 3138 C CA . GLU C 1 241 ? 168.886 143.158 168.622 1.00 34.86 241 GLU C CA 1
ATOM 3139 C C . GLU C 1 241 ? 167.610 143.805 169.186 1.00 33.11 241 GLU C C 1
ATOM 3140 O O . GLU C 1 241 ? 167.547 144.188 170.357 1.00 32.39 241 GLU C O 1
ATOM 3146 N N . GLN C 1 242 ? 166.598 143.952 168.313 1.00 29.10 242 GLN C N 1
ATOM 3147 C CA . GLN C 1 242 ? 165.268 144.434 168.674 1.00 26.74 242 GLN C CA 1
ATOM 3148 C C . GLN C 1 242 ? 164.258 143.508 168.009 1.00 26.30 242 GLN C C 1
ATOM 3149 O O . GLN C 1 242 ? 164.366 143.233 166.822 1.00 29.48 242 GLN C O 1
ATOM 3155 N N . ILE C 1 243 ? 163.337 142.958 168.789 1.00 27.13 243 ILE C N 1
ATOM 3156 C CA . ILE C 1 243 ? 162.293 142.102 168.256 1.00 30.24 243 ILE C CA 1
ATOM 3157 C C . ILE C 1 243 ? 160.980 142.622 168.822 1.00 32.42 243 ILE C C 1
ATOM 3158 O O . ILE C 1 243 ? 160.911 142.889 170.019 1.00 37.70 243 ILE C O 1
ATOM 3163 N N . SER C 1 244 ? 159.976 142.815 167.957 1.00 33.11 244 SER C N 1
ATOM 3164 C CA . SER C 1 244 ? 158.624 143.152 168.382 1.00 32.97 244 SER C CA 1
ATOM 3165 C C . SER C 1 244 ? 157.672 142.135 167.772 1.00 29.58 244 SER C C 1
ATOM 3166 O O . SER C 1 244 ? 157.819 141.807 166.584 1.00 35.72 244 SER C O 1
ATOM 3169 N N . GLN C 1 245 ? 156.745 141.616 168.578 1.00 28.55 245 GLN C N 1
ATOM 3170 C CA . GLN C 1 245 ? 155.734 140.717 168.061 1.00 33.52 245 GLN C CA 1
ATOM 3171 C C . GLN C 1 245 ? 154.406 141.105 168.698 1.00 34.73 245 GLN C C 1
ATOM 3172 O O . GLN C 1 245 ? 154.354 141.190 169.920 1.00 35.64 245 GLN C O 1
ATOM 3178 N N . GLU C 1 246 ? 153.346 141.350 167.898 1.00 38.07 246 GLU C N 1
ATOM 3179 C CA . GLU C 1 246 ? 152.101 141.817 168.503 1.00 41.11 246 GLU C CA 1
ATOM 3180 C C . GLU C 1 246 ? 150.857 141.730 167.626 1.00 40.04 246 GLU C C 1
ATOM 3181 O O . GLU C 1 246 ? 150.908 141.792 166.407 1.00 41.53 246 GLU C O 1
ATOM 3187 N N . ARG C 1 247 ? 149.721 141.523 168.302 1.00 40.28 247 ARG C N 1
ATOM 3188 C CA . ARG C 1 247 ? 148.408 141.832 167.758 1.00 40.37 247 ARG C CA 1
ATOM 3189 C C . ARG C 1 247 ? 148.082 143.253 168.225 1.00 35.87 247 ARG C C 1
ATOM 3190 O O . ARG C 1 247 ? 148.121 143.502 169.426 1.00 35.44 247 ARG C O 1
ATOM 3198 N N . TYR C 1 248 ? 147.865 144.189 167.284 1.00 31.35 248 TYR C N 1
ATOM 3199 C CA . TYR C 1 248 ? 147.427 145.545 167.596 1.00 33.29 248 TYR C CA 1
ATOM 3200 C C . TYR C 1 248 ? 146.051 145.812 166.979 1.00 36.37 248 TYR C C 1
ATOM 3201 O O . TYR C 1 248 ? 145.799 145.489 165.813 1.00 36.55 248 TYR C O 1
ATOM 3210 N N . GLN C 1 249 ? 145.174 146.425 167.784 1.00 40.30 249 GLN C N 1
ATOM 3211 C CA . GLN C 1 249 ? 143.873 146.878 167.334 1.00 39.89 249 GLN C CA 1
ATOM 3212 C C . GLN C 1 249 ? 143.616 148.240 167.951 1.00 37.18 249 GLN C C 1
ATOM 3213 O O . GLN C 1 249 ? 143.498 148.310 169.165 1.00 51.64 249 GLN C O 1
ATOM 3219 N N . TYR C 1 250 ? 143.558 149.319 167.162 1.00 35.23 250 TYR C N 1
ATOM 3220 C CA . TYR C 1 250 ? 143.347 150.635 167.752 1.00 36.71 250 TYR C CA 1
ATOM 3221 C C . TYR C 1 250 ? 141.897 150.803 168.232 1.00 41.49 250 TYR C C 1
ATOM 3222 O O . TYR C 1 250 ? 141.673 150.954 169.429 1.00 42.80 250 TYR C O 1
ATOM 3231 N N . VAL C 1 251 ? 140.900 150.738 167.336 1.00 42.60 251 VAL C N 1
ATOM 3232 C CA . VAL C 1 251 ? 139.520 150.964 167.750 1.00 44.77 251 VAL C CA 1
ATOM 3233 C C . VAL C 1 251 ? 138.645 149.806 167.299 1.00 42.66 251 VAL C C 1
ATOM 3234 O O . VAL C 1 251 ? 138.788 149.311 166.183 1.00 44.97 251 VAL C O 1
ATOM 3238 N N . ASP C 1 252 ? 137.739 149.407 168.194 1.00 45.32 252 ASP C N 1
ATOM 3239 C CA . ASP C 1 252 ? 136.626 148.544 167.848 1.00 56.22 252 ASP C CA 1
ATOM 3240 C C . ASP C 1 252 ? 135.367 149.149 168.471 1.00 55.15 252 ASP C C 1
ATOM 3241 O O . ASP C 1 252 ? 135.365 149.481 169.656 1.00 56.42 252 ASP C O 1
ATOM 3246 N N . CYS C 1 253 ? 134.302 149.313 167.675 1.00 59.41 253 CYS C N 1
ATOM 3247 C CA . CYS C 1 253 ? 133.018 149.674 168.260 1.00 65.52 253 CYS C CA 1
ATOM 3248 C C . CYS C 1 253 ? 131.857 149.227 167.375 1.00 67.10 253 CYS C C 1
ATOM 3249 O O . CYS C 1 253 ? 131.797 149.612 166.217 1.00 69.91 253 CYS C O 1
ATOM 3252 N N . GLY C 1 254 ? 130.938 148.424 167.946 1.00 75.69 254 GLY C N 1
ATOM 3253 C CA . GLY C 1 254 ? 129.863 147.775 167.202 1.00 83.19 254 GLY C CA 1
ATOM 3254 C C . GLY C 1 254 ? 128.546 148.532 167.332 1.00 93.60 254 GLY C C 1
ATOM 3255 O O . GLY C 1 254 ? 128.103 148.720 168.492 1.00 100.28 254 GLY C O 1
ATOM 3256 N N . SER D 1 120 ? 170.041 136.051 150.426 1.00 71.22 120 SER D N 1
ATOM 3257 C CA . SER D 1 120 ? 168.782 135.446 150.947 1.00 68.52 120 SER D CA 1
ATOM 3258 C C . SER D 1 120 ? 168.559 134.067 150.334 1.00 62.17 120 SER D C 1
ATOM 3259 O O . SER D 1 120 ? 168.968 133.822 149.199 1.00 69.94 120 SER D O 1
ATOM 3262 N N . ILE D 1 121 ? 167.897 133.173 151.085 1.00 56.48 121 ILE D N 1
ATOM 3263 C CA . ILE D 1 121 ? 167.538 131.847 150.597 1.00 55.65 121 ILE D CA 1
ATOM 3264 C C . ILE D 1 121 ? 166.153 131.501 151.144 1.00 52.05 121 ILE D C 1
ATOM 3265 O O . ILE D 1 121 ? 165.939 131.575 152.349 1.00 58.00 121 ILE D O 1
ATOM 3270 N N . ASP D 1 122 ? 165.223 131.135 150.252 1.00 49.37 122 ASP D N 1
ATOM 3271 C CA . ASP D 1 122 ? 163.901 130.659 150.627 1.00 53.29 122 ASP D CA 1
ATOM 3272 C C . ASP D 1 122 ? 163.093 131.758 151.340 1.00 46.52 122 ASP D C 1
ATOM 3273 O O . ASP D 1 122 ? 162.527 131.524 152.405 1.00 43.21 122 ASP D O 1
ATOM 3278 N N . VAL D 1 123 ? 163.044 132.957 150.737 1.00 41.82 123 VAL D N 1
ATOM 3279 C CA . VAL D 1 123 ? 162.179 134.038 151.187 1.00 39.79 123 VAL D CA 1
ATOM 3280 C C . VAL D 1 123 ? 160.849 133.862 150.468 1.00 38.38 123 VAL D C 1
ATOM 3281 O O . VAL D 1 123 ? 160.820 134.018 149.254 1.00 43.52 123 VAL D O 1
ATOM 3285 N N . LYS D 1 124 ? 159.756 133.511 151.167 1.00 38.06 124 LYS D N 1
ATOM 3286 C CA . LYS D 1 124 ? 158.551 133.236 150.402 1.00 40.23 124 LYS D CA 1
ATOM 3287 C C . LYS D 1 124 ? 157.250 133.660 151.085 1.00 38.32 124 LYS D C 1
ATOM 3288 O O . LYS D 1 124 ? 157.097 133.574 152.295 1.00 36.35 124 LYS D O 1
ATOM 3294 N N . TYR D 1 125 ? 156.340 134.174 150.232 1.00 37.85 125 TYR D N 1
ATOM 3295 C CA . TYR D 1 125 ? 154.996 134.607 150.575 1.00 35.88 125 TYR D CA 1
ATOM 3296 C C . TYR D 1 125 ? 154.027 133.516 150.119 1.00 32.48 125 TYR D C 1
ATOM 3297 O O . TYR D 1 125 ? 153.927 133.273 148.922 1.00 35.50 125 TYR D O 1
ATOM 3306 N N . ILE D 1 126 ? 153.367 132.835 151.060 1.00 31.18 126 ILE D N 1
ATOM 3307 C CA . ILE D 1 126 ? 152.401 131.787 150.763 1.00 33.96 126 ILE D CA 1
ATOM 3308 C C . ILE D 1 126 ? 151.066 132.298 151.271 1.00 33.02 126 ILE D C 1
ATOM 3309 O O . ILE D 1 126 ? 150.936 132.551 152.466 1.00 33.65 126 ILE D O 1
ATOM 3314 N N . GLY D 1 127 ? 150.070 132.382 150.382 1.00 35.76 127 GLY D N 1
ATOM 3315 C CA . GLY D 1 127 ? 148.814 133.045 150.700 1.00 33.54 127 GLY D CA 1
ATOM 3316 C C . GLY D 1 127 ? 147.962 132.293 151.719 1.00 31.65 127 GLY D C 1
ATOM 3317 O O . GLY D 1 127 ? 147.305 132.939 152.519 1.00 30.53 127 GLY D O 1
ATOM 3318 N N . VAL D 1 128 ? 147.975 130.951 151.677 1.00 31.97 128 VAL D N 1
ATOM 3319 C CA . VAL D 1 128 ? 147.086 130.152 152.504 1.00 33.69 128 VAL D CA 1
ATOM 3320 C C . VAL D 1 128 ? 147.886 129.062 153.211 1.00 34.37 128 VAL D C 1
ATOM 3321 O O . VAL D 1 128 ? 148.018 129.134 154.439 1.00 37.16 128 VAL D O 1
ATOM 3325 N N . LYS D 1 129 ? 148.397 128.057 152.482 1.00 36.54 129 LYS D N 1
ATOM 3326 C CA . LYS D 1 129 ? 149.077 126.983 153.195 1.00 40.36 129 LYS D CA 1
ATOM 3327 C C . LYS D 1 129 ? 150.316 126.417 152.497 1.00 40.66 129 LYS D C 1
ATOM 3328 O O . LYS D 1 129 ? 150.401 126.341 151.279 1.00 37.60 129 LYS D O 1
ATOM 3334 N N . SER D 1 130 ? 151.270 125.997 153.347 1.00 42.94 130 SER D N 1
ATOM 3335 C CA . SER D 1 130 ? 152.505 125.360 152.943 1.00 41.75 130 SER D CA 1
ATOM 3336 C C . SER D 1 130 ? 152.557 123.965 153.554 1.00 42.10 130 SER D C 1
ATOM 3337 O O . SER D 1 130 ? 152.109 123.769 154.684 1.00 47.00 130 SER D O 1
ATOM 3340 N N . ALA D 1 131 ? 153.100 123.009 152.788 1.00 39.06 131 ALA D N 1
ATOM 3341 C CA . ALA D 1 131 ? 153.504 121.712 153.311 1.00 35.26 131 ALA D CA 1
ATOM 3342 C C . ALA D 1 131 ? 154.775 121.257 152.603 1.00 36.73 131 ALA D C 1
ATOM 3343 O O . ALA D 1 131 ? 155.091 121.712 151.499 1.00 40.57 131 ALA D O 1
ATOM 3345 N N . TYR D 1 132 ? 155.500 120.329 153.235 1.00 37.35 132 TYR D N 1
ATOM 3346 C CA . TYR D 1 132 ? 156.400 119.487 152.466 1.00 36.10 132 TYR D CA 1
ATOM 3347 C C . TYR D 1 132 ? 155.516 118.497 151.718 1.00 29.73 132 TYR D C 1
ATOM 3348 O O . TYR D 1 132 ? 155.423 118.583 150.498 1.00 30.45 132 TYR D O 1
ATOM 3357 N N . VAL D 1 133 ? 154.818 117.629 152.451 1.00 28.99 133 VAL D N 1
ATOM 3358 C CA . VAL D 1 133 ? 153.897 116.682 151.838 1.00 32.75 133 VAL D CA 1
ATOM 3359 C C . VAL D 1 133 ? 152.516 116.851 152.471 1.00 35.27 133 VAL D C 1
ATOM 3360 O O . VAL D 1 133 ? 152.423 116.941 153.693 1.00 36.55 133 VAL D O 1
ATOM 3364 N N . SER D 1 134 ? 151.459 116.848 151.631 1.00 38.90 134 SER D N 1
ATOM 3365 C CA . SER D 1 134 ? 150.090 117.153 152.054 1.00 39.96 134 SER D CA 1
ATOM 3366 C C . SER D 1 134 ? 149.102 116.098 151.547 1.00 37.36 134 SER D C 1
ATOM 3367 O O . SER D 1 134 ? 149.094 115.790 150.361 1.00 38.44 134 SER D O 1
ATOM 3370 N N . TYR D 1 135 ? 148.300 115.538 152.461 1.00 40.65 135 TYR D N 1
ATOM 3371 C CA . TYR D 1 135 ? 147.178 114.662 152.148 1.00 43.54 135 TYR D CA 1
ATOM 3372 C C . TYR D 1 135 ? 145.914 115.266 152.755 1.00 48.13 135 TYR D C 1
ATOM 3373 O O . TYR D 1 135 ? 145.079 114.544 153.301 1.00 52.24 135 TYR D O 1
ATOM 3382 N N . ASP D 1 136 ? 145.761 116.592 152.660 1.00 56.01 136 ASP D N 1
ATOM 3383 C CA . ASP D 1 136 ? 144.702 117.270 153.390 1.00 63.01 136 ASP D CA 1
ATOM 3384 C C . ASP D 1 136 ? 143.411 117.199 152.563 1.00 60.28 136 ASP D C 1
ATOM 3385 O O . ASP D 1 136 ? 143.432 117.440 151.356 1.00 60.06 136 ASP D O 1
ATOM 3390 N N . VAL D 1 137 ? 142.294 116.829 153.221 1.00 63.03 137 VAL D N 1
ATOM 3391 C CA . VAL D 1 137 ? 141.016 116.586 152.554 1.00 65.60 137 VAL D CA 1
ATOM 3392 C C . VAL D 1 137 ? 139.973 117.557 153.105 1.00 66.00 137 VAL D C 1
ATOM 3393 O O . VAL D 1 137 ? 140.041 117.920 154.278 1.00 64.19 137 VAL D O 1
ATOM 3397 N N . GLN D 1 138 ? 138.998 117.947 152.265 1.00 77.40 138 GLN D N 1
ATOM 3398 C CA . GLN D 1 138 ? 138.015 118.958 152.640 1.00 87.05 138 GLN D CA 1
ATOM 3399 C C . GLN D 1 138 ? 136.618 118.622 152.111 1.00 88.55 138 GLN D C 1
ATOM 3400 O O . GLN D 1 138 ? 136.457 117.754 151.255 1.00 85.78 138 GLN D O 1
ATOM 3406 N N . LYS D 1 139 ? 135.624 119.338 152.670 1.00 90.65 139 LYS D N 1
ATOM 3407 C CA . LYS D 1 139 ? 134.247 119.426 152.192 1.00 92.85 139 LYS D CA 1
ATOM 3408 C C . LYS D 1 139 ? 133.541 118.071 152.328 1.00 81.55 139 LYS D C 1
ATOM 3409 O O . LYS D 1 139 ? 133.632 117.466 153.395 1.00 85.49 139 LYS D O 1
ATOM 3415 N N . ARG D 1 140 ? 132.804 117.629 151.293 1.00 76.79 140 ARG D N 1
ATOM 3416 C CA . ARG D 1 140 ? 131.904 116.489 151.386 1.00 80.79 140 ARG D CA 1
ATOM 3417 C C . ARG D 1 140 ? 132.584 115.298 150.724 1.00 76.72 140 ARG D C 1
ATOM 3418 O O . ARG D 1 140 ? 132.284 114.958 149.577 1.00 92.41 140 ARG D O 1
ATOM 3426 N N . THR D 1 141 ? 133.526 114.683 151.444 1.00 66.35 141 THR D N 1
ATOM 3427 C CA . THR D 1 141 ? 134.384 113.678 150.833 1.00 59.73 141 THR D CA 1
ATOM 3428 C C . THR D 1 141 ? 134.094 112.313 151.453 1.00 55.50 141 THR D C 1
ATOM 3429 O O . THR D 1 141 ? 133.784 112.216 152.641 1.00 60.84 141 THR D O 1
ATOM 3433 N N . ILE D 1 142 ? 134.154 111.273 150.613 1.00 51.60 142 ILE D N 1
ATOM 3434 C CA . ILE D 1 142 ? 134.323 109.903 151.066 1.00 52.83 142 ILE D CA 1
ATOM 3435 C C . ILE D 1 142 ? 135.751 109.491 150.703 1.00 49.91 142 ILE D C 1
ATOM 3436 O O . ILE D 1 142 ? 136.054 109.275 149.531 1.00 51.37 142 ILE D O 1
ATOM 3441 N N . TYR D 1 143 ? 136.612 109.426 151.728 1.00 47.36 143 TYR D N 1
ATOM 3442 C CA . TYR D 1 143 ? 138.018 109.062 151.634 1.00 46.17 143 TYR D CA 1
ATOM 3443 C C . TYR D 1 143 ? 138.183 107.682 152.279 1.00 42.63 143 TYR D C 1
ATOM 3444 O O . TYR D 1 143 ? 138.101 107.584 153.502 1.00 44.39 143 TYR D O 1
ATOM 3453 N N . LEU D 1 144 ? 138.384 106.620 151.481 1.00 41.21 144 LEU D N 1
ATOM 3454 C CA . LEU D 1 144 ? 138.067 105.267 151.929 1.00 43.53 144 LEU D CA 1
ATOM 3455 C C . LEU D 1 144 ? 139.016 104.223 151.331 1.00 45.18 144 LEU D C 1
ATOM 3456 O O . LEU D 1 144 ? 139.257 104.227 150.127 1.00 46.84 144 LEU D O 1
ATOM 3461 N N . ASN D 1 145 ? 139.510 103.297 152.181 1.00 46.51 145 ASN D N 1
ATOM 3462 C CA . ASN D 1 145 ? 140.412 102.212 151.793 1.00 46.45 145 ASN D CA 1
ATOM 3463 C C . ASN D 1 145 ? 141.678 102.809 151.178 1.00 41.05 145 ASN D C 1
ATOM 3464 O O . ASN D 1 145 ? 142.007 102.545 150.024 1.00 41.50 145 ASN D O 1
ATOM 3469 N N . ILE D 1 146 ? 142.368 103.631 151.974 1.00 39.83 146 ILE D N 1
ATOM 3470 C CA . ILE D 1 146 ? 143.514 104.389 151.508 1.00 41.15 146 ILE D CA 1
ATOM 3471 C C . ILE D 1 146 ? 144.756 103.852 152.208 1.00 45.18 146 ILE D C 1
ATOM 3472 O O . ILE D 1 146 ? 144.719 103.581 153.411 1.00 51.89 146 ILE D O 1
ATOM 3477 N N . THR D 1 147 ? 145.849 103.732 151.440 1.00 43.55 147 THR D N 1
ATOM 3478 C CA . THR D 1 147 ? 147.165 103.407 151.961 1.00 43.10 147 THR D CA 1
ATOM 3479 C C . THR D 1 147 ? 148.127 104.505 151.522 1.00 40.21 147 THR D C 1
ATOM 3480 O O . THR D 1 147 ? 148.471 104.563 150.343 1.00 46.32 147 THR D O 1
ATOM 3484 N N . ASN D 1 148 ? 148.540 105.368 152.454 1.00 37.21 148 ASN D N 1
ATOM 3485 C CA . ASN D 1 148 ? 149.558 106.371 152.180 1.00 40.49 148 ASN D CA 1
ATOM 3486 C C . ASN D 1 148 ? 150.863 105.955 152.855 1.00 42.16 148 ASN D C 1
ATOM 3487 O O . ASN D 1 148 ? 150.884 105.817 154.077 1.00 46.10 148 ASN D O 1
ATOM 3492 N N . THR D 1 149 ? 151.939 105.763 152.074 1.00 40.52 149 THR D N 1
ATOM 3493 C CA . THR D 1 149 ? 153.219 105.333 152.624 1.00 43.95 149 THR D CA 1
ATOM 3494 C C . THR D 1 149 ? 154.298 106.285 152.128 1.00 38.70 149 THR D C 1
ATOM 3495 O O . THR D 1 149 ? 154.463 106.449 150.923 1.00 41.54 149 THR D O 1
ATOM 3499 N N . LEU D 1 150 ? 155.050 106.870 153.057 1.00 35.14 150 LEU D N 1
ATOM 3500 C CA . LEU D 1 150 ? 155.932 107.964 152.713 1.00 37.43 150 LEU D CA 1
ATOM 3501 C C . LEU D 1 150 ? 157.285 107.765 153.409 1.00 39.09 150 LEU D C 1
ATOM 3502 O O . LEU D 1 150 ? 157.376 107.812 154.637 1.00 38.55 150 LEU D O 1
ATOM 3507 N N . ASN D 1 151 ? 158.333 107.591 152.591 1.00 38.75 151 ASN D N 1
ATOM 3508 C CA . ASN D 1 151 ? 159.709 107.440 153.030 1.00 38.23 151 ASN D CA 1
ATOM 3509 C C . ASN D 1 151 ? 160.455 108.695 152.581 1.00 35.77 151 ASN D C 1
ATOM 3510 O O . ASN D 1 151 ? 160.690 108.851 151.386 1.00 42.83 151 ASN D O 1
ATOM 3515 N N . ILE D 1 152 ? 160.762 109.610 153.509 1.00 33.99 152 ILE D N 1
ATOM 3516 C CA . ILE D 1 152 ? 161.470 110.843 153.188 1.00 37.73 152 ILE D CA 1
ATOM 3517 C C . ILE D 1 152 ? 162.893 110.757 153.719 1.00 42.82 152 ILE D C 1
ATOM 3518 O O . ILE D 1 152 ? 163.089 110.340 154.859 1.00 47.28 152 ILE D O 1
ATOM 3523 N N . THR D 1 153 ? 163.855 111.218 152.904 1.00 44.60 153 THR D N 1
ATOM 3524 C CA . THR D 1 153 ? 165.157 111.643 153.388 1.00 45.22 153 THR D CA 1
ATOM 3525 C C . THR D 1 153 ? 165.426 113.019 152.780 1.00 43.76 153 THR D C 1
ATOM 3526 O O . THR D 1 153 ? 165.817 113.117 151.606 1.00 51.07 153 THR D O 1
ATOM 3530 N N . ASN D 1 154 ? 165.216 114.072 153.597 1.00 41.23 154 ASN D N 1
ATOM 3531 C CA . ASN D 1 154 ? 165.364 115.453 153.167 1.00 39.36 154 ASN D CA 1
ATOM 3532 C C . ASN D 1 154 ? 166.386 116.139 154.068 1.00 38.98 154 ASN D C 1
ATOM 3533 O O . ASN D 1 154 ? 166.054 116.569 155.173 1.00 42.14 154 ASN D O 1
ATOM 3538 N N . ASN D 1 155 ? 167.629 116.261 153.593 1.00 38.82 155 ASN D N 1
ATOM 3539 C CA . ASN D 1 155 ? 168.670 116.887 154.399 1.00 37.88 155 ASN D CA 1
ATOM 3540 C C . ASN D 1 155 ? 169.076 118.202 153.760 1.00 36.38 155 ASN D C 1
ATOM 3541 O O . ASN D 1 155 ? 168.984 118.357 152.544 1.00 40.49 155 ASN D O 1
ATOM 3546 N N . ASN D 1 156 ? 169.483 119.163 154.596 1.00 36.36 156 ASN D N 1
ATOM 3547 C CA . ASN D 1 156 ? 169.818 120.490 154.113 1.00 36.81 156 ASN D CA 1
ATOM 3548 C C . ASN D 1 156 ? 171.104 120.951 154.784 1.00 38.48 156 ASN D C 1
ATOM 3549 O O . ASN D 1 156 ? 171.284 120.758 155.983 1.00 42.10 156 ASN D O 1
ATOM 3554 N N . TYR D 1 157 ? 171.991 121.557 153.987 1.00 41.21 157 TYR D N 1
ATOM 3555 C CA . TYR D 1 157 ? 173.308 121.978 154.431 1.00 39.76 157 TYR D CA 1
ATOM 3556 C C . TYR D 1 157 ? 173.516 123.418 153.985 1.00 37.04 157 TYR D C 1
ATOM 3557 O O . TYR D 1 157 ? 173.687 123.672 152.800 1.00 44.95 157 TYR D O 1
ATOM 3566 N N . TYR D 1 158 ? 173.475 124.348 154.931 1.00 36.22 158 TYR D N 1
ATOM 3567 C CA . TYR D 1 158 ? 173.638 125.757 154.644 1.00 38.51 158 TYR D CA 1
ATOM 3568 C C . TYR D 1 158 ? 175.021 126.163 155.118 1.00 43.87 158 TYR D C 1
ATOM 3569 O O . TYR D 1 158 ? 175.347 125.973 156.288 1.00 54.43 158 TYR D O 1
ATOM 3578 N N . SER D 1 159 ? 175.826 126.688 154.199 1.00 44.56 159 SER D N 1
ATOM 3579 C CA . SER D 1 159 ? 177.016 127.440 154.535 1.00 43.90 159 SER D CA 1
ATOM 3580 C C . SER D 1 159 ? 176.829 128.851 153.978 1.00 42.32 159 SER D C 1
ATOM 3581 O O . SER D 1 159 ? 176.965 129.050 152.771 1.00 46.80 159 SER D O 1
ATOM 3584 N N . VAL D 1 160 ? 176.453 129.809 154.838 1.00 39.02 160 VAL D N 1
ATOM 3585 C CA . VAL D 1 160 ? 175.909 131.080 154.377 1.00 41.34 160 VAL D CA 1
ATOM 3586 C C . VAL D 1 160 ? 176.577 132.230 155.118 1.00 39.88 160 VAL D C 1
ATOM 3587 O O . VAL D 1 160 ? 176.606 132.215 156.339 1.00 43.89 160 VAL D O 1
ATOM 3591 N N . GLU D 1 161 ? 177.051 133.239 154.373 1.00 45.97 161 GLU D N 1
ATOM 3592 C CA . GLU D 1 161 ? 177.741 134.406 154.915 1.00 54.49 161 GLU D CA 1
ATOM 3593 C C . GLU D 1 161 ? 178.982 133.982 155.708 1.00 56.80 161 GLU D C 1
ATOM 3594 O O . GLU D 1 161 ? 179.154 134.382 156.858 1.00 60.54 161 GLU D O 1
ATOM 3600 N N . VAL D 1 162 ? 179.851 133.189 155.069 1.00 53.47 162 VAL D N 1
ATOM 3601 C CA . VAL D 1 162 ? 181.026 132.619 155.703 1.00 55.14 162 VAL D CA 1
ATOM 3602 C C . VAL D 1 162 ? 182.257 133.386 155.228 1.00 56.07 162 VAL D C 1
ATOM 3603 O O . VAL D 1 162 ? 182.590 133.317 154.047 1.00 62.94 162 VAL D O 1
ATOM 3607 N N . GLU D 1 163 ? 182.939 134.074 156.155 1.00 58.31 163 GLU D N 1
ATOM 3608 C CA . GLU D 1 163 ? 184.091 134.903 155.834 1.00 62.07 163 GLU D CA 1
ATOM 3609 C C . GLU D 1 163 ? 185.377 134.216 156.293 1.00 59.34 163 GLU D C 1
ATOM 3610 O O . GLU D 1 163 ? 185.440 133.670 157.396 1.00 63.64 163 GLU D O 1
ATOM 3616 N N . ASN D 1 164 ? 186.396 134.269 155.421 1.00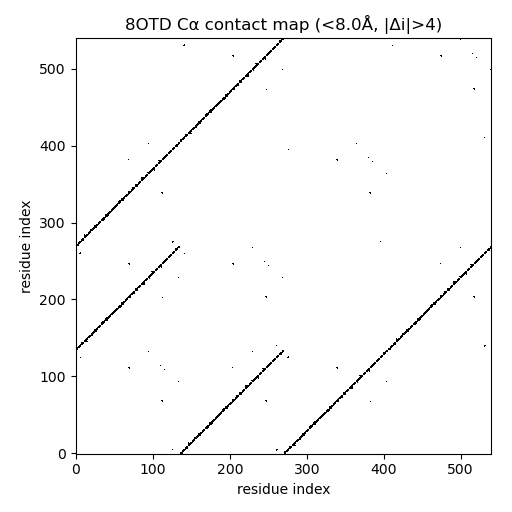 55.85 164 ASN D N 1
ATOM 3617 C CA . ASN D 1 164 ? 187.766 133.884 155.716 1.00 47.14 164 ASN D CA 1
ATOM 3618 C C . ASN D 1 164 ? 188.639 135.060 155.291 1.00 42.89 164 ASN D C 1
ATOM 3619 O O . ASN D 1 164 ? 188.958 135.181 154.112 1.00 52.36 164 ASN D O 1
ATOM 3624 N N . ILE D 1 165 ? 188.944 135.963 156.229 1.00 39.20 165 ILE D N 1
ATOM 3625 C CA . ILE D 1 165 ? 189.611 137.223 155.929 1.00 41.35 165 ILE D CA 1
ATOM 3626 C C . ILE D 1 165 ? 190.893 137.262 156.745 1.00 42.87 165 ILE D C 1
ATOM 3627 O O . ILE D 1 165 ? 190.831 136.989 157.936 1.00 47.20 165 ILE D O 1
ATOM 3632 N N . THR D 1 166 ? 192.040 137.623 156.145 1.00 42.09 166 THR D N 1
ATOM 3633 C CA . THR D 1 166 ? 193.258 137.725 156.938 1.00 44.52 166 THR D CA 1
ATOM 3634 C C . THR D 1 166 ? 193.314 139.137 157.515 1.00 42.73 166 THR D C 1
ATOM 3635 O O . THR D 1 166 ? 193.276 139.284 158.736 1.00 47.96 166 THR D O 1
ATOM 3639 N N . ALA D 1 167 ? 193.363 140.159 156.651 1.00 38.56 167 ALA D N 1
ATOM 3640 C CA . ALA D 1 167 ? 193.325 141.542 157.104 1.00 36.43 167 ALA D CA 1
ATOM 3641 C C . ALA D 1 167 ? 192.166 142.282 156.439 1.00 38.57 167 ALA D C 1
ATOM 3642 O O . ALA D 1 167 ? 191.864 142.069 155.264 1.00 41.37 167 ALA D O 1
ATOM 3644 N N . GLN D 1 168 ? 191.508 143.148 157.213 1.00 38.58 168 GLN D N 1
ATOM 3645 C CA . GLN D 1 168 ? 190.592 144.129 156.654 1.00 35.68 168 GLN D CA 1
ATOM 3646 C C . GLN D 1 168 ? 190.789 145.434 157.411 1.00 31.03 168 GLN D C 1
ATOM 3647 O O . GLN D 1 168 ? 190.819 145.429 158.634 1.00 31.89 168 GLN D O 1
ATOM 3653 N N . VAL D 1 169 ? 190.912 146.536 156.671 1.00 30.47 169 VAL D N 1
ATOM 3654 C CA . VAL D 1 169 ? 191.192 147.832 157.259 1.00 31.94 169 VAL D CA 1
ATOM 3655 C C . VAL D 1 169 ? 190.143 148.813 156.774 1.00 31.59 169 VAL D C 1
ATOM 3656 O O . VAL D 1 169 ? 189.827 148.817 155.584 1.00 33.67 169 VAL D O 1
ATOM 3660 N N . GLN D 1 170 ? 189.641 149.634 157.709 1.00 34.14 170 GLN D N 1
ATOM 3661 C CA . GLN D 1 170 ? 188.752 150.753 157.418 1.00 33.90 170 GLN D CA 1
ATOM 3662 C C . GLN D 1 170 ? 189.428 151.977 158.015 1.00 34.56 170 GLN D C 1
ATOM 3663 O O . GLN D 1 170 ? 189.230 152.288 159.188 1.00 37.50 170 GLN D O 1
ATOM 3669 N N . PHE D 1 171 ? 190.276 152.614 157.206 1.00 38.80 171 PHE D N 1
ATOM 3670 C CA . PHE D 1 171 ? 191.065 153.745 157.650 1.00 46.43 171 PHE D CA 1
ATOM 3671 C C . PHE D 1 171 ? 190.414 155.020 157.125 1.00 47.37 171 PHE D C 1
ATOM 3672 O O . PHE D 1 171 ? 190.030 155.076 155.957 1.00 51.36 171 PHE D O 1
ATOM 3680 N N . SER D 1 172 ? 190.291 156.021 158.005 1.00 46.31 172 SER D N 1
ATOM 3681 C CA . SER D 1 172 ? 189.856 157.359 157.652 1.00 46.74 172 SER D CA 1
ATOM 3682 C C . SER D 1 172 ? 190.828 158.362 158.260 1.00 46.98 172 SER D C 1
ATOM 3683 O O . SER D 1 172 ? 191.211 158.208 159.419 1.00 53.68 172 SER D O 1
ATOM 3686 N N . LYS D 1 173 ? 191.219 159.381 157.485 1.00 50.18 173 LYS D N 1
ATOM 3687 C CA . LYS D 1 173 ? 192.133 160.405 157.973 1.00 53.20 173 LYS D CA 1
ATOM 3688 C C . LYS D 1 173 ? 191.752 161.755 157.376 1.00 52.14 173 LYS D C 1
ATOM 3689 O O . LYS D 1 173 ? 191.517 161.857 156.172 1.00 54.54 173 LYS D O 1
ATOM 3695 N N . THR D 1 174 ? 191.665 162.777 158.232 1.00 50.13 174 THR D N 1
ATOM 3696 C CA . THR D 1 174 ? 191.370 164.126 157.787 1.00 52.20 174 THR D CA 1
ATOM 3697 C C . THR D 1 174 ? 192.429 165.048 158.371 1.00 50.84 174 THR D C 1
ATOM 3698 O O . THR D 1 174 ? 192.509 165.185 159.587 1.00 55.72 174 THR D O 1
ATOM 3702 N N . VAL D 1 175 ? 193.254 165.635 157.499 1.00 52.66 175 VAL D N 1
ATOM 3703 C CA . VAL D 1 175 ? 194.195 166.675 157.880 1.00 56.15 175 VAL D CA 1
ATOM 3704 C C . VAL D 1 175 ? 193.674 168.012 157.342 1.00 57.59 175 VAL D C 1
ATOM 3705 O O . VAL D 1 175 ? 193.241 168.087 156.191 1.00 61.28 175 VAL D O 1
ATOM 3709 N N . ILE D 1 176 ? 193.717 169.052 158.187 1.00 59.50 176 ILE D N 1
ATOM 3710 C CA . ILE D 1 176 ? 193.478 170.425 157.763 1.00 62.38 176 ILE D CA 1
ATOM 3711 C C . ILE D 1 176 ? 194.703 171.243 158.162 1.00 65.79 176 ILE D C 1
ATOM 3712 O O . ILE D 1 176 ? 195.010 171.331 159.347 1.00 69.33 176 ILE D O 1
ATOM 3717 N N . GLY D 1 177 ? 195.377 171.848 157.172 1.00 69.33 177 GLY D N 1
ATOM 3718 C CA . GLY D 1 177 ? 196.692 172.444 157.349 1.00 71.95 177 GLY D CA 1
ATOM 3719 C C . GLY D 1 177 ? 196.601 173.842 157.950 1.00 75.54 177 GLY D C 1
ATOM 3720 O O . GLY D 1 177 ? 196.003 174.004 159.013 1.00 82.89 177 GLY D O 1
ATOM 3721 N N . LYS D 1 178 ? 197.208 174.837 157.275 1.00 82.08 178 LYS D N 1
ATOM 3722 C CA . LYS D 1 178 ? 197.031 176.241 157.624 1.00 86.86 178 LYS D CA 1
ATOM 3723 C C . LYS D 1 178 ? 196.005 176.834 156.659 1.00 84.24 178 LYS D C 1
ATOM 3724 O O . LYS D 1 178 ? 196.290 177.770 155.914 1.00 92.02 178 LYS D O 1
ATOM 3730 N N . ALA D 1 179 ? 194.782 176.294 156.754 1.00 79.07 179 ALA D N 1
ATOM 3731 C CA . ALA D 1 179 ? 193.663 176.613 155.885 1.00 70.96 179 ALA D CA 1
ATOM 3732 C C . ALA D 1 179 ? 192.754 177.634 156.569 1.00 70.16 179 ALA D C 1
ATOM 3733 O O . ALA D 1 179 ? 192.772 177.757 157.795 1.00 75.10 179 ALA D O 1
ATOM 3735 N N . ARG D 1 180 ? 191.959 178.357 155.765 1.00 68.84 180 ARG D N 1
ATOM 3736 C CA . ARG D 1 180 ? 190.944 179.270 156.269 1.00 69.07 180 ARG D CA 1
ATOM 3737 C C . ARG D 1 180 ? 189.598 178.848 155.685 1.00 63.23 180 ARG D C 1
ATOM 3738 O O . ARG D 1 180 ? 189.293 179.153 154.535 1.00 72.84 180 ARG D O 1
ATOM 3746 N N . LEU D 1 181 ? 188.831 178.092 156.477 1.00 59.60 181 LEU D N 1
ATOM 3747 C CA . LEU D 1 181 ? 187.536 177.579 156.064 1.00 59.38 181 LEU D CA 1
ATOM 3748 C C . LEU D 1 181 ? 186.460 178.488 156.644 1.00 59.62 181 LEU D C 1
ATOM 3749 O O . LEU D 1 181 ? 186.563 178.887 157.810 1.00 59.68 181 LEU D O 1
ATOM 3754 N N . ASN D 1 182 ? 185.443 178.807 155.824 1.00 55.50 182 ASN D N 1
ATOM 3755 C CA . ASN D 1 182 ? 184.377 179.700 156.252 1.00 52.08 182 ASN D CA 1
ATOM 3756 C C . ASN D 1 182 ? 183.062 179.325 155.578 1.00 50.18 182 ASN D C 1
ATOM 3757 O O . ASN D 1 182 ? 183.061 178.956 154.409 1.00 56.16 182 ASN D O 1
ATOM 3762 N N . ASN D 1 183 ? 181.953 179.448 156.325 1.00 48.27 183 ASN D N 1
ATOM 3763 C CA . ASN D 1 183 ? 180.601 179.286 155.806 1.00 47.15 183 ASN D CA 1
ATOM 3764 C C . ASN D 1 183 ? 180.506 177.954 155.063 1.00 43.57 183 ASN D C 1
ATOM 3765 O O . ASN D 1 183 ? 180.263 177.935 153.861 1.00 48.42 183 ASN D O 1
ATOM 3770 N N . ILE D 1 184 ? 180.737 176.845 155.774 1.00 43.14 184 ILE D N 1
ATOM 3771 C CA . ILE D 1 184 ? 180.751 175.525 155.159 1.00 46.80 184 ILE D CA 1
ATOM 3772 C C . ILE D 1 184 ? 179.636 174.696 155.778 1.00 47.29 184 ILE D C 1
ATOM 3773 O O . ILE D 1 184 ? 179.689 174.420 156.971 1.00 56.90 184 ILE D O 1
ATOM 3778 N N . SER D 1 185 ? 178.678 174.258 154.951 1.00 46.84 185 SER D N 1
ATOM 3779 C CA . SER D 1 185 ? 177.460 173.649 155.447 1.00 49.84 185 SER D CA 1
ATOM 3780 C C . SER D 1 185 ? 177.239 172.311 154.756 1.00 47.13 185 SER D C 1
ATOM 3781 O O . SER D 1 185 ? 177.032 172.273 153.549 1.00 53.08 185 SER D O 1
ATOM 3784 N N . ILE D 1 186 ? 177.322 171.222 155.527 1.00 48.94 186 ILE D N 1
ATOM 3785 C CA . ILE D 1 186 ? 177.058 169.882 155.024 1.00 49.68 186 ILE D CA 1
ATOM 3786 C C . ILE D 1 186 ? 175.700 169.463 155.574 1.00 46.17 186 ILE D C 1
ATOM 3787 O O . ILE D 1 186 ? 175.557 169.317 156.784 1.00 49.70 186 ILE D O 1
ATOM 3792 N N . ILE D 1 187 ? 174.707 169.330 154.691 1.00 44.69 187 ILE D N 1
ATOM 3793 C CA . ILE D 1 187 ? 173.370 168.921 155.081 1.00 43.10 187 ILE D CA 1
ATOM 3794 C C . ILE D 1 187 ? 173.183 167.492 154.600 1.00 38.09 187 ILE D C 1
ATOM 3795 O O . ILE D 1 187 ? 173.445 167.197 153.441 1.00 41.06 187 ILE D O 1
ATOM 3800 N N . GLY D 1 188 ? 172.699 166.632 155.496 1.00 37.06 188 GLY D N 1
ATOM 3801 C CA . GLY D 1 188 ? 172.501 165.230 155.187 1.00 37.77 188 GLY D CA 1
ATOM 3802 C C . GLY D 1 188 ? 171.234 165.009 154.370 1.00 40.27 188 GLY D C 1
ATOM 3803 O O . GLY D 1 188 ? 170.535 165.963 154.011 1.00 41.80 188 GLY D O 1
ATOM 3804 N N . PRO D 1 189 ? 170.913 163.736 154.056 1.00 41.67 189 PRO D N 1
ATOM 3805 C CA . PRO D 1 189 ? 169.701 163.406 153.306 1.00 43.22 189 PRO D CA 1
ATOM 3806 C C . PRO D 1 189 ? 168.388 163.576 154.069 1.00 44.06 189 PRO D C 1
ATOM 3807 O O . PRO D 1 189 ? 168.389 163.764 155.280 1.00 45.47 189 PRO D O 1
ATOM 3811 N N . LEU D 1 190 ? 167.278 163.521 153.313 1.00 45.01 190 LEU D N 1
ATOM 3812 C CA . LEU D 1 190 ? 165.914 163.706 153.790 1.00 43.90 190 LEU D CA 1
ATOM 3813 C C . LEU D 1 190 ? 165.734 164.995 154.594 1.00 42.90 190 LEU D C 1
ATOM 3814 O O . LEU D 1 190 ? 165.040 164.988 155.607 1.00 45.51 190 LEU D O 1
ATOM 3819 N N . ASP D 1 191 ? 166.307 166.109 154.124 1.00 44.11 191 ASP D N 1
ATOM 3820 C CA . ASP D 1 191 ? 165.984 167.422 154.673 1.00 48.92 191 ASP D CA 1
ATOM 3821 C C . ASP D 1 191 ? 164.614 167.852 154.131 1.00 50.34 191 ASP D C 1
ATOM 3822 O O . ASP D 1 191 ? 164.402 167.800 152.921 1.00 57.10 191 ASP D O 1
ATOM 3827 N N . MET D 1 192 ? 163.687 168.244 155.021 1.00 52.62 192 MET D N 1
ATOM 3828 C CA . MET D 1 192 ? 162.392 168.802 154.642 1.00 52.37 192 MET D CA 1
ATOM 3829 C C . MET D 1 192 ? 162.272 170.202 155.232 1.00 50.05 192 MET D C 1
ATOM 3830 O O . MET D 1 192 ? 162.449 170.385 156.433 1.00 50.62 192 MET D O 1
ATOM 3835 N N . LYS D 1 193 ? 161.949 171.182 154.385 1.00 52.13 193 LYS D N 1
ATOM 3836 C CA . LYS D 1 193 ? 161.878 172.575 154.792 1.00 52.07 193 LYS D CA 1
ATOM 3837 C C . LYS D 1 193 ? 160.651 173.208 154.138 1.00 47.27 193 LYS D C 1
ATOM 3838 O O . LYS D 1 193 ? 160.385 172.923 152.975 1.00 47.15 193 LYS D O 1
ATOM 3844 N N . GLN D 1 194 ? 159.884 174.009 154.903 1.00 47.88 194 GLN D N 1
ATOM 3845 C CA . GLN D 1 194 ? 158.802 174.854 154.389 1.00 46.27 194 GLN D CA 1
ATOM 3846 C C . GLN D 1 194 ? 157.773 174.023 153.628 1.00 38.42 194 GLN D C 1
ATOM 3847 O O . GLN D 1 194 ? 157.695 174.093 152.413 1.00 39.56 194 GLN D O 1
ATOM 3853 N N . ILE D 1 195 ? 157.026 173.199 154.355 1.00 37.57 195 ILE D N 1
ATOM 3854 C CA . ILE D 1 195 ? 156.075 172.273 153.772 1.00 40.38 195 ILE D CA 1
ATOM 3855 C C . ILE D 1 195 ? 154.722 172.533 154.421 1.00 42.89 195 ILE D C 1
ATOM 3856 O O . ILE D 1 195 ? 154.635 172.595 155.644 1.00 48.28 195 ILE D O 1
ATOM 3861 N N . ASP D 1 196 ? 153.670 172.667 153.602 1.00 47.98 196 ASP D N 1
ATOM 3862 C CA . ASP D 1 196 ? 152.365 173.087 154.093 1.00 47.42 196 ASP D CA 1
ATOM 3863 C C . ASP D 1 196 ? 151.299 172.131 153.579 1.00 40.09 196 ASP D C 1
ATOM 3864 O O . ASP D 1 196 ? 151.202 171.923 152.379 1.00 47.77 196 ASP D O 1
ATOM 3869 N N . TYR D 1 197 ? 150.516 171.558 154.494 1.00 38.82 197 TYR D N 1
ATOM 3870 C CA . TYR D 1 197 ? 149.317 170.808 154.163 1.00 41.78 197 TYR D CA 1
ATOM 3871 C C . TYR D 1 197 ? 148.143 171.640 154.665 1.00 45.12 197 TYR D C 1
ATOM 3872 O O . TYR D 1 197 ? 148.021 171.843 155.878 1.00 49.91 197 TYR D O 1
ATOM 3881 N N . THR D 1 198 ? 147.353 172.189 153.727 1.00 50.18 198 THR D N 1
ATOM 3882 C CA . THR D 1 198 ? 146.136 172.921 154.042 1.00 49.90 198 THR D CA 1
ATOM 3883 C C . THR D 1 198 ? 144.945 172.134 153.510 1.00 46.10 198 THR D C 1
ATOM 3884 O O . THR D 1 198 ? 144.699 172.142 152.309 1.00 48.95 198 THR D O 1
ATOM 3888 N N . VAL D 1 199 ? 144.227 171.447 154.408 1.00 49.62 199 VAL D N 1
ATOM 3889 C CA . VAL D 1 199 ? 143.097 170.599 154.048 1.00 52.13 199 VAL D CA 1
ATOM 3890 C C . VAL D 1 199 ? 141.898 171.041 154.886 1.00 56.44 199 VAL D C 1
ATOM 3891 O O . VAL D 1 199 ? 141.619 170.488 155.956 1.00 58.38 199 VAL D O 1
ATOM 3895 N N . PRO D 1 200 ? 141.222 172.148 154.497 1.00 61.84 200 PRO D N 1
ATOM 3896 C CA . PRO D 1 200 ? 139.985 172.553 155.173 1.00 62.07 200 PRO D CA 1
ATOM 3897 C C . PRO D 1 200 ? 138.765 171.792 154.660 1.00 62.76 200 PRO D C 1
ATOM 3898 O O . PRO D 1 200 ? 138.687 171.474 153.474 1.00 61.62 200 PRO D O 1
ATOM 3902 N N . THR D 1 201 ? 137.849 171.467 155.586 1.00 69.96 201 THR D N 1
ATOM 3903 C CA . THR D 1 201 ? 136.526 170.958 155.256 1.00 77.71 201 THR D CA 1
ATOM 3904 C C . THR D 1 201 ? 135.494 171.905 155.864 1.00 72.12 201 THR D C 1
ATOM 3905 O O . THR D 1 201 ? 135.594 172.263 157.039 1.00 72.75 201 THR D O 1
ATOM 3909 N N . VAL D 1 202 ? 134.525 172.323 155.044 1.00 67.59 202 VAL D N 1
ATOM 3910 C CA . VAL D 1 202 ? 133.378 173.078 155.521 1.00 62.41 202 VAL D CA 1
ATOM 3911 C C . VAL D 1 202 ? 132.124 172.365 155.022 1.00 56.38 202 VAL D C 1
ATOM 3912 O O . VAL D 1 202 ? 132.063 171.955 153.861 1.00 55.60 202 VAL D O 1
ATOM 3916 N N . ILE D 1 203 ? 131.157 172.176 155.923 1.00 54.37 203 ILE D N 1
ATOM 3917 C CA . ILE D 1 203 ? 129.858 171.644 155.553 1.00 57.49 203 ILE D CA 1
ATOM 3918 C C . ILE D 1 203 ? 128.793 172.588 156.098 1.00 57.35 203 ILE D C 1
ATOM 3919 O O . ILE D 1 203 ? 128.558 172.618 157.303 1.00 61.20 203 ILE D O 1
ATOM 3924 N N . ALA D 1 204 ? 128.185 173.368 155.193 1.00 56.52 204 ALA D N 1
ATOM 3925 C CA . ALA D 1 204 ? 127.018 174.176 155.499 1.00 54.67 204 ALA D CA 1
ATOM 3926 C C . ALA D 1 204 ? 125.763 173.435 155.043 1.00 53.36 204 ALA D C 1
ATOM 3927 O O . ALA D 1 204 ? 125.712 172.908 153.927 1.00 50.08 204 ALA D O 1
ATOM 3929 N N . GLU D 1 205 ? 124.754 173.420 155.921 1.00 54.75 205 GLU D N 1
ATOM 3930 C CA . GLU D 1 205 ? 123.477 172.790 155.649 1.00 57.88 205 GLU D CA 1
ATOM 3931 C C . GLU D 1 205 ? 122.371 173.701 156.159 1.00 63.58 205 GLU D C 1
ATOM 3932 O O . GLU D 1 205 ? 122.361 174.026 157.345 1.00 70.98 205 GLU D O 1
ATOM 3938 N N . GLU D 1 206 ? 121.458 174.110 155.262 1.00 70.64 206 GLU D N 1
ATOM 3939 C CA . GLU D 1 206 ? 120.145 174.593 155.668 1.00 68.87 206 GLU D CA 1
ATOM 3940 C C . GLU D 1 206 ? 119.088 173.668 155.077 1.00 61.34 206 GLU D C 1
ATOM 3941 O O . GLU D 1 206 ? 119.170 173.298 153.909 1.00 62.01 206 GLU D O 1
ATOM 3947 N N . MET D 1 207 ? 118.127 173.265 155.922 1.00 66.56 207 MET D N 1
ATOM 3948 C CA . MET D 1 207 ? 116.927 172.554 155.501 1.00 70.51 207 MET D CA 1
ATOM 3949 C C . MET D 1 207 ? 117.300 171.325 154.671 1.00 63.42 207 MET D C 1
ATOM 3950 O O . MET D 1 207 ? 116.772 171.109 153.579 1.00 69.90 207 MET D O 1
ATOM 3955 N N . SER D 1 208 ? 118.224 170.509 155.201 1.00 56.54 208 SER D N 1
ATOM 3956 C CA . SER D 1 208 ? 118.893 169.507 154.373 1.00 53.40 208 SER D CA 1
ATOM 3957 C C . SER D 1 208 ? 119.180 168.222 155.147 1.00 51.10 208 SER D C 1
ATOM 3958 O O . SER D 1 208 ? 119.232 168.233 156.377 1.00 55.29 208 SER D O 1
ATOM 3961 N N . TYR D 1 209 ? 119.311 167.120 154.392 1.00 49.97 209 TYR D N 1
ATOM 3962 C CA . TYR D 1 209 ? 119.578 165.802 154.940 1.00 53.82 209 TYR D CA 1
ATOM 3963 C C . TYR D 1 209 ? 120.919 165.321 154.390 1.00 53.92 209 TYR D C 1
ATOM 3964 O O . TYR D 1 209 ? 121.044 165.126 153.182 1.00 52.43 209 TYR D O 1
ATOM 3973 N N . MET D 1 210 ? 121.899 165.138 155.299 1.00 55.04 210 MET D N 1
ATOM 3974 C CA . MET D 1 210 ? 123.246 164.664 154.989 1.00 52.66 210 MET D CA 1
ATOM 3975 C C . MET D 1 210 ? 123.404 163.245 155.521 1.00 51.85 210 MET D C 1
ATOM 3976 O O . MET D 1 210 ? 122.990 162.972 156.650 1.00 59.68 210 MET D O 1
ATOM 3981 N N . TYR D 1 211 ? 124.023 162.362 154.727 1.00 51.99 211 TYR D N 1
ATOM 3982 C CA . TYR D 1 211 ? 124.344 161.012 155.169 1.00 55.73 211 TYR D CA 1
ATOM 3983 C C . TYR D 1 211 ? 125.737 160.649 154.654 1.00 53.49 211 TYR D C 1
ATOM 3984 O O . TYR D 1 211 ? 125.906 160.483 153.448 1.00 51.69 211 TYR D O 1
ATOM 3993 N N . ASP D 1 212 ? 126.724 160.560 155.568 1.00 55.01 212 ASP D N 1
ATOM 3994 C CA . ASP D 1 212 ? 128.095 160.173 155.249 1.00 53.44 212 ASP D CA 1
ATOM 3995 C C . ASP D 1 212 ? 128.402 158.816 155.867 1.00 53.95 212 ASP D C 1
ATOM 3996 O O . ASP D 1 212 ? 128.145 158.609 157.053 1.00 58.59 212 ASP D O 1
ATOM 4001 N N . PHE D 1 213 ? 129.002 157.929 155.067 1.00 56.05 213 PHE D N 1
ATOM 4002 C CA . PHE D 1 213 ? 129.463 156.636 155.539 1.00 56.27 213 PHE D CA 1
ATOM 4003 C C . PHE D 1 213 ? 130.844 156.355 154.937 1.00 56.77 213 PHE D C 1
ATOM 4004 O O . PHE D 1 213 ? 131.049 156.581 153.747 1.00 54.88 213 PHE D O 1
ATOM 4012 N N . CYS D 1 214 ? 131.785 155.883 155.781 1.00 57.05 214 CYS D N 1
ATOM 4013 C CA . CYS D 1 214 ? 133.097 155.398 155.369 1.00 51.45 214 CYS D CA 1
ATOM 4014 C C . CYS D 1 214 ? 133.835 156.519 154.637 1.00 45.02 214 CYS D C 1
ATOM 4015 O O . CYS D 1 214 ? 134.205 156.373 153.478 1.00 48.32 214 CYS D O 1
ATOM 4018 N N . THR D 1 215 ? 134.013 157.638 155.340 1.00 44.70 215 THR D N 1
ATOM 4019 C CA . THR D 1 215 ? 134.627 158.843 154.811 1.00 48.66 215 THR D CA 1
ATOM 4020 C C . THR D 1 215 ? 135.988 159.064 155.473 1.00 46.01 215 THR D C 1
ATOM 4021 O O . THR D 1 215 ? 136.036 159.312 156.672 1.00 48.15 215 THR D O 1
ATOM 4025 N N . LEU D 1 216 ? 137.086 158.997 154.703 1.00 46.84 216 LEU D N 1
ATOM 4026 C CA . LEU D 1 216 ? 138.431 159.091 155.261 1.00 45.94 216 LEU D CA 1
ATOM 4027 C C . LEU D 1 216 ? 139.187 160.245 154.623 1.00 39.55 216 LEU D C 1
ATOM 4028 O O . LEU D 1 216 ? 139.409 160.239 153.420 1.00 40.84 216 LEU D O 1
ATOM 4033 N N . ILE D 1 217 ? 139.572 161.224 155.439 1.00 37.93 217 ILE D N 1
ATOM 4034 C CA . ILE D 1 217 ? 140.620 162.158 155.076 1.00 40.14 217 ILE D CA 1
ATOM 4035 C C . ILE D 1 217 ? 141.919 161.653 155.699 1.00 39.72 217 ILE D C 1
ATOM 4036 O O . ILE D 1 217 ? 142.062 161.619 156.918 1.00 41.10 217 ILE D O 1
ATOM 4041 N N . SER D 1 218 ? 142.864 161.263 154.842 1.00 41.46 218 SER D N 1
ATOM 4042 C CA . SER D 1 218 ? 144.122 160.685 155.270 1.00 39.32 218 SER D CA 1
ATOM 4043 C C . SER D 1 218 ? 145.223 161.586 154.760 1.00 35.65 218 SER D C 1
ATOM 4044 O O . SER D 1 218 ? 145.285 161.809 153.558 1.00 41.66 218 SER D O 1
ATOM 4047 N N . ILE D 1 219 ? 146.028 162.142 155.669 1.00 38.47 219 ILE D N 1
ATOM 4048 C CA . ILE D 1 219 ? 147.180 162.947 155.292 1.00 42.92 219 ILE D CA 1
ATOM 4049 C C . ILE D 1 219 ? 148.439 162.325 155.897 1.00 44.90 219 ILE D C 1
ATOM 4050 O O . ILE D 1 219 ? 148.504 162.133 157.108 1.00 48.69 219 ILE D O 1
ATOM 4055 N N . LYS D 1 220 ? 149.425 162.034 155.034 1.00 47.34 220 LYS D N 1
ATOM 4056 C CA . LYS D 1 220 ? 150.773 161.638 155.422 1.00 44.05 220 LYS D CA 1
ATOM 4057 C C . LYS D 1 220 ? 150.696 160.411 156.319 1.00 41.82 220 LYS D C 1
ATOM 4058 O O . LYS D 1 220 ? 151.152 160.431 157.456 1.00 43.00 220 LYS D O 1
ATOM 4064 N N . VAL D 1 221 ? 150.079 159.353 155.780 1.00 41.28 221 VAL D N 1
ATOM 4065 C CA . VAL D 1 221 ? 149.777 158.148 156.532 1.00 39.59 221 VAL D CA 1
ATOM 4066 C C . VAL D 1 221 ? 150.708 157.047 156.039 1.00 41.91 221 VAL D C 1
ATOM 4067 O O . VAL D 1 221 ? 150.554 156.600 154.902 1.00 44.93 221 VAL D O 1
ATOM 4071 N N . HIS D 1 222 ? 151.642 156.609 156.909 1.00 41.06 222 HIS D N 1
ATOM 4072 C CA . HIS D 1 222 ? 152.618 155.576 156.576 1.00 39.10 222 HIS D CA 1
ATOM 4073 C C . HIS D 1 222 ? 152.243 154.257 157.232 1.00 36.65 222 HIS D C 1
ATOM 4074 O O . HIS D 1 222 ? 151.741 154.272 158.350 1.00 48.16 222 HIS D O 1
ATOM 4081 N N . ASN D 1 223 ? 152.448 153.131 156.539 1.00 31.65 223 ASN D N 1
ATOM 4082 C CA . ASN D 1 223 ? 152.534 151.831 157.190 1.00 32.00 223 ASN D CA 1
ATOM 4083 C C . ASN D 1 223 ? 153.977 151.631 157.687 1.00 36.09 223 ASN D C 1
ATOM 4084 O O . ASN D 1 223 ? 154.303 152.092 158.777 1.00 39.41 223 ASN D O 1
ATOM 4089 N N . ILE D 1 224 ? 154.860 151.035 156.866 1.00 35.75 224 ILE D N 1
ATOM 4090 C CA . ILE D 1 224 ? 156.171 150.557 157.288 1.00 35.54 224 ILE D CA 1
ATOM 4091 C C . ILE D 1 224 ? 157.243 151.490 156.735 1.00 31.94 224 ILE D C 1
ATOM 4092 O O . ILE D 1 224 ? 157.271 151.720 155.537 1.00 37.45 224 ILE D O 1
ATOM 4097 N N . VAL D 1 225 ? 158.158 151.957 157.583 1.00 30.87 225 VAL D N 1
ATOM 4098 C CA . VAL D 1 225 ? 159.347 152.680 157.146 1.00 31.39 225 VAL D CA 1
ATOM 4099 C C . VAL D 1 225 ? 160.579 151.962 157.697 1.00 32.32 225 VAL D C 1
ATOM 4100 O O . VAL D 1 225 ? 160.730 151.896 158.913 1.00 36.62 225 VAL D O 1
ATOM 4104 N N . LEU D 1 226 ? 161.419 151.384 156.822 1.00 30.49 226 LEU D N 1
ATOM 4105 C CA . LEU D 1 226 ? 162.697 150.835 157.241 1.00 28.74 226 LEU D CA 1
ATOM 4106 C C . LEU D 1 226 ? 163.796 151.730 156.696 1.00 31.01 226 LEU D C 1
ATOM 4107 O O . LEU D 1 226 ? 163.891 151.908 155.489 1.00 34.84 226 LEU D O 1
ATOM 4112 N N . MET D 1 227 ? 164.646 152.247 157.580 1.00 34.38 227 MET D N 1
ATOM 4113 C CA . MET D 1 227 ? 165.819 152.992 157.172 1.00 38.38 227 MET D CA 1
ATOM 4114 C C . MET D 1 227 ? 167.054 152.333 157.774 1.00 39.84 227 MET D C 1
ATOM 4115 O O . MET D 1 227 ? 167.048 151.942 158.942 1.00 42.17 227 MET D O 1
ATOM 4120 N N . MET D 1 228 ? 168.105 152.219 156.946 1.00 39.14 228 MET D N 1
ATOM 4121 C CA . MET D 1 228 ? 169.323 151.514 157.300 1.00 34.12 228 MET D CA 1
ATOM 4122 C C . MET D 1 228 ? 170.471 152.176 156.558 1.00 31.39 228 MET D C 1
ATOM 4123 O O . MET D 1 228 ? 170.396 152.307 155.349 1.00 34.41 228 MET D O 1
ATOM 4128 N N . GLN D 1 229 ? 171.509 152.618 157.277 1.00 34.88 229 GLN D N 1
ATOM 4129 C CA . GLN D 1 229 ? 172.679 153.256 156.675 1.00 37.12 229 GLN D CA 1
ATOM 4130 C C . GLN D 1 229 ? 172.237 154.522 155.941 1.00 36.53 229 GLN D C 1
ATOM 4131 O O . GLN D 1 229 ? 172.438 154.648 154.730 1.00 40.20 229 GLN D O 1
ATOM 4137 N N . VAL D 1 230 ? 171.601 155.437 156.685 1.00 33.81 230 VAL D N 1
ATOM 4138 C CA . VAL D 1 230 ? 171.141 156.701 156.127 1.00 33.95 230 VAL D CA 1
ATOM 4139 C C . VAL D 1 230 ? 172.002 157.776 156.756 1.00 32.08 230 VAL D C 1
ATOM 4140 O O . VAL D 1 230 ? 171.825 158.057 157.942 1.00 35.42 230 VAL D O 1
ATOM 4144 N N . THR D 1 231 ? 172.927 158.359 155.986 1.00 34.75 231 THR D N 1
ATOM 4145 C CA . THR D 1 231 ? 174.059 159.031 156.616 1.00 40.42 231 THR D CA 1
ATOM 4146 C C . THR D 1 231 ? 174.555 160.225 155.812 1.00 37.53 231 THR D C 1
ATOM 4147 O O . THR D 1 231 ? 174.152 160.434 154.672 1.00 41.10 231 THR D O 1
ATOM 4151 N N . VAL D 1 232 ? 175.495 160.964 156.409 1.00 39.54 232 VAL D N 1
ATOM 4152 C CA . VAL D 1 232 ? 176.404 161.776 155.611 1.00 43.78 232 VAL D CA 1
ATOM 4153 C C . VAL D 1 232 ? 177.478 160.881 154.987 1.00 43.49 232 VAL D C 1
ATOM 4154 O O . VAL D 1 232 ? 177.484 160.723 153.771 1.00 50.42 232 VAL D O 1
ATOM 4158 N N . THR D 1 233 ? 178.350 160.278 155.810 1.00 46.87 233 THR D N 1
ATOM 4159 C CA . THR D 1 233 ? 179.408 159.394 155.331 1.00 47.74 233 THR D CA 1
ATOM 4160 C C . THR D 1 233 ? 179.196 157.996 155.904 1.00 46.44 233 THR D C 1
ATOM 4161 O O . THR D 1 233 ? 178.739 157.859 157.039 1.00 49.37 233 THR D O 1
ATOM 4165 N N . THR D 1 234 ? 179.509 156.964 155.106 1.00 47.01 234 THR D N 1
ATOM 4166 C CA . THR D 1 234 ? 179.532 155.593 155.601 1.00 47.25 234 THR D CA 1
ATOM 4167 C C . THR D 1 234 ? 180.617 154.767 154.894 1.00 40.51 234 THR D C 1
ATOM 4168 O O . THR D 1 234 ? 180.664 154.699 153.667 1.00 34.75 234 THR D O 1
ATOM 4172 N N . THR D 1 235 ? 181.463 154.116 155.711 1.00 34.89 235 THR D N 1
ATOM 4173 C CA . THR D 1 235 ? 182.286 152.993 155.300 1.00 28.71 235 THR D CA 1
ATOM 4174 C C . THR D 1 235 ? 181.655 151.720 155.822 1.00 23.47 235 THR D C 1
ATOM 4175 O O . THR D 1 235 ? 181.402 151.613 157.015 1.00 26.02 235 THR D O 1
ATOM 4179 N N . TYR D 1 236 ? 181.475 150.724 154.969 1.00 22.09 236 TYR D N 1
ATOM 4180 C CA . TYR D 1 236 ? 180.759 149.544 155.409 1.00 23.31 236 TYR D CA 1
ATOM 4181 C C . TYR D 1 236 ? 181.394 148.297 154.816 1.00 23.37 236 TYR D C 1
ATOM 4182 O O . TYR D 1 236 ? 181.771 148.286 153.645 1.00 25.42 236 TYR D O 1
ATOM 4191 N N . PHE D 1 237 ? 181.443 147.222 155.616 1.00 23.85 237 PHE D N 1
ATOM 4192 C CA . PHE D 1 237 ? 181.927 145.944 155.122 1.00 23.99 237 PHE D CA 1
ATOM 4193 C C . PHE D 1 237 ? 180.972 144.873 155.596 1.00 21.80 237 PHE D C 1
ATOM 4194 O O . PHE D 1 237 ? 180.988 144.556 156.781 1.00 25.60 237 PHE D O 1
ATOM 4202 N N . GLY D 1 238 ? 180.155 144.324 154.695 1.00 22.76 238 GLY D N 1
ATOM 4203 C CA . GLY D 1 238 ? 179.533 143.039 154.964 1.00 26.44 238 GLY D CA 1
ATOM 4204 C C . GLY D 1 238 ? 178.205 142.817 154.246 1.00 29.05 238 GLY D C 1
ATOM 4205 O O . GLY D 1 238 ? 178.130 142.993 153.033 1.00 32.23 238 GLY D O 1
ATOM 4206 N N . HIS D 1 239 ? 177.202 142.346 154.996 1.00 31.20 239 HIS D N 1
ATOM 4207 C CA . HIS D 1 239 ? 175.901 141.996 154.463 1.00 33.74 239 HIS D CA 1
ATOM 4208 C C . HIS D 1 239 ? 174.896 142.969 155.077 1.00 36.39 239 HIS D C 1
ATOM 4209 O O . HIS D 1 239 ? 174.939 143.232 156.281 1.00 35.86 239 HIS D O 1
ATOM 4216 N N . SER D 1 240 ? 174.032 143.554 154.237 1.00 37.17 240 SER D N 1
ATOM 4217 C CA . SER D 1 240 ? 172.929 144.377 154.724 1.00 37.50 240 SER D CA 1
ATOM 4218 C C . SER D 1 240 ? 171.658 143.941 154.002 1.00 33.89 240 SER D C 1
ATOM 4219 O O . SER D 1 240 ? 171.715 143.556 152.840 1.00 36.13 240 SER D O 1
ATOM 4222 N N . GLU D 1 241 ? 170.530 143.898 154.720 1.00 33.92 241 GLU D N 1
ATOM 4223 C CA . GLU D 1 241 ? 169.338 143.248 154.192 1.00 34.86 241 GLU D CA 1
ATOM 4224 C C . GLU D 1 241 ? 168.049 143.868 154.756 1.00 33.11 241 GLU D C 1
ATOM 4225 O O . GLU D 1 241 ? 167.978 144.250 155.927 1.00 32.39 241 GLU D O 1
ATOM 4231 N N . GLN D 1 242 ? 167.034 143.994 153.883 1.00 29.10 242 GLN D N 1
ATOM 4232 C CA . GLN D 1 242 ? 165.694 144.449 154.244 1.00 26.74 242 GLN D CA 1
ATOM 4233 C C . GLN D 1 242 ? 164.704 143.502 153.579 1.00 26.30 242 GLN D C 1
ATOM 4234 O O . GLN D 1 242 ? 164.818 143.228 152.392 1.00 29.48 242 GLN D O 1
ATOM 4240 N N . ILE D 1 243 ? 163.795 142.932 154.359 1.00 27.13 243 ILE D N 1
ATOM 4241 C CA . ILE D 1 243 ? 162.769 142.054 153.826 1.00 30.24 243 ILE D CA 1
ATOM 4242 C C . ILE D 1 243 ? 161.445 142.547 154.392 1.00 32.42 243 ILE D C 1
ATOM 4243 O O . ILE D 1 243 ? 161.371 142.812 155.589 1.00 37.70 243 ILE D O 1
ATOM 4248 N N . SER D 1 244 ? 160.438 142.719 153.527 1.00 33.11 244 SER D N 1
ATOM 4249 C CA . SER D 1 244 ? 159.079 143.027 153.952 1.00 32.97 244 SER D CA 1
ATOM 4250 C C . SER D 1 244 ? 158.148 141.991 153.342 1.00 29.58 244 SER D C 1
ATOM 4251 O O . SER D 1 244 ? 158.302 141.666 152.154 1.00 35.72 244 SER D O 1
ATOM 4254 N N . GLN D 1 245 ? 157.232 141.452 154.148 1.00 28.55 245 GLN D N 1
ATOM 4255 C CA . GLN D 1 245 ? 156.240 140.532 153.631 1.00 33.52 245 GLN D CA 1
ATOM 4256 C C . GLN D 1 245 ? 154.905 140.893 154.268 1.00 34.73 245 GLN D C 1
ATOM 4257 O O . GLN D 1 245 ? 154.851 140.977 155.490 1.00 35.64 245 GLN D O 1
ATOM 4263 N N . GLU D 1 246 ? 153.840 141.116 153.468 1.00 38.07 246 GLU D N 1
ATOM 4264 C CA . GLU D 1 246 ? 152.585 141.556 154.073 1.00 41.11 246 GLU D CA 1
ATOM 4265 C C . GLU D 1 246 ? 151.343 141.443 153.196 1.00 40.04 246 GLU D C 1
ATOM 4266 O O . GLU D 1 246 ? 151.393 141.506 151.977 1.00 41.53 246 GLU D O 1
ATOM 4272 N N . ARG D 1 247 ? 150.212 141.212 153.872 1.00 40.28 247 ARG D N 1
ATOM 4273 C CA . ARG D 1 247 ? 148.893 141.494 153.328 1.00 40.37 247 ARG D CA 1
ATOM 4274 C C . ARG D 1 247 ? 148.537 142.908 153.795 1.00 35.87 247 ARG D C 1
ATOM 4275 O O . ARG D 1 247 ? 148.571 143.157 154.996 1.00 35.44 247 ARG D O 1
ATOM 4283 N N . TYR D 1 248 ? 148.300 143.839 152.854 1.00 31.35 248 TYR D N 1
ATOM 4284 C CA . TYR D 1 248 ? 147.834 145.185 153.166 1.00 33.29 248 TYR D CA 1
ATOM 4285 C C . TYR D 1 248 ? 146.453 145.423 152.549 1.00 36.37 248 TYR D C 1
ATOM 4286 O O . TYR D 1 248 ? 146.207 145.096 151.383 1.00 36.55 248 TYR D O 1
ATOM 4295 N N . GLN D 1 249 ? 145.563 146.018 153.354 1.00 40.30 249 GLN D N 1
ATOM 4296 C CA . GLN D 1 249 ? 144.253 146.443 152.904 1.00 39.89 249 GLN D CA 1
ATOM 4297 C C . GLN D 1 249 ? 143.967 147.800 153.521 1.00 37.18 249 GLN D C 1
ATOM 4298 O O . GLN D 1 249 ? 143.848 147.868 154.735 1.00 51.64 249 GLN D O 1
ATOM 4304 N N . TYR D 1 250 ? 143.887 148.878 152.732 1.00 35.23 250 TYR D N 1
ATOM 4305 C CA . TYR D 1 250 ? 143.648 150.188 153.322 1.00 36.71 250 TYR D CA 1
ATOM 4306 C C . TYR D 1 250 ? 142.195 150.326 153.802 1.00 41.49 250 TYR D C 1
ATOM 4307 O O . TYR D 1 250 ? 141.968 150.473 154.999 1.00 42.80 250 TYR D O 1
ATOM 4316 N N . VAL D 1 251 ? 141.200 150.240 152.906 1.00 42.60 251 VAL D N 1
ATOM 4317 C CA . VAL D 1 251 ? 139.815 150.438 153.320 1.00 44.77 251 VAL D CA 1
ATOM 4318 C C . VAL D 1 251 ? 138.965 149.262 152.869 1.00 42.66 251 VAL D C 1
ATOM 4319 O O . VAL D 1 251 ? 139.118 148.770 151.753 1.00 44.97 251 VAL D O 1
ATOM 4323 N N . ASP D 1 252 ? 138.067 148.843 153.764 1.00 45.32 252 ASP D N 1
ATOM 4324 C CA . ASP D 1 252 ? 136.973 147.958 153.418 1.00 56.22 252 ASP D CA 1
ATOM 4325 C C . ASP D 1 252 ? 135.701 148.536 154.041 1.00 55.15 252 ASP D C 1
ATOM 4326 O O . ASP D 1 252 ? 135.693 148.868 155.226 1.00 56.42 252 ASP D O 1
ATOM 4331 N N . CYS D 1 253 ? 134.633 148.677 153.245 1.00 59.41 253 CYS D N 1
ATOM 4332 C CA . CYS D 1 253 ? 133.341 149.011 153.830 1.00 65.52 253 CYS D CA 1
ATOM 4333 C C . CYS D 1 253 ? 132.191 148.540 152.945 1.00 67.10 253 CYS D C 1
ATOM 4334 O O . CYS D 1 253 ? 132.123 148.924 151.787 1.00 69.91 253 CYS D O 1
ATOM 4337 N N . GLY D 1 254 ? 131.288 147.718 153.516 1.00 75.69 254 GLY D N 1
ATOM 4338 C CA . GLY D 1 254 ? 130.228 147.047 152.772 1.00 83.19 254 GLY D CA 1
ATOM 4339 C C . GLY D 1 254 ? 128.894 147.776 152.902 1.00 93.60 254 GLY D C 1
ATOM 4340 O O . GLY D 1 254 ? 128.448 147.955 154.062 1.00 100.28 254 GLY D O 1
#